Protein AF-A0A9Q0WKC9-F1 (afdb_monomer_lite)

Radius of gyration: 77.19 Å; chains: 1; bounding box: 153×66×203 Å

Foldseek 3Di:
DDDDDDDDDDDDDDDDDDDDDDDDDDDDDDDDDDDDDDDDDDDDDDDDDPCVVVVVCCPPPRDDPVVVVVVVVVVVVVVVVVVVVVVVVVVVVVVVVVVVVVVVVVVVVVVVDCPPPVVVVPVVDCDPPPDVVVVVVVVVVVVVVVVVVVVVVVVVVVVVVVVVVVVVVVVVVVVVVVVVVVVVVVQVPDPPDPDPCVVVVVVVVVVVVVVVVVVVVVVVVVVVVVVVVVVVVVVVVVVVVVVVVVVVVVVVVVVVVVVVVVVVVVVVVVVVVVVVVVVVVVVVVVVVVVVVVVVVVVVVVVVVVVVVVVVVVVVVVVVVVVVVVVVVVVVVVVVVVVVVVVVVVVVVVPDDPPVVVVVVVVVVVVVVVVVVVVVVVVVVVVVVVVVVVVVVVVVVVVVVVVVVVVVVVVVVPDDDDDDYDDDDDDDDDDD

Secondary structure (DSSP, 8-state):
-------------------------------------------------TTHHHHHHHHTTSS-HHHHHHHHHHHHHHHHHHHHHHHHHHHHHHHHHHHHHHHHHHHHHHHH-TTSSTHHHHTTS------HHHHHHHHHHHHHHHHHHHHHHHHHHHHHHHHHHHHHHHHHHHHHHHHHHHHHHHHTT-TTPPPHHHHHHHHHHHHHHHHHHHHHHHHHHHHHHHHHHHHHHHHHHHHHHHHHHHHHHHHHHHHHHHHHHHHHHHHHHHHHHHHHHHHHHHHHHHHHHHHHHHHHHHHHHHHHHHHHHHHHHHHHHHHHHHHHHHHHHHHHHHHHHHHHHHHHHH-GGG---HHHHHHHHHHHHHHHHHHHHHHHHHHHHHHHHHHHHHHHHHHHHHHHHHHHHHHHHHHSS------------------

Organism: NCBI:txid2511006

InterPro domains:
  IPR009768 Microtubule-associated protein 70 [PF07058] (54-110)
  IPR009768 Microtubule-associated protein 70 [PF07058] (135-365)
  IPR009768 Microtubule-associated protein 70 [PTHR31246] (135-365)

pLDDT: mean 75.93, std 22.31, range [27.23, 98.56]

Sequence (431 aa):
MAEVYGEGTATLEVNGGGSATTSTPLTVSGSFKEGPKSSSRRRTSVRPSFDADNEFMTLLHGSDPVKVELNRLENEVRDKDRELGEAQAEIKALRFSERLREKAVEELVRNADPDSCFSNIIFSIQVPYVPSSWLTDELSKVDEKLKLMESLLESKNLEIKKINDEKKASMAAQFAAEATLRRVHAAQKDDDMPPIEAILAPLEAELKLARQEIAKLQDDNKALDRLTKSKEAALIEAERTVQVALAKASMVDDLQNKNQELMKQIEICQEENKILDKMHRQKVAEVEKLTQTVRELEEAVLAGGAAANAVRDYQRKVQEMNVMLNAILLGLANRVATVVANEWKDANDKVMPVKQWLEERRFLQMLAKKVETLTKAMEVEAKKMRREVAVMEKEVAAMRVEKDHENRAKRFSNSKGPVSAAQMLPGRYLL

Structure (mmCIF, N/CA/C/O backbone):
data_AF-A0A9Q0WKC9-F1
#
_entry.id   AF-A0A9Q0WKC9-F1
#
loop_
_atom_site.group_PDB
_atom_site.id
_atom_site.type_symbol
_atom_site.label_atom_id
_atom_site.label_alt_id
_atom_site.label_comp_id
_atom_site.label_asym_id
_atom_site.label_entity_id
_atom_site.label_seq_id
_atom_site.pdbx_PDB_ins_code
_atom_site.Cartn_x
_atom_site.Cartn_y
_atom_site.Cartn_z
_atom_site.occupancy
_atom_site.B_iso_or_equiv
_atom_site.auth_seq_id
_atom_site.auth_comp_id
_atom_site.auth_asym_id
_atom_site.auth_atom_id
_atom_site.pdbx_PDB_model_num
ATOM 1 N N . MET A 1 1 ? 0.864 -23.585 86.554 1.00 35.59 1 MET A N 1
ATOM 2 C CA . MET A 1 1 ? 1.241 -24.823 87.258 1.00 35.59 1 MET A CA 1
ATOM 3 C C . MET A 1 1 ? 1.505 -25.869 86.187 1.00 35.59 1 MET A C 1
ATOM 5 O O . MET A 1 1 ? 0.598 -26.126 85.414 1.00 35.59 1 MET A O 1
ATOM 9 N N . ALA A 1 2 ? 2.776 -26.270 86.098 1.00 35.47 2 ALA A N 1
ATOM 10 C CA . ALA A 1 2 ? 3.424 -27.395 85.408 1.00 35.47 2 ALA A CA 1
ATOM 11 C C . ALA A 1 2 ? 2.772 -28.093 84.188 1.00 35.47 2 ALA A C 1
ATOM 13 O O . ALA A 1 2 ? 1.692 -28.663 84.279 1.00 35.47 2 ALA A O 1
ATOM 14 N N . GLU A 1 3 ? 3.541 -28.053 83.090 1.00 37.88 3 GLU A N 1
ATOM 15 C CA . GLU A 1 3 ? 3.899 -29.093 82.103 1.00 37.88 3 GLU A CA 1
ATOM 16 C C . GLU A 1 3 ? 3.234 -30.481 82.178 1.00 37.88 3 GLU A C 1
ATOM 18 O O . GLU A 1 3 ? 3.049 -31.035 83.255 1.00 37.88 3 GLU A O 1
ATOM 23 N N . VAL A 1 4 ? 3.026 -31.104 81.008 1.00 33.84 4 VAL A N 1
ATOM 24 C CA . VAL A 1 4 ? 3.795 -32.294 80.572 1.00 33.84 4 VAL A CA 1
ATOM 25 C C . VAL A 1 4 ? 3.429 -32.646 79.119 1.00 33.84 4 VAL A C 1
ATOM 27 O O . VAL A 1 4 ? 2.262 -32.790 78.759 1.00 33.84 4 VAL A O 1
ATOM 30 N N . TYR A 1 5 ? 4.468 -32.753 78.286 1.00 36.12 5 TYR A N 1
ATOM 31 C CA . TYR A 1 5 ? 4.459 -33.298 76.926 1.00 36.12 5 TYR A CA 1
ATOM 32 C C . TYR A 1 5 ? 4.346 -34.830 76.964 1.00 36.12 5 TYR A C 1
ATOM 34 O O . TYR A 1 5 ? 5.007 -35.477 77.772 1.00 36.12 5 TYR A O 1
ATOM 42 N N . GLY A 1 6 ? 3.575 -35.405 76.040 1.00 37.25 6 GLY A N 1
ATOM 43 C CA . GLY A 1 6 ? 3.532 -36.844 75.784 1.00 37.25 6 GLY A CA 1
ATOM 44 C C . GLY A 1 6 ? 3.459 -37.111 74.285 1.00 37.25 6 GLY A C 1
ATOM 45 O O . GLY A 1 6 ? 2.399 -36.978 73.680 1.00 37.25 6 GLY A O 1
ATOM 46 N N . GLU A 1 7 ? 4.605 -37.447 73.698 1.00 30.95 7 GLU A N 1
ATOM 47 C CA . GLU A 1 7 ? 4.751 -37.994 72.348 1.00 30.95 7 GLU A CA 1
ATOM 48 C C . GLU A 1 7 ? 4.467 -39.503 72.391 1.00 30.95 7 GLU A C 1
ATOM 50 O O . GLU A 1 7 ? 4.962 -40.208 73.270 1.00 30.95 7 GLU A O 1
ATOM 55 N N . GLY A 1 8 ? 3.676 -40.003 71.443 1.00 34.97 8 GLY A N 1
ATOM 56 C CA . GLY A 1 8 ? 3.376 -41.424 71.297 1.00 34.97 8 GLY A CA 1
ATOM 57 C C . GLY A 1 8 ? 3.092 -41.753 69.838 1.00 34.97 8 GLY A C 1
ATOM 58 O O . GLY A 1 8 ? 1.990 -41.534 69.345 1.00 34.97 8 GLY A O 1
ATOM 59 N N . THR A 1 9 ? 4.112 -42.249 69.148 1.00 30.19 9 THR A N 1
ATOM 60 C CA . THR A 1 9 ? 4.058 -42.815 67.800 1.00 30.19 9 THR A CA 1
ATOM 61 C C . THR A 1 9 ? 3.733 -44.308 67.869 1.00 30.19 9 THR A C 1
ATOM 63 O O . THR A 1 9 ? 4.440 -45.062 68.532 1.00 30.19 9 THR A O 1
ATOM 66 N N . ALA A 1 10 ? 2.706 -44.757 67.141 1.00 31.34 10 ALA A N 1
ATOM 67 C CA . ALA A 1 10 ? 2.590 -46.137 66.667 1.00 31.34 10 ALA A CA 1
ATOM 68 C C . ALA A 1 10 ? 1.639 -46.229 65.461 1.00 31.34 10 ALA A C 1
ATOM 70 O O . ALA A 1 10 ? 0.652 -45.511 65.350 1.00 31.34 10 ALA A O 1
ATOM 71 N N . THR A 1 11 ? 2.022 -47.108 64.549 1.00 28.11 11 THR A N 1
ATOM 72 C CA . THR A 1 11 ? 1.627 -47.292 63.149 1.00 28.11 11 THR A CA 1
ATOM 73 C C . THR A 1 11 ? 0.541 -48.358 62.927 1.00 28.11 11 THR A C 1
ATOM 75 O O . THR A 1 11 ? 0.509 -49.319 63.689 1.00 28.11 11 THR A O 1
ATOM 78 N N . LEU A 1 12 ? -0.148 -48.258 61.768 1.00 27.66 12 LEU A N 1
ATOM 79 C CA . LEU A 1 12 ? -0.857 -49.314 60.990 1.00 27.66 12 LEU A CA 1
ATOM 80 C C . LEU A 1 12 ? -2.217 -49.786 61.579 1.00 27.66 12 LEU A C 1
ATOM 82 O O . LEU A 1 12 ? -2.365 -49.868 62.785 1.00 27.66 12 LEU A O 1
ATOM 86 N N . GLU A 1 13 ? -3.301 -50.054 60.838 1.00 27.23 13 GLU A N 1
ATOM 87 C CA . GLU A 1 13 ? -3.482 -50.642 59.503 1.00 27.23 13 GLU A CA 1
ATOM 88 C C . GLU A 1 13 ? -4.746 -50.122 58.779 1.00 27.23 13 GLU A C 1
ATOM 90 O O . GLU A 1 13 ? -5.672 -49.564 59.364 1.00 27.23 13 GLU A O 1
ATOM 95 N N . VAL A 1 14 ? -4.752 -50.363 57.468 1.00 31.56 14 VAL A N 1
ATOM 96 C CA . VAL A 1 14 ? -5.772 -50.055 56.459 1.00 31.56 14 VAL A CA 1
ATOM 97 C C . VAL A 1 14 ? -6.794 -51.194 56.332 1.00 31.56 14 VAL A C 1
ATOM 99 O O . VAL A 1 14 ? -6.396 -52.341 56.160 1.00 31.56 14 VAL A O 1
ATOM 102 N N . ASN A 1 15 ? -8.092 -50.864 56.306 1.00 31.23 15 ASN A N 1
ATOM 103 C CA . ASN A 1 15 ? -9.164 -51.481 55.490 1.00 31.23 15 ASN A CA 1
ATOM 104 C C . ASN A 1 15 ? -10.485 -50.766 55.845 1.00 31.23 15 ASN A C 1
ATOM 106 O O . ASN A 1 15 ? -10.730 -50.515 57.015 1.00 31.23 15 ASN A O 1
ATOM 110 N N . GLY A 1 16 ? -11.405 -50.381 54.965 1.00 29.12 16 GLY A N 1
ATOM 111 C CA . GLY A 1 16 ? -11.688 -50.761 53.586 1.00 29.12 16 GLY A CA 1
ATOM 112 C C . GLY A 1 16 ? -13.219 -50.852 53.453 1.00 29.12 16 GLY A C 1
ATOM 113 O O . GLY A 1 16 ? -13.842 -51.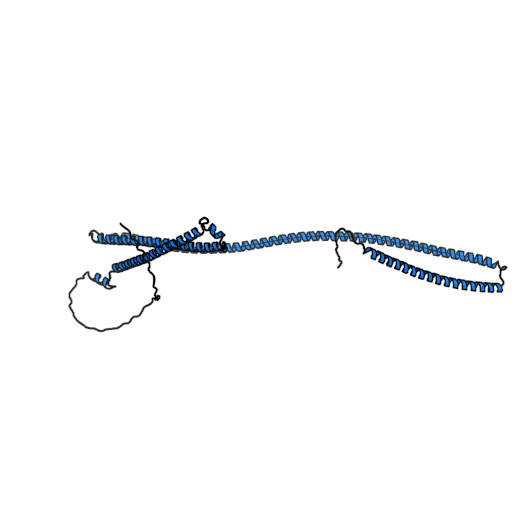646 54.149 1.00 29.12 16 GLY A O 1
ATOM 114 N N . GLY A 1 17 ? -13.821 -50.035 52.583 1.00 27.39 17 GLY A N 1
ATOM 115 C CA . GLY A 1 17 ? -15.260 -50.041 52.261 1.00 27.39 17 GLY A CA 1
ATOM 116 C C . GLY A 1 17 ? -15.844 -48.624 52.306 1.00 27.39 17 GLY A C 1
ATOM 117 O O . GLY A 1 17 ? -15.650 -47.915 53.278 1.00 27.39 17 GLY A O 1
ATOM 118 N N . GLY A 1 18 ? -16.524 -48.084 51.301 1.00 28.89 18 GLY A N 1
ATOM 119 C CA . GLY A 1 18 ? -17.200 -48.689 50.163 1.00 28.89 18 GLY A CA 1
ATOM 120 C C . GLY A 1 18 ? -18.581 -48.037 50.034 1.00 28.89 18 GLY A C 1
ATOM 121 O O . GLY A 1 18 ? -19.382 -48.125 50.953 1.00 28.89 18 GLY A O 1
ATOM 122 N N . SER A 1 19 ? -18.845 -47.448 48.865 1.00 30.94 19 SER A N 1
ATOM 123 C CA . SER A 1 19 ? -20.157 -47.057 48.316 1.00 30.94 19 SER A CA 1
ATOM 124 C C . SER A 1 19 ? -20.737 -45.664 48.618 1.00 30.94 19 SER A C 1
ATOM 126 O O . SER A 1 19 ? -21.441 -45.427 49.593 1.00 30.94 19 SER A O 1
ATOM 128 N N . ALA A 1 20 ? -20.488 -44.769 47.658 1.00 31.86 20 ALA A N 1
ATOM 129 C CA . ALA A 1 20 ? -21.471 -44.098 46.799 1.00 31.86 20 ALA A CA 1
ATOM 130 C C . ALA A 1 20 ? -22.942 -43.969 47.265 1.00 31.86 20 ALA A C 1
ATOM 132 O O . ALA A 1 20 ? -23.669 -44.948 47.416 1.00 31.86 20 ALA A O 1
ATOM 133 N N . THR A 1 21 ? -23.364 -42.701 47.335 1.00 31.50 21 THR A N 1
ATOM 134 C CA . THR A 1 21 ? -24.574 -42.091 46.741 1.00 31.50 21 THR A CA 1
ATOM 135 C C . THR A 1 21 ? -25.623 -43.015 46.104 1.00 31.50 21 THR A C 1
ATOM 137 O O . THR A 1 21 ? -25.313 -43.737 45.161 1.00 31.50 21 THR A O 1
ATOM 140 N N . THR A 1 22 ? -26.902 -42.829 46.449 1.00 30.83 22 THR A N 1
ATOM 141 C CA . THR A 1 22 ? -27.964 -42.438 45.489 1.00 30.83 22 THR A CA 1
ATOM 142 C C . THR A 1 22 ? -29.283 -42.165 46.210 1.00 30.83 22 THR A C 1
ATOM 144 O O . THR A 1 22 ? -29.748 -42.924 47.053 1.00 30.83 22 THR A O 1
ATOM 147 N N . SER A 1 23 ? -29.861 -41.022 45.871 1.00 30.28 23 SER A N 1
ATOM 148 C CA . SER A 1 23 ? -31.189 -40.553 46.230 1.00 30.28 23 SER A CA 1
ATOM 149 C C . SER A 1 23 ? -32.223 -40.992 45.182 1.00 30.28 23 SER A C 1
ATOM 151 O O . SER A 1 23 ? -31.861 -41.348 44.061 1.00 30.28 23 SER A O 1
ATOM 153 N N . THR A 1 24 ? -33.504 -40.811 45.545 1.00 34.62 24 THR A N 1
ATOM 154 C CA . THR A 1 24 ? -34.743 -40.763 44.721 1.00 34.62 24 THR A CA 1
ATOM 155 C C . THR A 1 24 ? -35.579 -42.065 44.603 1.00 34.62 24 THR A C 1
ATOM 157 O O . THR A 1 24 ? -35.051 -43.148 44.824 1.00 34.62 24 THR A O 1
ATOM 160 N N . PRO A 1 25 ? -36.886 -42.001 44.242 1.00 44.56 25 PRO A N 1
ATOM 161 C CA . PRO A 1 25 ? -37.961 -41.300 44.967 1.00 44.56 25 PRO A CA 1
ATOM 162 C C . PRO A 1 25 ? -39.326 -42.065 44.996 1.00 44.56 25 PRO A C 1
ATOM 164 O O . PRO A 1 25 ? -39.567 -42.977 44.221 1.00 44.56 25 PRO A O 1
ATOM 167 N N . LEU A 1 26 ? -40.233 -41.591 45.864 1.00 30.47 26 LEU A N 1
ATOM 168 C CA . LEU A 1 26 ? -41.692 -41.381 45.705 1.00 30.47 26 LEU A CA 1
ATOM 169 C C . LEU A 1 26 ? -42.683 -42.442 45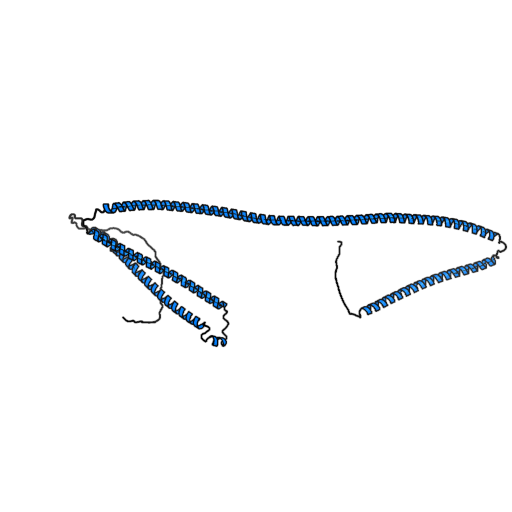.130 1.00 30.47 26 LEU A C 1
ATOM 171 O O . LEU A 1 26 ? -42.494 -43.053 44.088 1.00 30.47 26 LEU A O 1
ATOM 175 N N . THR A 1 27 ? -43.891 -42.358 45.718 1.00 31.28 27 THR A N 1
ATOM 176 C CA . THR A 1 27 ? -45.256 -42.618 45.184 1.00 31.28 27 THR A CA 1
ATOM 177 C C . THR A 1 27 ? -45.833 -44.047 45.236 1.00 31.28 27 THR A C 1
ATOM 179 O O . THR A 1 27 ? -45.300 -44.975 44.651 1.00 31.28 27 THR A O 1
ATOM 182 N N . VAL A 1 28 ? -46.983 -44.235 45.905 1.00 30.41 28 VAL A N 1
ATOM 183 C CA . VAL A 1 28 ? -48.364 -44.210 45.353 1.00 30.41 28 VAL A CA 1
ATOM 184 C C . VAL A 1 28 ? -49.353 -44.817 46.372 1.00 30.41 28 VAL A C 1
ATOM 186 O O . VAL A 1 28 ? -49.077 -45.797 47.054 1.00 30.41 28 VAL A O 1
ATOM 189 N N . SER A 1 29 ? -50.523 -44.182 46.426 1.00 37.62 29 SER A N 1
ATOM 190 C CA . SER A 1 29 ? -51.785 -44.463 47.116 1.00 37.62 29 SER A CA 1
ATOM 191 C C . SER A 1 29 ? -52.391 -45.877 47.012 1.00 37.62 29 SER A C 1
ATOM 193 O O . SER A 1 29 ? -52.251 -46.564 46.007 1.00 37.62 29 SER A O 1
ATOM 195 N N . GLY A 1 30 ? -53.258 -46.201 47.980 1.00 30.66 30 GLY A N 1
ATOM 196 C CA . GLY A 1 30 ? -54.324 -47.217 47.889 1.00 30.66 30 GLY A CA 1
ATOM 197 C C . GLY A 1 30 ? -54.998 -47.399 49.257 1.00 30.66 30 GLY A C 1
ATOM 198 O O . GLY A 1 30 ? -54.401 -47.963 50.159 1.00 30.66 30 GLY A O 1
ATOM 199 N N . SER A 1 31 ? -56.095 -46.698 49.564 1.00 36.28 31 SER A N 1
ATOM 200 C CA . SER A 1 31 ? -57.494 -47.130 49.379 1.00 36.28 31 SER A CA 1
ATOM 201 C C . SER A 1 31 ? -57.821 -48.501 49.989 1.00 36.28 31 SER A C 1
ATOM 203 O O . SER A 1 31 ? -57.485 -49.515 49.389 1.00 36.28 31 SER A O 1
ATOM 205 N N . PHE A 1 32 ? -58.544 -48.534 51.120 1.00 29.69 32 PHE A N 1
ATOM 206 C CA . PHE A 1 32 ? -59.542 -49.577 51.399 1.00 29.69 32 PHE A CA 1
ATOM 207 C C . PHE A 1 32 ? -60.570 -49.155 52.468 1.00 29.69 32 PHE A C 1
ATOM 209 O O . PHE A 1 32 ? -60.324 -48.291 53.307 1.00 29.69 32 PHE A O 1
ATOM 216 N N . LYS A 1 33 ? -61.753 -49.761 52.350 1.00 33.66 33 LYS A N 1
ATOM 217 C CA . LYS A 1 33 ? -63.084 -49.380 52.843 1.00 33.66 33 LYS A CA 1
ATOM 218 C C . LYS A 1 33 ? -63.508 -50.128 54.125 1.00 33.66 33 LYS A C 1
ATOM 220 O O . LYS A 1 33 ? -63.177 -51.294 54.283 1.00 33.66 33 LYS A O 1
ATOM 225 N N . GLU A 1 34 ? -64.365 -49.451 54.901 1.00 29.25 34 GLU A N 1
ATOM 226 C CA . GLU A 1 34 ? -65.567 -49.927 55.634 1.00 29.25 34 GLU A CA 1
ATOM 227 C C . GLU A 1 34 ? -65.500 -51.063 56.687 1.00 29.25 34 GLU A C 1
ATOM 229 O O . GLU A 1 34 ? -65.229 -52.217 56.379 1.00 29.25 34 GLU A O 1
ATOM 234 N N . GLY A 1 35 ? -66.016 -50.771 57.896 1.00 31.55 35 GLY A N 1
ATOM 235 C CA . GLY A 1 35 ? -66.828 -51.730 58.668 1.00 31.55 35 GLY A CA 1
ATOM 236 C C . GLY A 1 35 ? -66.892 -51.490 60.194 1.00 31.55 35 GLY A C 1
ATOM 237 O O . GLY A 1 35 ? -65.865 -51.171 60.777 1.00 31.55 35 GLY A O 1
ATOM 238 N N . PRO A 1 36 ? -68.057 -51.619 60.875 1.00 49.78 36 PRO A N 1
ATOM 239 C CA . PRO A 1 36 ? -68.425 -50.803 62.050 1.00 49.78 36 PRO A CA 1
ATOM 240 C C . PRO A 1 36 ? -68.540 -51.584 63.381 1.00 49.78 36 PRO A C 1
ATOM 242 O O . PRO A 1 36 ? -68.630 -52.810 63.351 1.00 49.78 36 PRO A O 1
ATOM 245 N N . LYS A 1 37 ? -68.654 -50.886 64.536 1.00 33.69 37 LYS A N 1
ATOM 246 C CA . LYS A 1 37 ? -69.436 -51.326 65.729 1.00 33.69 37 LYS A CA 1
ATOM 247 C C . LYS A 1 37 ? -69.591 -50.261 66.848 1.00 33.69 37 LYS A C 1
ATOM 249 O O . LYS A 1 37 ? -68.663 -49.933 67.567 1.00 33.69 37 LYS A O 1
ATOM 254 N N . SER A 1 38 ? -70.832 -49.775 66.925 1.00 30.45 38 SER A N 1
ATOM 255 C CA . SER A 1 38 ? -71.719 -49.307 68.016 1.00 30.45 38 SER A CA 1
ATOM 256 C C . SER A 1 38 ? -71.283 -49.091 69.489 1.00 30.45 38 SER A C 1
ATOM 258 O O . SER A 1 38 ? -70.698 -49.965 70.120 1.00 30.45 38 SER A O 1
ATOM 260 N N . SER A 1 39 ? -71.912 -48.033 70.048 1.00 29.70 39 SER A N 1
ATOM 261 C CA . SER A 1 39 ? -72.391 -47.793 71.434 1.00 29.70 39 SER A CA 1
ATOM 262 C C . SER A 1 39 ? -71.395 -47.131 72.403 1.00 29.70 39 SER A C 1
ATOM 264 O O . SER A 1 39 ? -70.339 -47.672 72.672 1.00 29.70 39 SER A O 1
ATOM 266 N N . SER A 1 40 ? -71.646 -45.952 72.988 1.00 34.16 40 SER A N 1
ATOM 267 C CA . SER A 1 40 ? -72.789 -45.642 73.857 1.00 34.16 40 SER A CA 1
ATOM 268 C C . SER A 1 40 ? -72.954 -44.123 74.074 1.00 34.16 40 SER A C 1
ATOM 270 O O . SER A 1 40 ? -71.982 -43.378 74.180 1.00 34.16 40 SER A O 1
ATOM 272 N N . ARG A 1 41 ? -74.209 -43.664 74.161 1.00 35.75 41 ARG A N 1
ATOM 273 C CA . ARG A 1 41 ? -74.618 -42.277 74.454 1.00 35.75 41 ARG A CA 1
ATOM 274 C C . ARG A 1 41 ? -74.353 -41.900 75.913 1.00 35.75 41 ARG A C 1
ATOM 276 O O . ARG A 1 41 ? -74.948 -42.519 76.789 1.00 35.75 41 ARG A O 1
ATOM 283 N N . ARG A 1 42 ? -73.721 -40.742 76.144 1.00 37.41 42 ARG A N 1
ATOM 284 C CA . ARG A 1 42 ? -74.164 -39.750 77.148 1.00 37.41 42 ARG A CA 1
ATOM 285 C C . ARG A 1 42 ? -73.899 -38.325 76.640 1.00 37.41 42 ARG A C 1
ATOM 287 O O . ARG A 1 42 ? -72.771 -37.970 76.330 1.00 37.41 42 ARG A O 1
ATOM 294 N N . ARG A 1 43 ? -74.969 -37.526 76.531 1.00 36.12 43 ARG A N 1
ATOM 295 C CA . ARG A 1 43 ? -74.936 -36.065 76.328 1.00 36.12 43 ARG A CA 1
ATOM 296 C C . ARG A 1 43 ? -74.755 -35.396 77.690 1.00 36.12 43 ARG A C 1
ATOM 298 O O . ARG A 1 43 ? -75.582 -35.660 78.554 1.00 36.12 43 ARG A O 1
ATOM 305 N N . THR A 1 44 ? -73.814 -34.459 77.811 1.00 33.88 44 THR A N 1
ATOM 306 C CA . THR A 1 44 ? -73.877 -33.340 78.774 1.00 33.88 44 THR A CA 1
ATOM 307 C C . THR A 1 44 ? -73.012 -32.158 78.306 1.00 33.88 44 THR A C 1
ATOM 309 O O . THR A 1 44 ? -71.794 -32.239 78.285 1.00 33.88 44 THR A O 1
ATOM 312 N N . SER A 1 45 ? -73.706 -31.097 77.881 1.00 33.47 45 SER A N 1
ATOM 313 C CA . SER A 1 45 ? -73.464 -29.645 78.011 1.00 33.47 45 SER A CA 1
ATOM 314 C C . SER A 1 45 ? -72.053 -29.051 78.258 1.00 33.47 45 SER A C 1
ATOM 316 O O . SER A 1 45 ? -71.551 -29.087 79.373 1.00 33.47 45 SER A O 1
ATOM 318 N N . VAL A 1 46 ? -71.554 -28.343 77.231 1.00 41.47 46 VAL A N 1
ATOM 319 C CA . VAL A 1 46 ? -70.945 -26.983 77.190 1.00 41.47 46 VAL A CA 1
ATOM 320 C C . VAL A 1 46 ? -69.990 -26.528 78.316 1.00 41.47 46 VAL A C 1
ATOM 322 O O . VAL A 1 46 ? -70.433 -26.084 79.372 1.00 41.47 46 VAL A O 1
ATOM 325 N N . ARG A 1 47 ? -68.693 -26.448 77.970 1.00 39.44 47 ARG A N 1
ATOM 326 C CA . ARG A 1 47 ? -67.731 -25.364 78.292 1.00 39.44 47 ARG A CA 1
ATOM 327 C C . ARG A 1 47 ? -66.557 -25.431 77.286 1.00 39.44 47 ARG A C 1
ATOM 329 O O . ARG A 1 47 ? -65.984 -26.511 77.167 1.00 39.44 47 ARG A O 1
ATOM 336 N N . PRO A 1 48 ? -66.186 -24.354 76.563 1.00 41.03 48 PRO A N 1
ATOM 337 C CA . PRO A 1 48 ? -64.965 -24.344 75.755 1.00 41.03 48 PRO A CA 1
ATOM 338 C C . PRO A 1 48 ? -63.752 -24.295 76.690 1.00 41.03 48 PRO A C 1
ATOM 340 O O . PRO A 1 48 ? -63.516 -23.287 77.353 1.00 41.03 48 PRO A O 1
ATOM 343 N N . SER A 1 49 ? -63.042 -25.415 76.806 1.00 38.53 49 SER A N 1
ATOM 344 C CA . SER A 1 49 ? -61.743 -25.483 77.474 1.00 38.53 49 SER A CA 1
ATOM 345 C C . SER A 1 49 ? -60.669 -25.022 76.491 1.00 38.53 49 SER A C 1
ATOM 347 O O . SER A 1 49 ? -60.623 -25.507 75.364 1.00 38.53 49 SER A O 1
ATOM 349 N N . PHE A 1 50 ? -59.806 -24.113 76.934 1.00 49.38 50 PHE A N 1
ATOM 350 C CA . PHE A 1 50 ? -58.671 -23.527 76.209 1.00 49.38 50 PHE A CA 1
ATOM 351 C C . PHE A 1 50 ? -57.505 -24.526 75.985 1.00 49.38 50 PHE A C 1
ATOM 353 O O . PHE A 1 50 ? -56.395 -24.123 75.665 1.00 49.38 50 PHE A O 1
ATOM 360 N N . ASP A 1 51 ? -57.751 -25.830 76.164 1.00 44.50 51 ASP A N 1
ATOM 361 C CA . ASP A 1 51 ? -56.766 -26.916 76.017 1.00 44.50 51 ASP A CA 1
ATOM 362 C C . ASP A 1 51 ? -56.677 -27.490 74.589 1.00 44.50 51 ASP A C 1
ATOM 364 O O . ASP A 1 51 ? -55.823 -28.330 74.312 1.00 44.50 51 ASP A O 1
ATOM 368 N N . ALA A 1 52 ? -57.531 -27.043 73.661 1.00 45.62 52 ALA A N 1
ATOM 369 C CA . ALA A 1 52 ? -57.537 -27.544 72.282 1.00 45.62 52 ALA A CA 1
ATOM 370 C C . ALA A 1 52 ? -56.324 -27.076 71.449 1.00 45.62 52 ALA A C 1
ATOM 372 O O . ALA A 1 52 ? -55.946 -27.745 70.485 1.00 45.62 52 ALA A O 1
ATOM 373 N N . ASP A 1 53 ? -55.670 -25.979 71.841 1.00 51.03 53 ASP A N 1
ATOM 374 C CA . ASP A 1 53 ? -54.521 -25.441 71.101 1.00 51.03 53 ASP A CA 1
ATOM 375 C C . ASP A 1 53 ? -53.208 -26.178 71.425 1.00 51.03 53 ASP A C 1
ATOM 377 O O . ASP A 1 53 ? -52.285 -26.194 70.608 1.00 51.03 53 ASP A O 1
ATOM 381 N N . ASN A 1 54 ? -53.141 -26.887 72.561 1.00 52.59 54 ASN A N 1
ATOM 382 C CA . ASN A 1 54 ? -52.008 -27.761 72.886 1.00 52.59 54 ASN A CA 1
ATOM 383 C C . ASN A 1 54 ? -52.085 -29.117 72.161 1.00 52.59 54 ASN A C 1
ATOM 385 O O . ASN A 1 54 ? -51.060 -29.755 71.913 1.00 52.59 54 ASN A O 1
ATOM 389 N N . GLU A 1 55 ? -53.282 -29.563 71.773 1.00 53.22 55 GLU A N 1
ATOM 390 C CA . GLU A 1 55 ? -53.463 -30.836 71.067 1.00 53.22 55 GLU A CA 1
ATOM 391 C C . GLU A 1 55 ? -53.112 -30.703 69.573 1.00 53.22 55 GLU A C 1
ATOM 393 O O . GLU A 1 55 ? -52.491 -31.599 68.997 1.00 53.22 55 GLU A O 1
ATOM 398 N N . PHE A 1 56 ? -53.377 -29.539 68.964 1.00 52.84 56 PHE A N 1
ATOM 399 C CA . PHE A 1 56 ? -53.040 -29.269 67.560 1.00 52.84 56 PHE A CA 1
ATOM 400 C C . PHE A 1 56 ? -51.522 -29.238 67.301 1.00 52.84 56 PHE A C 1
ATOM 402 O O . PHE A 1 56 ? -51.052 -29.785 66.303 1.00 52.84 56 PHE A O 1
ATOM 409 N N . MET A 1 57 ? -50.736 -28.690 68.236 1.00 54.88 57 MET A N 1
ATOM 410 C CA . MET A 1 57 ? -49.264 -28.669 68.154 1.00 54.88 57 MET A CA 1
ATOM 411 C C . MET A 1 57 ? -48.621 -30.048 68.368 1.00 54.88 57 MET A C 1
ATOM 413 O O . MET A 1 57 ? -47.483 -30.276 67.964 1.00 54.88 57 MET A O 1
ATOM 417 N N . THR A 1 58 ? -49.353 -31.000 68.951 1.00 55.81 58 THR A N 1
ATOM 418 C CA . THR A 1 58 ? -48.867 -32.371 69.170 1.00 55.81 58 THR A CA 1
ATOM 419 C C . THR A 1 58 ? -49.116 -33.269 67.945 1.00 55.81 58 THR A C 1
ATOM 421 O O . THR A 1 58 ? -48.396 -34.243 67.716 1.00 55.81 58 THR A O 1
ATOM 424 N N . LEU A 1 59 ? -50.103 -32.920 67.110 1.00 53.47 59 LEU A N 1
ATOM 425 C CA . LEU A 1 59 ? -50.604 -33.737 65.997 1.00 53.47 59 LEU A CA 1
ATOM 426 C C . LEU A 1 59 ? -49.818 -33.599 64.681 1.00 53.47 59 LEU A C 1
ATOM 428 O O . LEU A 1 59 ? -49.958 -34.449 63.803 1.00 53.47 59 LEU A O 1
ATOM 432 N N . LEU A 1 60 ? -48.953 -32.592 64.546 1.00 54.22 60 LEU A N 1
ATOM 433 C CA . LEU A 1 60 ? -48.153 -32.345 63.337 1.00 54.22 60 LEU A CA 1
ATOM 434 C C . LEU A 1 60 ? -46.655 -32.612 63.569 1.00 54.22 60 LEU A C 1
ATOM 436 O O . LEU A 1 60 ? -45.828 -31.806 63.182 1.00 54.22 60 LEU A O 1
ATOM 440 N N . HIS A 1 61 ? -46.318 -33.770 64.156 1.00 52.81 61 HIS A N 1
ATOM 441 C CA . HIS A 1 61 ? -44.961 -34.258 64.499 1.00 52.81 61 HIS A CA 1
ATOM 442 C C . HIS A 1 61 ? -44.517 -34.096 65.966 1.00 52.81 61 HIS A C 1
ATOM 444 O O . HIS A 1 61 ? -43.327 -33.975 66.218 1.00 52.81 61 HIS A O 1
ATOM 450 N N . GLY A 1 62 ? -45.417 -34.160 66.955 1.00 53.94 62 GLY A N 1
ATOM 451 C CA . GLY A 1 62 ? -45.088 -34.526 68.349 1.00 53.94 62 GLY A CA 1
ATOM 452 C C . GLY A 1 62 ? -43.992 -33.731 69.087 1.00 53.94 62 GLY A C 1
ATOM 453 O O . GLY A 1 62 ? -43.564 -34.156 70.157 1.00 53.94 62 GLY A O 1
ATOM 454 N N . SER A 1 63 ? -43.499 -32.618 68.543 1.00 62.16 63 SER A N 1
ATOM 455 C CA . SER A 1 63 ? -42.410 -31.806 69.084 1.00 62.16 63 SER A CA 1
ATOM 456 C C . SER A 1 63 ? -42.661 -30.342 68.751 1.00 62.16 63 SER A C 1
ATOM 458 O O . SER A 1 63 ? -42.989 -30.006 67.618 1.00 62.16 63 SER A O 1
ATOM 460 N N . ASP A 1 64 ? -42.477 -29.483 69.750 1.00 78.12 64 ASP A N 1
ATOM 461 C CA . ASP A 1 64 ? -42.520 -28.027 69.626 1.00 78.12 64 ASP A CA 1
ATOM 462 C C . ASP A 1 64 ? -41.633 -27.549 68.448 1.00 78.12 64 ASP A C 1
ATOM 464 O O . ASP A 1 64 ? -40.438 -27.861 68.440 1.00 78.12 64 ASP A O 1
ATOM 468 N N . PRO A 1 65 ? -42.170 -26.811 67.454 1.00 72.88 65 PRO A N 1
ATOM 469 C CA . PRO A 1 65 ? -41.413 -26.361 66.284 1.00 72.88 65 PRO A CA 1
ATOM 470 C C . PRO A 1 65 ? -40.199 -25.499 66.651 1.00 72.88 65 PRO A C 1
ATOM 472 O O . PRO A 1 65 ? -39.186 -25.547 65.955 1.00 72.88 65 PRO A O 1
ATOM 475 N N . VAL A 1 66 ? -40.247 -24.773 67.773 1.00 75.81 66 VAL A N 1
ATOM 476 C CA . VAL A 1 66 ? -39.093 -24.022 68.289 1.00 75.81 66 VAL A CA 1
ATOM 477 C C . VAL A 1 66 ? -38.018 -24.982 68.785 1.00 75.81 66 VAL A C 1
ATOM 479 O O . VAL A 1 66 ? -36.839 -24.809 68.489 1.00 75.81 66 VAL A O 1
ATOM 482 N N . LYS A 1 67 ? -38.417 -26.043 69.487 1.00 77.88 67 LYS A N 1
ATOM 483 C CA . LYS A 1 67 ? -37.515 -27.101 69.952 1.00 77.88 67 LYS A CA 1
ATOM 484 C C . LYS A 1 67 ? -36.911 -27.897 68.793 1.00 77.88 67 LYS A C 1
ATOM 486 O O . LYS A 1 67 ? -35.756 -28.313 68.890 1.00 77.88 67 LYS A O 1
ATOM 491 N N . VAL A 1 68 ? -37.659 -28.115 67.710 1.00 77.94 68 VAL A N 1
ATOM 492 C CA . VAL A 1 68 ? -37.150 -28.759 66.486 1.00 77.94 68 VAL A CA 1
ATOM 493 C C . VAL A 1 68 ? -36.067 -27.894 65.850 1.00 77.94 68 VAL A C 1
ATOM 495 O O . VAL A 1 68 ? -34.988 -28.402 65.548 1.00 77.94 68 VAL A O 1
ATOM 498 N N . GLU A 1 69 ? -36.306 -26.589 65.724 1.00 80.31 69 GLU A N 1
ATOM 499 C CA . GLU A 1 69 ? -35.332 -25.700 65.095 1.00 80.31 69 GLU A CA 1
ATOM 500 C C . GLU A 1 69 ? -34.115 -25.420 65.983 1.00 80.31 69 GLU A C 1
ATOM 502 O O . GLU A 1 69 ? -32.992 -25.330 65.489 1.00 80.31 69 GLU A O 1
ATOM 507 N N . LEU A 1 70 ? -34.294 -25.416 67.305 1.00 78.38 70 LEU A N 1
ATOM 508 C CA . LEU A 1 70 ? -33.186 -25.368 68.256 1.00 78.38 70 LEU A CA 1
ATOM 509 C C . LEU A 1 70 ? -32.302 -26.619 68.152 1.00 78.38 70 LEU A C 1
ATOM 511 O O . LEU A 1 70 ? -31.082 -26.499 68.115 1.00 78.38 70 LEU A O 1
ATOM 515 N N . ASN A 1 71 ? -32.903 -27.808 68.021 1.00 81.94 71 ASN A N 1
ATOM 516 C CA . ASN A 1 71 ? -32.156 -29.044 67.771 1.00 81.94 71 ASN A CA 1
ATOM 517 C C . ASN A 1 71 ? -31.444 -29.024 66.411 1.00 81.94 71 ASN A C 1
ATOM 519 O O . ASN A 1 71 ? -30.331 -29.536 66.302 1.00 81.94 71 ASN A O 1
ATOM 523 N N . ARG A 1 72 ? -32.056 -28.440 65.371 1.00 92.50 72 ARG A N 1
ATOM 524 C CA . ARG A 1 72 ? -31.416 -28.292 64.056 1.00 92.50 72 ARG A CA 1
ATOM 525 C C . ARG A 1 72 ? -30.174 -27.407 64.148 1.00 92.50 72 ARG A C 1
ATOM 527 O O . ARG A 1 72 ? -29.112 -27.826 63.700 1.00 92.50 72 ARG A O 1
ATOM 534 N N . LEU A 1 73 ? -30.296 -26.236 64.772 1.00 87.06 73 LEU A N 1
ATOM 535 C CA . LEU A 1 73 ? -29.183 -25.304 64.960 1.00 87.06 73 LEU A CA 1
ATOM 536 C C . LEU A 1 73 ? -28.101 -25.874 65.887 1.00 87.06 73 LEU A C 1
ATOM 538 O O . LEU A 1 73 ? -26.919 -25.689 65.625 1.00 87.06 73 LEU A O 1
ATOM 542 N N . GLU A 1 74 ? -28.473 -26.612 66.935 1.00 86.56 74 GLU A N 1
ATOM 543 C CA . GLU A 1 74 ? -27.512 -27.297 67.808 1.00 86.56 74 GLU A CA 1
ATOM 544 C C . GLU A 1 74 ? -26.718 -28.371 67.047 1.00 86.56 74 GLU A C 1
ATOM 546 O O . GLU A 1 74 ? -25.501 -28.471 67.205 1.00 86.56 74 GLU A O 1
ATOM 551 N N . ASN A 1 75 ? -27.382 -29.149 66.183 1.00 89.38 75 ASN A N 1
ATOM 552 C CA . ASN A 1 75 ? -26.707 -30.089 65.286 1.00 89.38 75 ASN A CA 1
ATOM 553 C C . ASN A 1 75 ? -25.759 -29.368 64.324 1.00 89.38 75 ASN A C 1
ATOM 555 O O . ASN A 1 75 ? -24.614 -29.781 64.178 1.00 89.38 75 ASN A O 1
ATOM 559 N N . GLU A 1 76 ? -26.206 -28.263 63.733 1.00 91.56 76 GLU A N 1
ATOM 560 C CA . GLU A 1 76 ? -25.408 -27.475 62.794 1.00 91.56 76 GLU A CA 1
ATOM 561 C C . GLU A 1 76 ? -24.155 -26.883 63.465 1.00 91.56 76 GLU A C 1
ATOM 563 O O . GLU A 1 76 ? -23.066 -26.926 62.895 1.00 91.56 76 GLU A O 1
ATOM 568 N N . VAL A 1 77 ? -24.261 -26.424 64.718 1.00 89.00 77 VAL A N 1
ATOM 569 C CA . VAL A 1 77 ? -23.105 -25.987 65.521 1.00 89.00 77 VAL A CA 1
ATOM 570 C C . VAL A 1 77 ? -22.149 -27.147 65.802 1.00 89.00 77 VAL A C 1
ATOM 572 O O . VAL A 1 77 ? -20.943 -26.990 65.620 1.00 89.00 77 VAL A O 1
ATOM 575 N N . ARG A 1 78 ? -22.662 -28.324 66.190 1.00 90.38 78 ARG A N 1
ATOM 576 C CA . ARG A 1 78 ? -21.827 -29.518 66.418 1.00 90.38 78 ARG A CA 1
ATOM 577 C C . ARG A 1 78 ? -21.078 -29.955 65.162 1.00 90.38 78 ARG A C 1
ATOM 579 O O . ARG A 1 78 ? -19.911 -30.338 65.244 1.00 90.38 78 ARG A O 1
ATOM 586 N N . ASP A 1 79 ? -21.735 -29.901 64.010 1.00 87.00 79 ASP A N 1
ATOM 587 C CA . ASP A 1 79 ? -21.132 -30.246 62.725 1.00 87.00 79 ASP A CA 1
ATOM 588 C C . ASP A 1 79 ? -20.043 -29.240 62.347 1.00 87.00 79 ASP A C 1
ATOM 590 O O . ASP A 1 79 ? -18.933 -29.637 61.995 1.00 87.00 79 ASP A O 1
ATOM 594 N N . LYS A 1 80 ? -20.297 -27.943 62.545 1.00 89.88 80 LYS A N 1
ATOM 595 C CA . LYS A 1 80 ? -19.297 -26.892 62.321 1.00 89.88 80 LYS A CA 1
ATOM 596 C C . LYS A 1 80 ? -18.109 -26.970 63.278 1.00 89.88 80 LYS A C 1
ATOM 598 O O . LYS A 1 80 ? -16.984 -26.712 62.858 1.00 89.88 80 LYS A O 1
ATOM 603 N N . ASP A 1 81 ? -18.316 -27.352 64.537 1.00 88.75 81 ASP A N 1
ATOM 604 C CA . ASP A 1 81 ? -17.222 -27.561 65.493 1.00 88.75 81 ASP A CA 1
ATOM 605 C C . ASP A 1 81 ? -16.354 -28.775 65.117 1.00 88.75 81 ASP A C 1
ATOM 607 O O . ASP A 1 81 ? -15.135 -28.752 65.312 1.00 88.75 81 ASP A O 1
ATOM 611 N N . ARG A 1 82 ? -16.953 -29.808 64.514 1.00 93.25 82 ARG A N 1
ATOM 612 C CA . ARG A 1 82 ? -16.231 -30.963 63.965 1.00 93.25 82 ARG A CA 1
ATOM 613 C C . ARG A 1 82 ? -15.384 -30.577 62.752 1.00 93.25 82 ARG A C 1
ATOM 615 O O . ARG A 1 82 ? -14.187 -30.850 62.752 1.00 93.25 82 ARG A O 1
ATOM 622 N N . GLU A 1 83 ? -15.975 -29.878 61.782 1.00 89.69 83 GLU A N 1
ATOM 623 C CA . GLU A 1 83 ? -15.268 -29.346 60.604 1.00 89.69 83 GLU A CA 1
ATOM 624 C C . GLU A 1 83 ? -14.108 -28.423 61.018 1.00 89.69 83 GLU A C 1
ATOM 626 O O . GLU A 1 83 ? -13.003 -28.505 60.479 1.00 89.69 83 GLU A O 1
ATOM 631 N N . LEU A 1 84 ? -14.323 -27.570 62.028 1.00 84.44 84 LEU A N 1
ATOM 632 C CA . LEU A 1 84 ? -13.281 -26.708 62.584 1.00 84.44 84 LEU A CA 1
ATOM 633 C C . LEU A 1 84 ? -12.147 -27.523 63.223 1.00 84.44 84 LEU A C 1
ATOM 635 O O . LEU A 1 84 ? -10.976 -27.171 63.066 1.00 84.44 84 LEU A O 1
ATOM 639 N N . GLY A 1 85 ? -12.477 -28.598 63.941 1.00 88.81 85 GLY A N 1
ATOM 640 C CA . GLY A 1 85 ? -11.498 -29.515 64.522 1.00 88.81 85 GLY A CA 1
ATOM 641 C C . GLY A 1 85 ? -10.635 -30.204 63.462 1.00 88.81 85 GLY A C 1
ATOM 642 O O . GLY A 1 85 ? -9.411 -30.251 63.605 1.00 88.81 85 GLY A O 1
ATOM 643 N N . GLU A 1 86 ? -11.251 -30.672 62.377 1.00 88.94 86 GLU A N 1
ATOM 644 C CA . GLU A 1 86 ? -10.563 -31.290 61.237 1.00 88.94 86 GLU A CA 1
ATOM 645 C C . GLU A 1 86 ? -9.631 -30.292 60.533 1.00 88.94 86 GLU A C 1
ATOM 647 O O . GLU A 1 86 ? -8.442 -30.573 60.363 1.00 88.94 86 GLU A O 1
ATOM 652 N N . ALA A 1 87 ? -10.110 -29.078 60.244 1.00 87.31 87 ALA A N 1
ATOM 653 C CA . ALA A 1 87 ? -9.292 -28.022 59.647 1.00 87.31 87 ALA A CA 1
ATOM 654 C C . ALA A 1 87 ? -8.105 -27.619 60.545 1.00 87.31 87 ALA A C 1
ATOM 656 O O . ALA A 1 87 ? -6.990 -27.393 60.070 1.00 87.31 87 ALA A O 1
ATOM 657 N N . GLN A 1 88 ? -8.300 -27.559 61.866 1.00 86.31 88 GLN A N 1
ATOM 658 C CA . GLN A 1 88 ? -7.210 -27.287 62.809 1.00 86.31 88 GLN A CA 1
ATOM 659 C C . GLN A 1 88 ? -6.178 -28.420 62.863 1.00 86.31 88 GLN A C 1
ATOM 661 O O . GLN A 1 88 ? -4.985 -28.147 63.037 1.00 86.31 88 GLN A O 1
ATOM 666 N N . ALA A 1 89 ? -6.608 -29.676 62.733 1.00 89.88 89 ALA A N 1
ATOM 667 C CA . ALA A 1 89 ? -5.706 -30.821 62.651 1.00 89.88 89 ALA A CA 1
ATOM 668 C C . ALA A 1 89 ? -4.879 -30.783 61.356 1.00 89.88 89 ALA A C 1
ATOM 670 O O . ALA A 1 89 ? -3.660 -30.959 61.406 1.00 89.88 89 ALA A O 1
ATOM 671 N N . GLU A 1 90 ? -5.507 -30.453 60.226 1.00 90.38 90 GLU A N 1
ATOM 672 C CA . GLU A 1 90 ? -4.835 -30.295 58.935 1.00 90.38 90 GLU A CA 1
ATOM 673 C C . GLU A 1 90 ? -3.807 -29.154 58.962 1.00 90.38 90 GLU A C 1
ATOM 675 O O . GLU A 1 90 ? -2.657 -29.353 58.578 1.00 90.38 90 GLU A O 1
ATOM 680 N N . ILE A 1 91 ? -4.147 -27.991 59.533 1.00 88.19 91 ILE A N 1
ATOM 681 C CA . ILE A 1 91 ? -3.199 -26.875 59.709 1.00 88.19 91 ILE A CA 1
ATOM 682 C C . ILE A 1 91 ? -1.998 -27.295 60.561 1.00 88.19 91 ILE A C 1
ATOM 684 O O . ILE A 1 91 ? -0.858 -26.940 60.254 1.00 88.19 91 ILE A O 1
ATOM 688 N N . LYS A 1 92 ? -2.220 -28.046 61.644 1.00 89.56 92 LYS A N 1
ATOM 689 C CA . LYS A 1 92 ? -1.119 -28.550 62.479 1.00 89.56 92 LYS A CA 1
ATOM 690 C C . LYS A 1 92 ? -0.222 -29.512 61.699 1.00 89.56 92 LYS A C 1
ATOM 692 O O . LYS A 1 92 ? 0.999 -29.404 61.816 1.00 89.56 92 LYS A O 1
ATOM 697 N N . ALA A 1 93 ? -0.804 -30.398 60.891 1.00 89.06 93 ALA A N 1
ATOM 698 C CA . ALA A 1 93 ? -0.061 -31.317 60.032 1.00 89.06 93 ALA A CA 1
ATOM 699 C C . ALA A 1 93 ? 0.747 -30.570 58.957 1.00 89.06 93 ALA A C 1
ATOM 701 O O . ALA A 1 93 ? 1.940 -30.830 58.793 1.00 89.06 93 ALA A O 1
ATOM 702 N N . LEU A 1 94 ? 0.139 -29.583 58.291 1.00 83.56 94 LEU A N 1
ATOM 703 C CA . LEU A 1 94 ? 0.800 -28.744 57.289 1.00 83.56 94 LEU A CA 1
ATOM 704 C C . LEU A 1 94 ? 1.951 -27.936 57.894 1.00 83.56 94 LEU A C 1
ATOM 706 O O . LEU A 1 94 ? 3.042 -27.942 57.334 1.00 83.56 94 LEU A O 1
ATOM 710 N N . ARG A 1 95 ? 1.769 -27.337 59.078 1.00 86.06 95 ARG A N 1
ATOM 711 C CA . ARG A 1 95 ? 2.844 -26.626 59.799 1.00 86.06 95 ARG A CA 1
ATOM 712 C C . ARG A 1 95 ? 3.987 -27.541 60.233 1.00 86.06 95 ARG A C 1
ATOM 714 O O . ARG A 1 95 ? 5.131 -27.103 60.318 1.00 86.06 95 ARG A O 1
ATOM 721 N N . PHE A 1 96 ? 3.697 -28.798 60.569 1.00 84.75 96 PHE A N 1
ATOM 722 C CA . PHE A 1 96 ? 4.743 -29.777 60.871 1.00 84.75 96 PHE A CA 1
ATOM 723 C C . PHE A 1 96 ? 5.504 -30.181 59.600 1.00 84.75 96 PHE A C 1
ATOM 725 O O . PHE A 1 96 ? 6.732 -30.216 59.609 1.00 84.75 96 PHE A O 1
ATOM 732 N N . SER A 1 97 ? 4.790 -30.406 58.491 1.00 83.00 97 SER A N 1
ATOM 733 C CA . SER A 1 97 ? 5.376 -30.669 57.168 1.00 83.00 97 SER A CA 1
ATOM 734 C C . SER A 1 97 ? 6.232 -29.502 56.662 1.00 83.00 97 SER A C 1
ATOM 736 O O . SER A 1 97 ? 7.312 -29.721 56.119 1.00 83.00 97 SER A O 1
ATOM 738 N N . GLU A 1 98 ? 5.780 -28.267 56.872 1.00 82.69 98 GLU A N 1
ATOM 739 C CA . GLU A 1 98 ? 6.508 -27.045 56.533 1.00 82.69 98 GLU A CA 1
ATOM 740 C C . GLU A 1 98 ? 7.810 -26.931 57.321 1.00 82.69 98 GLU A C 1
ATOM 742 O O . GLU A 1 98 ? 8.861 -26.811 56.706 1.00 82.69 98 GLU A O 1
ATOM 747 N N . ARG A 1 99 ? 7.780 -27.135 58.644 1.00 81.19 99 ARG A N 1
ATOM 748 C CA . ARG A 1 99 ? 9.001 -27.169 59.468 1.00 81.19 99 ARG A CA 1
ATOM 749 C C . ARG A 1 99 ? 9.983 -28.269 59.065 1.00 81.19 99 ARG A C 1
ATOM 751 O O . ARG A 1 99 ? 11.191 -28.088 59.187 1.00 81.19 99 ARG A O 1
ATOM 758 N N . LEU A 1 100 ? 9.497 -29.426 58.614 1.00 79.38 100 LEU A N 1
ATOM 759 C CA . LEU A 1 100 ? 10.367 -30.479 58.076 1.00 79.38 100 LEU A CA 1
ATOM 760 C C . LEU A 1 100 ? 11.002 -30.064 56.742 1.00 79.38 100 LEU A C 1
ATOM 762 O O . LEU A 1 100 ? 12.186 -30.322 56.534 1.00 79.38 100 LEU A O 1
ATOM 766 N N . ARG A 1 101 ? 10.244 -29.395 55.864 1.00 78.94 101 ARG A N 1
ATOM 767 C CA . ARG A 1 101 ? 10.769 -28.823 54.615 1.00 78.94 101 ARG A CA 1
ATOM 768 C C . ARG A 1 101 ? 11.774 -27.704 54.875 1.00 78.94 101 ARG A C 1
ATOM 770 O O . ARG A 1 101 ? 12.826 -27.722 54.254 1.00 78.94 101 ARG A O 1
ATOM 777 N N . GLU A 1 102 ? 11.506 -26.793 55.807 1.00 78.00 102 GLU A N 1
ATOM 778 C CA . GLU A 1 102 ? 12.449 -25.744 56.219 1.00 78.00 102 GLU A CA 1
ATOM 779 C C . GLU A 1 102 ? 13.755 -26.346 56.736 1.00 78.00 102 GLU A C 1
ATOM 781 O O . GLU A 1 102 ? 14.819 -25.956 56.273 1.00 78.00 102 GLU A O 1
ATOM 786 N N . LYS A 1 103 ? 13.695 -27.372 57.597 1.00 80.94 103 LYS A N 1
ATOM 787 C CA . LYS A 1 103 ? 14.900 -28.088 58.050 1.00 80.94 103 LYS A CA 1
ATOM 788 C C . LYS A 1 103 ? 15.679 -28.729 56.901 1.00 80.94 103 LYS A C 1
ATOM 790 O O . LYS A 1 103 ? 16.905 -28.668 56.903 1.00 80.94 103 LYS A O 1
ATOM 795 N N . ALA A 1 104 ? 14.990 -29.331 55.930 1.00 75.62 104 ALA A N 1
ATOM 796 C CA . ALA A 1 104 ? 15.633 -29.902 54.747 1.00 75.62 104 ALA A CA 1
ATOM 797 C C . ALA A 1 104 ? 16.282 -28.815 53.870 1.00 75.62 104 ALA A C 1
ATOM 799 O O . ALA A 1 104 ? 17.379 -29.011 53.356 1.00 75.62 104 ALA A O 1
ATOM 800 N N . VAL A 1 105 ? 15.642 -27.650 53.736 1.00 72.88 105 VAL A N 1
ATOM 801 C CA . VAL A 1 105 ? 16.203 -26.492 53.026 1.00 72.88 105 VAL A CA 1
ATOM 802 C C . VAL A 1 105 ? 17.403 -25.918 53.781 1.00 72.88 105 VAL A C 1
ATOM 804 O O . VAL A 1 105 ? 18.430 -25.685 53.161 1.00 72.88 105 VAL A O 1
ATOM 807 N N . GLU A 1 106 ? 17.342 -25.760 55.104 1.00 75.12 106 GLU A N 1
ATOM 808 C CA . GLU A 1 106 ? 18.480 -25.331 55.933 1.00 75.12 106 GLU A CA 1
ATOM 809 C C . GLU A 1 106 ? 19.661 -26.311 55.865 1.00 75.12 106 GLU A C 1
ATOM 811 O O . GLU A 1 106 ? 20.820 -25.904 55.937 1.00 75.12 106 GLU A O 1
ATOM 816 N N . GLU A 1 107 ? 19.400 -27.614 55.745 1.00 75.56 107 GLU A N 1
ATOM 817 C CA . GLU A 1 107 ? 20.434 -28.629 55.527 1.00 75.56 107 GLU A CA 1
ATOM 818 C C . GLU A 1 107 ? 21.049 -28.513 54.127 1.00 75.56 107 GLU A C 1
ATOM 820 O O . GLU A 1 107 ? 22.270 -28.501 54.002 1.00 75.56 107 GLU A O 1
ATOM 825 N N . LEU A 1 108 ? 20.237 -28.330 53.080 1.00 70.62 108 LEU A N 1
ATOM 826 C CA . LEU A 1 108 ? 20.726 -28.069 51.722 1.00 70.62 108 LEU A CA 1
ATOM 827 C C . LEU A 1 108 ? 21.524 -26.763 51.628 1.00 70.62 108 LEU A C 1
ATOM 829 O O . LEU A 1 108 ? 22.563 -26.741 50.976 1.00 70.62 108 LEU A O 1
ATOM 833 N N . VAL A 1 109 ? 21.081 -25.699 52.302 1.00 67.31 109 VAL A N 1
ATOM 834 C CA . VAL A 1 109 ? 21.783 -24.409 52.365 1.00 67.31 109 VAL A CA 1
ATOM 835 C C . VAL A 1 109 ? 23.104 -24.555 53.117 1.00 67.31 109 VAL A C 1
ATOM 837 O O . VAL A 1 109 ? 24.127 -24.110 52.610 1.00 67.31 109 VAL A O 1
ATOM 840 N N . ARG A 1 110 ? 23.136 -25.266 54.254 1.00 66.19 110 ARG A N 1
ATOM 841 C CA . ARG A 1 110 ? 24.398 -25.594 54.948 1.00 66.19 110 ARG A CA 1
ATOM 842 C C . ARG A 1 110 ? 25.343 -26.449 54.104 1.00 66.19 110 ARG A C 1
ATOM 844 O O . ARG A 1 110 ? 26.553 -26.281 54.205 1.00 66.19 110 ARG A O 1
ATOM 851 N N . ASN A 1 111 ? 24.807 -27.345 53.277 1.00 61.47 111 ASN A N 1
ATOM 852 C CA . ASN A 1 111 ? 25.592 -28.150 52.339 1.00 61.47 111 ASN A CA 1
ATOM 853 C C . ASN A 1 111 ? 26.060 -27.345 51.108 1.00 61.47 111 ASN A C 1
ATOM 855 O O . ASN A 1 111 ? 26.980 -27.780 50.417 1.00 61.47 111 ASN A O 1
ATOM 859 N N . ALA A 1 112 ? 25.439 -26.194 50.830 1.00 56.62 112 ALA A N 1
ATOM 860 C CA . ALA A 1 112 ? 25.773 -25.284 49.734 1.00 56.62 112 ALA A CA 1
ATOM 861 C C . ALA A 1 112 ? 26.619 -24.070 50.174 1.00 56.62 112 ALA A C 1
ATOM 863 O O . ALA A 1 112 ? 27.075 -23.313 49.316 1.00 56.62 112 ALA A O 1
ATOM 864 N N . ASP A 1 113 ? 26.844 -23.886 51.479 1.00 54.62 113 ASP A N 1
ATOM 865 C CA . ASP A 1 113 ? 27.649 -22.798 52.039 1.00 54.62 113 ASP A CA 1
ATOM 866 C C . ASP A 1 113 ? 29.147 -23.008 51.708 1.00 54.62 113 ASP A C 1
ATOM 868 O O . ASP A 1 113 ? 29.737 -24.015 52.119 1.00 54.62 113 ASP A O 1
ATOM 872 N N . PRO A 1 114 ? 29.808 -22.084 50.981 1.00 55.53 114 PRO A N 1
ATOM 873 C CA . PRO A 1 114 ? 31.180 -22.270 50.494 1.00 55.53 114 PRO A CA 1
ATOM 874 C C . PRO A 1 114 ? 32.267 -22.257 51.588 1.00 55.53 114 PRO A C 1
ATOM 876 O O . PRO A 1 114 ? 33.410 -22.626 51.298 1.00 55.53 114 PRO A O 1
ATOM 879 N N . ASP A 1 115 ? 31.917 -21.913 52.833 1.00 57.94 115 ASP A N 1
ATOM 880 C CA . ASP A 1 115 ? 32.849 -21.747 53.962 1.00 57.94 115 ASP A CA 1
ATOM 881 C C . ASP A 1 115 ? 32.846 -22.914 54.980 1.00 57.94 115 ASP A C 1
ATOM 883 O O . ASP A 1 115 ? 33.658 -22.937 55.907 1.00 57.94 115 ASP A O 1
ATOM 887 N N . SER A 1 116 ? 31.998 -23.936 54.805 1.00 55.19 116 SER A N 1
ATOM 888 C CA . SER A 1 116 ? 31.925 -25.111 55.695 1.00 55.19 116 SER A CA 1
ATOM 889 C C . SER A 1 116 ? 32.626 -26.326 55.081 1.00 55.19 116 SER A C 1
ATOM 891 O O . SER A 1 116 ? 31.964 -27.175 54.504 1.00 55.19 116 SER A O 1
ATOM 893 N N . CYS A 1 117 ? 33.962 -26.411 55.179 1.00 53.94 117 CYS A N 1
ATOM 894 C CA . CYS A 1 117 ? 34.844 -27.579 54.919 1.00 53.94 117 CYS A CA 1
ATOM 895 C C . CYS A 1 117 ? 34.694 -28.404 53.604 1.00 53.94 117 CYS A C 1
ATOM 897 O O . CYS A 1 117 ? 35.604 -29.168 53.275 1.00 53.94 117 CYS A O 1
ATOM 899 N N . PHE A 1 118 ? 33.629 -28.256 52.817 1.00 49.28 118 PHE A N 1
ATOM 900 C CA . PHE A 1 118 ? 33.332 -28.992 51.589 1.00 49.28 118 PHE A CA 1
ATOM 901 C C . PHE A 1 118 ? 34.134 -28.469 50.402 1.00 49.28 118 PHE A C 1
ATOM 903 O O . PHE A 1 118 ? 34.479 -29.239 49.507 1.00 49.28 118 PHE A O 1
ATOM 910 N N . SER A 1 119 ? 34.539 -27.201 50.436 1.00 50.25 119 SER A N 1
ATOM 911 C CA . SER A 1 119 ? 35.432 -26.596 49.447 1.00 50.25 119 SER A CA 1
ATOM 912 C C . SER A 1 119 ? 36.804 -27.294 49.389 1.00 50.25 119 SER A C 1
ATOM 914 O O . SER A 1 119 ? 37.412 -27.335 48.322 1.00 50.25 119 SER A O 1
ATOM 916 N N . ASN A 1 120 ? 37.245 -27.964 50.467 1.00 50.09 120 ASN A N 1
ATOM 917 C CA . ASN A 1 120 ? 38.487 -28.752 50.466 1.00 50.09 120 ASN A CA 1
ATOM 918 C C . ASN A 1 120 ? 38.323 -30.218 50.018 1.00 50.09 120 ASN A C 1
ATOM 920 O O . ASN A 1 120 ? 39.306 -30.829 49.602 1.00 50.09 120 ASN A O 1
ATOM 924 N N . ILE A 1 121 ? 37.115 -30.794 50.051 1.00 50.12 121 ILE A N 1
ATOM 925 C CA . ILE A 1 121 ? 36.874 -32.176 49.583 1.00 50.12 121 ILE A CA 1
ATOM 926 C C . ILE A 1 121 ? 36.416 -32.197 48.116 1.00 50.12 121 ILE A C 1
ATOM 928 O O . ILE A 1 121 ? 36.801 -33.094 47.365 1.00 50.12 121 ILE A O 1
ATOM 932 N N . ILE A 1 122 ? 35.674 -31.183 47.661 1.00 50.50 122 ILE A N 1
ATOM 933 C CA . ILE A 1 122 ? 35.149 -31.111 46.287 1.00 50.50 122 ILE A CA 1
ATOM 934 C C . ILE A 1 122 ? 36.256 -30.907 45.238 1.00 50.50 122 ILE A C 1
ATOM 936 O O . ILE A 1 122 ? 36.088 -31.319 44.096 1.00 50.50 122 ILE A O 1
ATOM 940 N N . PHE A 1 123 ? 37.431 -30.381 45.606 1.00 49.25 123 PHE A N 1
ATOM 941 C CA . PHE A 1 123 ? 38.571 -30.339 44.676 1.00 49.25 123 PHE A CA 1
ATOM 942 C C . PHE A 1 123 ? 39.220 -31.721 44.445 1.00 49.25 123 PHE A C 1
ATOM 944 O O . PHE A 1 123 ? 39.968 -31.896 43.488 1.00 49.25 123 PHE A O 1
ATOM 951 N N . SER A 1 124 ? 38.930 -32.717 45.296 1.00 49.78 124 SER A N 1
ATOM 952 C CA . SER A 1 124 ? 39.507 -34.072 45.205 1.00 49.78 124 SER A CA 1
ATOM 953 C C . SER A 1 124 ? 38.522 -35.153 44.755 1.00 49.78 124 SER A C 1
ATOM 955 O O . SER A 1 124 ? 38.936 -36.282 44.498 1.00 49.78 124 SER A O 1
ATOM 957 N N . ILE A 1 125 ? 37.231 -34.841 44.628 1.00 51.44 125 ILE A N 1
ATOM 958 C CA . ILE A 1 125 ? 36.234 -35.778 44.108 1.00 51.44 125 ILE A CA 1
ATOM 959 C C . ILE A 1 125 ? 35.689 -35.187 42.816 1.00 51.44 125 ILE A C 1
ATOM 961 O O . ILE A 1 125 ? 35.092 -34.117 42.821 1.00 51.44 125 ILE A O 1
ATOM 965 N N . GLN A 1 126 ? 35.905 -35.899 41.711 1.00 49.09 126 GLN A N 1
ATOM 966 C CA . GLN A 1 126 ? 35.337 -35.623 40.394 1.00 49.09 126 GLN A CA 1
ATOM 967 C C . GLN A 1 126 ? 33.799 -35.664 40.479 1.00 49.09 126 GLN A C 1
ATOM 969 O O . GLN A 1 126 ? 33.177 -36.676 40.158 1.00 49.09 126 GLN A O 1
ATOM 974 N N . VAL A 1 127 ? 33.173 -34.586 40.954 1.00 52.84 127 VAL A N 1
ATOM 975 C CA . VAL A 1 127 ? 31.719 -34.436 40.912 1.00 52.84 127 VAL A CA 1
ATOM 976 C C . VAL A 1 127 ? 31.348 -34.208 39.447 1.00 52.84 127 VAL A C 1
ATOM 978 O O . VAL A 1 127 ? 31.890 -33.289 38.824 1.00 52.84 127 VAL A O 1
ATOM 981 N N . PRO A 1 128 ? 30.480 -35.045 38.850 1.00 55.03 128 PRO A N 1
ATOM 982 C CA . PRO A 1 128 ? 30.004 -34.812 37.498 1.00 55.03 128 PRO A CA 1
ATOM 983 C C . PRO A 1 128 ? 29.368 -33.427 37.455 1.00 55.03 128 PRO A C 1
ATOM 985 O O . PRO A 1 128 ? 28.505 -33.107 38.268 1.00 55.03 128 PRO A O 1
ATOM 988 N N . TYR A 1 129 ? 29.852 -32.600 36.533 1.00 58.00 129 TYR A N 1
ATOM 989 C CA . TYR A 1 129 ? 29.386 -31.241 36.308 1.00 58.00 129 TYR A CA 1
ATOM 990 C C . TYR A 1 129 ? 27.871 -31.262 36.070 1.00 58.00 129 TYR A C 1
ATOM 992 O O . TYR A 1 129 ? 27.414 -31.587 34.975 1.00 58.00 129 TYR A O 1
ATOM 1000 N N . VAL A 1 130 ? 27.087 -30.978 37.114 1.00 60.88 130 VAL A N 1
ATOM 1001 C CA . VAL A 1 130 ? 25.646 -30.764 36.991 1.00 60.88 130 VAL A CA 1
ATOM 1002 C C . VAL A 1 130 ? 25.494 -29.430 36.265 1.00 60.88 130 VAL A C 1
ATOM 1004 O O . VAL A 1 130 ? 25.964 -28.415 36.786 1.00 60.88 130 VAL A O 1
ATOM 1007 N N . PRO A 1 131 ? 24.906 -29.400 35.056 1.00 67.25 131 PRO A N 1
ATOM 1008 C CA . PRO A 1 131 ? 24.777 -28.163 34.306 1.00 67.25 131 PRO A CA 1
ATOM 1009 C C . PRO A 1 131 ? 24.009 -27.144 35.141 1.00 67.25 131 PRO A C 1
ATOM 1011 O O . PRO A 1 131 ? 22.937 -27.456 35.661 1.00 67.25 131 PRO A O 1
ATOM 1014 N N . SER A 1 132 ? 24.526 -25.920 35.250 1.00 68.19 132 SER A N 1
ATOM 1015 C CA . SER A 1 132 ? 23.846 -24.843 35.979 1.00 68.19 132 SER A CA 1
ATOM 1016 C C . SER A 1 132 ? 22.408 -24.629 35.488 1.00 68.19 132 SER A C 1
ATOM 1018 O O . SER A 1 132 ? 21.556 -24.263 36.285 1.00 68.19 132 SER A O 1
ATOM 1020 N N . SER A 1 133 ? 22.120 -24.950 34.220 1.00 70.31 133 SER A N 1
ATOM 1021 C CA . SER A 1 133 ? 20.772 -24.930 33.638 1.00 70.31 133 SER A CA 1
ATOM 1022 C C . SER A 1 133 ? 19.796 -25.943 34.257 1.00 70.31 133 SER A C 1
ATOM 1024 O O . SER A 1 133 ? 18.611 -25.656 34.372 1.00 70.31 133 SER A O 1
ATOM 1026 N N . TRP A 1 134 ? 20.261 -27.121 34.687 1.00 78.75 134 TRP A N 1
ATOM 1027 C CA . TRP A 1 134 ? 19.406 -28.122 35.339 1.00 78.75 134 TRP A CA 1
ATOM 1028 C C . TRP A 1 134 ? 19.050 -27.704 36.769 1.00 78.75 134 TRP A C 1
ATOM 1030 O O . TRP A 1 134 ? 17.904 -27.832 37.190 1.00 78.75 134 TRP A O 1
ATOM 1040 N N . LEU A 1 135 ? 20.022 -27.140 37.493 1.00 74.50 135 LEU A N 1
ATOM 1041 C CA . LEU A 1 135 ? 19.809 -26.559 38.820 1.00 74.50 135 LEU A CA 1
ATOM 1042 C C . LEU A 1 135 ? 18.824 -25.388 38.764 1.00 74.50 135 LEU A C 1
ATOM 1044 O O . LEU A 1 135 ? 17.956 -25.298 39.625 1.00 74.50 135 LEU A O 1
ATOM 1048 N N . THR A 1 136 ? 18.913 -24.523 37.748 1.00 71.88 136 THR A N 1
ATOM 1049 C CA . THR A 1 136 ? 17.953 -23.422 37.575 1.00 71.88 136 THR A CA 1
ATOM 1050 C C . THR A 1 136 ? 16.555 -23.914 37.215 1.00 71.88 136 THR A C 1
ATOM 1052 O O . THR A 1 136 ? 15.589 -23.379 37.749 1.00 71.88 136 THR A O 1
ATOM 1055 N N . ASP A 1 137 ? 16.427 -24.945 36.374 1.00 79.19 137 ASP A N 1
ATOM 1056 C CA . ASP A 1 137 ? 15.124 -25.526 36.023 1.00 79.19 137 ASP A CA 1
ATOM 1057 C C . ASP A 1 137 ? 14.458 -26.196 37.231 1.00 79.19 137 ASP A C 1
ATOM 1059 O O . ASP A 1 137 ? 13.258 -26.034 37.459 1.00 79.19 137 ASP A O 1
ATOM 1063 N N . GLU A 1 138 ? 15.221 -26.938 38.035 1.00 84.56 138 GLU A N 1
ATOM 1064 C CA . GLU A 1 138 ? 14.684 -27.603 39.222 1.00 84.56 138 GLU A CA 1
ATOM 1065 C C . GLU A 1 138 ? 14.364 -26.596 40.338 1.00 84.56 138 GLU A C 1
ATOM 1067 O O . GLU A 1 138 ? 13.337 -26.726 41.008 1.00 84.56 138 GLU A O 1
ATOM 1072 N N . LEU A 1 139 ? 15.166 -25.531 40.469 1.00 79.62 139 LEU A N 1
ATOM 1073 C CA . LEU A 1 139 ? 14.871 -24.400 41.351 1.00 79.62 139 LEU A CA 1
ATOM 1074 C C . LEU A 1 139 ? 13.598 -23.662 40.905 1.00 79.62 139 LEU A C 1
ATOM 1076 O O . LEU A 1 139 ? 12.760 -23.355 41.747 1.00 79.62 139 LEU A O 1
ATOM 1080 N N . SER A 1 140 ? 13.404 -23.460 39.595 1.00 83.12 140 SER A N 1
ATOM 1081 C CA . SER A 1 140 ? 12.185 -22.861 39.031 1.00 83.12 140 SER A CA 1
ATOM 1082 C C . SER A 1 140 ? 10.946 -23.709 39.324 1.00 83.12 140 SER A C 1
ATOM 1084 O O . SER A 1 140 ? 9.916 -23.179 39.729 1.00 83.12 140 SER A O 1
ATOM 1086 N N . LYS A 1 141 ? 11.033 -25.040 39.198 1.00 87.56 141 LYS A N 1
ATOM 1087 C CA . LYS A 1 141 ? 9.910 -25.937 39.531 1.00 87.56 141 LYS A CA 1
ATOM 1088 C C . LYS A 1 141 ? 9.559 -25.920 41.017 1.00 87.56 141 LYS A C 1
ATOM 1090 O O . LYS A 1 141 ? 8.386 -26.046 41.368 1.00 87.56 141 LYS A O 1
ATOM 1095 N N . VAL A 1 142 ? 10.555 -25.843 41.900 1.00 84.12 142 VAL A N 1
ATOM 1096 C CA . VAL A 1 142 ? 10.315 -25.754 43.349 1.00 84.12 142 VAL A CA 1
ATOM 1097 C C . VAL A 1 142 ? 9.721 -24.393 43.709 1.00 84.12 142 VAL A C 1
ATOM 1099 O O . VAL A 1 142 ? 8.777 -24.353 44.492 1.00 84.12 142 VAL A O 1
ATOM 1102 N N . ASP A 1 143 ? 10.194 -23.313 43.087 1.00 82.81 143 ASP A N 1
ATOM 1103 C CA . ASP A 1 143 ? 9.652 -21.958 43.239 1.00 82.81 143 ASP A CA 1
ATOM 1104 C C . ASP A 1 143 ? 8.191 -21.859 42.760 1.00 82.81 143 ASP A C 1
ATOM 1106 O O . ASP A 1 143 ? 7.333 -21.322 43.458 1.00 82.81 143 ASP A O 1
ATOM 1110 N N . GLU A 1 144 ? 7.852 -22.466 41.621 1.00 91.12 144 GLU A N 1
ATOM 1111 C CA . GLU A 1 144 ? 6.465 -22.558 41.145 1.00 91.12 144 GLU A CA 1
ATOM 1112 C C . GLU A 1 144 ? 5.570 -23.350 42.110 1.00 91.12 144 GLU A C 1
ATOM 1114 O O . GLU A 1 144 ? 4.452 -22.928 42.417 1.00 91.12 144 GLU A O 1
ATOM 1119 N N . LYS A 1 145 ? 6.055 -24.481 42.640 1.00 89.25 145 LYS A N 1
ATOM 1120 C CA . LYS A 1 145 ? 5.322 -25.267 43.648 1.00 89.25 145 LYS A CA 1
ATOM 1121 C C . LYS A 1 145 ? 5.138 -24.499 44.957 1.00 89.25 145 LYS A C 1
ATOM 1123 O O . LYS A 1 145 ? 4.075 -24.613 45.568 1.00 89.25 145 LYS A O 1
ATOM 1128 N N . LEU A 1 146 ? 6.143 -23.727 45.374 1.00 89.88 146 LEU A N 1
ATOM 1129 C CA . LEU A 1 146 ? 6.072 -22.850 46.540 1.00 89.88 146 LEU A CA 1
ATOM 1130 C C . LEU A 1 146 ? 4.975 -21.798 46.338 1.00 89.88 146 LEU A C 1
ATOM 1132 O O . LEU A 1 146 ? 4.055 -21.730 47.146 1.00 89.88 146 LEU A O 1
ATOM 1136 N N . LYS A 1 147 ? 4.994 -21.084 45.205 1.00 92.31 147 LYS A N 1
ATOM 1137 C CA . LYS A 1 147 ? 3.986 -20.071 44.846 1.00 92.31 147 LYS A CA 1
ATOM 1138 C C . LYS A 1 147 ? 2.565 -20.630 44.819 1.00 92.31 147 LYS A C 1
ATOM 1140 O O . LYS A 1 147 ? 1.634 -19.995 45.312 1.00 92.31 147 LYS A O 1
ATOM 1145 N N . LEU A 1 148 ? 2.379 -21.833 44.269 1.00 91.25 148 LEU A N 1
ATOM 1146 C CA . LEU A 1 148 ? 1.074 -22.499 44.274 1.00 91.25 148 LEU A CA 1
ATOM 1147 C C . LEU A 1 148 ? 0.608 -22.808 45.703 1.00 91.25 148 LEU A C 1
ATOM 1149 O O . LEU A 1 148 ? -0.544 -22.534 46.041 1.00 91.25 148 LEU A O 1
ATOM 1153 N N . MET A 1 149 ? 1.492 -23.329 46.555 1.00 85.88 149 MET A N 1
ATOM 1154 C CA . MET A 1 149 ? 1.155 -23.659 47.940 1.00 85.88 149 MET A CA 1
ATOM 1155 C C . MET A 1 149 ? 0.890 -22.411 48.795 1.00 85.88 149 MET A C 1
ATOM 1157 O O . MET A 1 149 ? -0.046 -22.415 49.592 1.00 85.88 149 MET A O 1
ATOM 1161 N N . GLU A 1 150 ? 1.634 -21.326 48.578 1.00 88.88 150 GLU A N 1
ATOM 1162 C CA . GLU A 1 150 ? 1.388 -20.017 49.196 1.00 88.88 150 GLU A CA 1
ATOM 1163 C C . GLU A 1 150 ? 0.019 -19.453 48.795 1.00 88.88 150 GLU A C 1
ATOM 1165 O O . GLU A 1 150 ? -0.752 -19.031 49.657 1.00 88.88 150 GLU A O 1
ATOM 1170 N N . SER A 1 151 ? -0.342 -19.521 47.508 1.00 90.94 151 SER A N 1
ATOM 1171 C CA . SER A 1 151 ? -1.657 -19.064 47.035 1.00 90.94 151 SER A CA 1
ATOM 1172 C C . SER A 1 151 ? -2.817 -19.865 47.643 1.00 90.94 151 SER A C 1
ATOM 1174 O O . SER A 1 151 ? -3.865 -19.306 47.978 1.00 90.94 151 SER A O 1
ATOM 1176 N N . LEU A 1 152 ? -2.618 -21.172 47.845 1.00 92.62 152 LEU A N 1
ATOM 1177 C CA . LEU A 1 152 ? -3.601 -22.049 48.473 1.00 92.62 152 LEU A CA 1
ATOM 1178 C C . LEU A 1 152 ? -3.756 -21.736 49.968 1.00 92.62 152 LEU A C 1
ATOM 1180 O O . LEU A 1 152 ? -4.881 -21.680 50.468 1.00 92.62 152 LEU A O 1
ATOM 1184 N N . LEU A 1 153 ? -2.643 -21.497 50.671 1.00 91.88 153 LEU A N 1
ATOM 1185 C CA . LEU A 1 153 ? -2.642 -21.086 52.075 1.00 91.88 153 LEU A CA 1
ATOM 1186 C C . LEU A 1 153 ? -3.378 -19.749 52.256 1.00 91.88 153 LEU A C 1
ATOM 1188 O O . LEU A 1 153 ? -4.226 -19.628 53.140 1.00 91.88 153 LEU A O 1
ATOM 1192 N N . GLU A 1 154 ? -3.103 -18.772 51.391 1.00 91.69 154 GLU A N 1
ATOM 1193 C CA . GLU A 1 154 ? -3.757 -17.460 51.414 1.00 91.69 154 GLU A CA 1
ATOM 1194 C C . GLU A 1 154 ? -5.270 -17.585 51.177 1.00 91.69 154 GLU A C 1
ATOM 1196 O O . GLU A 1 154 ? -6.076 -17.043 51.937 1.00 91.69 154 GLU A O 1
ATOM 1201 N N . SER A 1 155 ? -5.678 -18.395 50.193 1.00 93.19 155 SER A N 1
ATOM 1202 C CA . SER A 1 155 ? -7.092 -18.694 49.942 1.00 93.19 155 SER A CA 1
ATOM 1203 C C . SER A 1 155 ? -7.777 -19.314 51.165 1.00 93.19 155 SER A C 1
ATOM 1205 O O . SER A 1 155 ? -8.904 -18.937 51.496 1.00 93.19 155 SER A O 1
ATOM 1207 N N . LYS A 1 156 ? -7.119 -20.255 51.853 1.00 92.56 156 LYS A N 1
ATOM 1208 C CA . LYS A 1 156 ? -7.669 -20.896 53.056 1.00 92.56 156 LYS A CA 1
ATOM 1209 C C . LYS A 1 156 ? -7.734 -19.948 54.252 1.00 92.56 156 LYS A C 1
ATOM 1211 O O . LYS A 1 156 ? -8.712 -19.982 54.996 1.00 92.56 156 LYS A O 1
ATOM 1216 N N . ASN A 1 157 ? -6.767 -19.046 54.409 1.00 92.88 157 ASN A N 1
ATOM 1217 C CA . ASN A 1 157 ? -6.810 -18.006 55.441 1.00 92.88 157 ASN A CA 1
ATOM 1218 C C . ASN A 1 157 ? -7.995 -17.047 55.243 1.00 92.88 157 ASN A C 1
ATOM 1220 O O . ASN A 1 157 ? -8.675 -16.693 56.212 1.00 92.88 157 ASN A O 1
ATOM 1224 N N . LEU A 1 158 ? -8.282 -16.661 53.995 1.00 91.81 158 LEU A N 1
ATOM 1225 C CA . LEU A 1 158 ? -9.452 -15.843 53.663 1.00 91.81 158 LEU A CA 1
ATOM 1226 C C . LEU A 1 158 ? -10.769 -16.579 53.951 1.00 91.81 158 LEU A C 1
ATOM 1228 O O . LEU A 1 158 ? -11.693 -15.983 54.506 1.00 91.81 158 LEU A O 1
ATOM 1232 N N . GLU A 1 159 ? -10.843 -17.875 53.639 1.00 91.94 159 GLU A N 1
ATOM 1233 C CA . GLU A 1 159 ? -12.001 -18.725 53.942 1.00 91.94 159 GLU A CA 1
ATOM 1234 C C . GLU A 1 159 ? -12.249 -18.834 55.459 1.00 91.94 159 GLU A C 1
ATOM 1236 O O . GLU A 1 159 ? -13.372 -18.624 55.918 1.00 91.94 159 GLU A O 1
ATOM 1241 N N . ILE A 1 160 ? -11.200 -19.040 56.263 1.00 92.19 160 ILE A N 1
ATOM 1242 C CA . ILE A 1 160 ? -11.292 -19.065 57.735 1.00 92.19 160 ILE A CA 1
ATOM 1243 C C . ILE A 1 160 ? -11.788 -17.727 58.281 1.00 92.19 160 ILE A C 1
ATOM 1245 O O . ILE A 1 160 ? -12.640 -17.694 59.172 1.00 92.19 160 ILE A O 1
ATOM 1249 N N . LYS A 1 161 ? -11.261 -16.611 57.763 1.00 94.62 161 LYS A N 1
ATOM 1250 C CA . LYS A 1 161 ? -11.687 -15.276 58.190 1.00 94.62 161 LYS A CA 1
ATOM 1251 C C . LYS A 1 161 ? -13.177 -15.074 57.923 1.00 94.62 161 LYS A C 1
ATOM 1253 O O . LYS A 1 161 ? -13.896 -14.645 58.822 1.00 94.62 161 LYS A O 1
ATOM 1258 N N . LYS A 1 162 ? -13.637 -15.462 56.732 1.00 95.56 162 LYS A N 1
ATOM 1259 C CA . LYS A 1 162 ? -15.049 -15.404 56.349 1.00 95.56 162 LYS A CA 1
ATOM 1260 C C . LYS A 1 162 ? -15.926 -16.237 57.290 1.00 95.56 162 LYS A C 1
ATOM 1262 O O . LYS A 1 162 ? -16.868 -15.696 57.858 1.00 95.56 162 LYS A O 1
ATOM 1267 N N . ILE A 1 163 ? -15.571 -17.500 57.535 1.00 92.00 163 ILE A N 1
ATOM 1268 C CA . ILE A 1 163 ? -16.315 -18.389 58.447 1.00 92.00 163 ILE A CA 1
ATOM 1269 C C . ILE A 1 163 ? -16.344 -17.824 59.878 1.00 92.00 163 ILE A C 1
ATOM 1271 O O . ILE A 1 163 ? -17.363 -17.894 60.563 1.00 92.00 163 ILE A O 1
ATOM 1275 N N . ASN A 1 164 ? -15.244 -17.236 60.352 1.00 93.62 164 ASN A N 1
ATOM 1276 C CA . ASN A 1 164 ? -15.181 -16.637 61.685 1.00 93.62 164 ASN A CA 1
ATOM 1277 C C . ASN A 1 164 ? -16.089 -15.405 61.811 1.00 93.62 164 ASN A C 1
ATOM 1279 O O . ASN A 1 164 ? -16.754 -15.221 62.831 1.00 93.62 164 ASN A O 1
ATOM 1283 N N . ASP A 1 165 ? -16.128 -14.565 60.781 1.00 91.69 165 ASP A N 1
ATOM 1284 C CA . ASP A 1 165 ? -16.996 -13.391 60.759 1.00 91.69 165 ASP A CA 1
ATOM 1285 C C . ASP A 1 165 ? -18.479 -13.802 60.654 1.00 91.69 165 ASP A C 1
ATOM 1287 O O . ASP A 1 165 ? -19.315 -13.265 61.383 1.00 91.69 165 ASP A O 1
ATOM 1291 N N . GLU A 1 166 ? -18.798 -14.838 59.872 1.00 90.81 166 GLU A N 1
ATOM 1292 C CA . GLU A 1 166 ? -20.132 -15.457 59.816 1.00 90.81 166 GLU A CA 1
ATOM 1293 C C . GLU A 1 166 ? -20.550 -16.076 61.164 1.00 90.81 166 GLU A C 1
ATOM 1295 O O . GLU A 1 166 ? -21.686 -15.887 61.612 1.00 90.81 166 GLU A O 1
ATOM 1300 N N . LYS A 1 167 ? -19.632 -16.750 61.871 1.00 93.31 167 LYS A N 1
ATOM 1301 C CA . LYS A 1 167 ? -19.872 -17.293 63.221 1.00 93.31 167 LYS A CA 1
ATOM 1302 C C . LYS A 1 167 ? -20.185 -16.186 64.225 1.00 93.31 167 LYS A C 1
ATOM 1304 O O . LYS A 1 167 ? -21.132 -16.311 65.002 1.00 93.31 167 LYS A O 1
ATOM 1309 N N . LYS A 1 168 ? -19.418 -15.091 64.212 1.00 94.06 168 LYS A N 1
ATOM 1310 C CA . LYS A 1 168 ? -19.672 -13.927 65.079 1.00 94.06 168 LYS A CA 1
ATOM 1311 C C . LYS A 1 168 ? -21.025 -13.290 64.778 1.00 94.06 168 LYS A C 1
ATOM 1313 O O . LYS A 1 168 ? -21.757 -12.976 65.713 1.00 94.06 168 LYS A O 1
ATOM 1318 N N . ALA A 1 169 ? -21.368 -13.129 63.500 1.00 90.31 169 ALA A N 1
ATOM 1319 C CA . ALA A 1 169 ? -22.661 -12.592 63.087 1.00 90.31 169 ALA A CA 1
ATOM 1320 C C . ALA A 1 169 ? -23.821 -13.490 63.548 1.00 90.31 169 ALA A C 1
ATOM 1322 O O . ALA A 1 169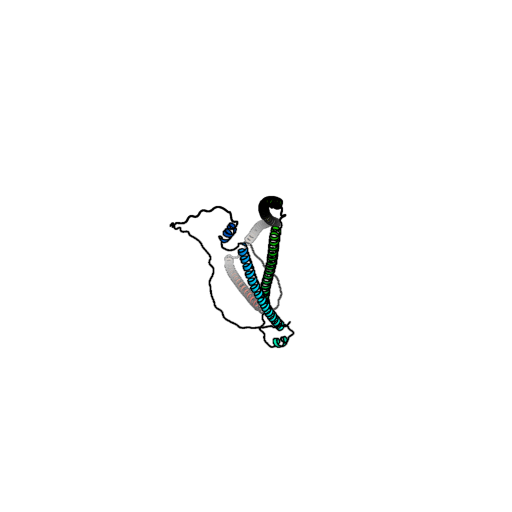 ? -24.793 -12.994 64.117 1.00 90.31 169 ALA A O 1
ATOM 1323 N N . SER A 1 170 ? -23.684 -14.808 63.389 1.00 88.81 170 SER A N 1
ATOM 1324 C CA . SER A 1 170 ? -24.684 -15.792 63.827 1.00 88.81 170 SER A CA 1
ATOM 1325 C C . SER A 1 170 ? -24.879 -15.769 65.345 1.00 88.81 170 SER A C 1
ATOM 1327 O O . SER A 1 170 ? -26.005 -15.747 65.836 1.00 88.81 170 SER A O 1
ATOM 1329 N N . MET A 1 171 ? -23.784 -15.685 66.101 1.00 89.62 171 MET A N 1
ATOM 1330 C CA . MET A 1 171 ? -23.821 -15.580 67.559 1.00 89.62 171 MET A CA 1
ATOM 1331 C C . MET A 1 171 ? -24.469 -14.268 68.024 1.00 89.62 171 MET A C 1
ATOM 1333 O O . MET A 1 171 ? -25.295 -14.270 68.935 1.00 89.62 171 MET A O 1
ATOM 1337 N N . ALA A 1 172 ? -24.151 -13.143 67.379 1.00 88.62 172 ALA A N 1
ATOM 1338 C CA . ALA A 1 172 ? -24.791 -11.861 67.666 1.00 88.62 172 ALA A CA 1
ATOM 1339 C C . ALA A 1 172 ? -26.302 -11.894 67.373 1.00 88.62 172 ALA A C 1
ATOM 1341 O O . ALA A 1 172 ? -27.095 -11.403 68.179 1.00 88.62 172 ALA A O 1
ATOM 1342 N N . ALA A 1 173 ? -26.709 -12.518 66.263 1.00 89.31 173 ALA A N 1
ATOM 1343 C CA . ALA A 1 173 ? -28.115 -12.715 65.921 1.00 89.31 173 ALA A CA 1
ATOM 1344 C C . ALA A 1 173 ? -28.841 -13.581 66.965 1.00 89.31 173 ALA A C 1
ATOM 1346 O O . ALA A 1 173 ? -29.946 -13.233 67.384 1.00 89.31 173 ALA A O 1
ATOM 1347 N N . GLN A 1 174 ? -28.200 -14.651 67.447 1.00 89.12 174 GLN A N 1
ATOM 1348 C CA . GLN A 1 174 ? -28.730 -15.496 68.518 1.00 89.12 174 GLN A CA 1
ATOM 1349 C C . GLN A 1 174 ? -28.969 -14.695 69.806 1.00 89.12 174 GLN A C 1
ATOM 1351 O O . GLN A 1 174 ? -30.069 -14.737 70.359 1.00 89.12 174 GLN A O 1
ATOM 1356 N N . PHE A 1 175 ? -27.984 -13.913 70.259 1.00 87.12 175 PHE A N 1
ATOM 1357 C CA . PHE A 1 175 ? -28.141 -13.065 71.445 1.00 87.12 175 PHE A CA 1
ATOM 1358 C C . PHE A 1 175 ? -29.235 -12.001 71.267 1.00 87.12 175 PHE A C 1
ATOM 1360 O O . PHE A 1 175 ? -30.004 -11.745 72.196 1.00 87.12 175 PHE A O 1
ATOM 1367 N N . ALA A 1 176 ? -29.353 -11.400 70.079 1.00 89.06 176 ALA A N 1
ATOM 1368 C CA . ALA A 1 176 ? -30.398 -10.422 69.782 1.00 89.06 176 ALA A CA 1
ATOM 1369 C C . ALA A 1 176 ? -31.807 -11.046 69.803 1.00 89.06 176 ALA A C 1
ATOM 1371 O O . ALA A 1 176 ? -32.739 -10.456 70.363 1.00 89.06 176 ALA A O 1
ATOM 1372 N N . ALA A 1 177 ? -31.966 -12.248 69.243 1.00 84.69 177 ALA A N 1
ATOM 1373 C CA . ALA A 1 177 ? -33.218 -13.000 69.282 1.00 84.69 177 ALA A CA 1
ATOM 1374 C C . ALA A 1 177 ? -33.608 -13.360 70.725 1.00 84.69 177 ALA A C 1
ATOM 1376 O O . ALA A 1 177 ? -34.733 -13.099 71.153 1.00 84.69 177 ALA A O 1
ATOM 1377 N N . GLU A 1 178 ? -32.658 -13.857 71.518 1.00 78.88 178 GLU A N 1
ATOM 1378 C CA . GLU A 1 178 ? -32.884 -14.222 72.917 1.00 78.88 178 GLU A CA 1
ATOM 1379 C C . GLU A 1 178 ? -33.244 -12.999 73.785 1.00 78.88 178 GLU A C 1
ATOM 1381 O O . GLU A 1 178 ? -34.155 -13.050 74.614 1.00 78.88 178 GLU A O 1
ATOM 1386 N N . ALA A 1 179 ? -32.591 -11.854 73.563 1.00 83.81 179 ALA A N 1
ATOM 1387 C CA . ALA A 1 179 ? -32.936 -10.591 74.218 1.00 83.81 179 ALA A CA 1
ATOM 1388 C C . ALA A 1 179 ? -34.332 -10.075 73.823 1.00 83.81 179 ALA A C 1
ATOM 1390 O O . ALA A 1 179 ? -34.996 -9.407 74.618 1.00 83.81 179 ALA A O 1
ATOM 1391 N N . THR A 1 180 ? -34.784 -10.358 72.602 1.00 82.69 180 THR A N 1
ATOM 1392 C CA . THR A 1 180 ? -36.126 -9.989 72.129 1.00 82.69 180 THR A CA 1
ATOM 1393 C C . THR A 1 180 ? -37.188 -10.877 72.772 1.00 82.69 180 THR A C 1
ATOM 1395 O O . THR A 1 180 ? -38.172 -10.355 73.288 1.00 82.69 180 THR A O 1
ATOM 1398 N N . LEU A 1 181 ? -36.946 -12.188 72.865 1.00 80.00 181 LEU A N 1
ATOM 1399 C CA . LEU A 1 181 ? -37.816 -13.120 73.589 1.00 80.00 181 LEU A CA 1
ATOM 1400 C C . LEU A 1 181 ? -37.949 -12.745 75.067 1.00 80.00 181 LEU A C 1
ATOM 1402 O O . LEU A 1 181 ? -39.061 -12.702 75.588 1.00 80.00 181 LEU A O 1
ATOM 1406 N N . ARG A 1 182 ? -36.840 -12.389 75.732 1.00 82.81 182 ARG A N 1
ATOM 1407 C CA . ARG A 1 182 ? -36.880 -11.891 77.118 1.00 82.81 182 ARG A CA 1
ATOM 1408 C C . ARG A 1 182 ? -37.727 -10.621 77.254 1.00 82.81 182 ARG A C 1
ATOM 1410 O O . ARG A 1 182 ? -38.500 -10.525 78.201 1.00 82.81 182 ARG A O 1
ATOM 1417 N N . ARG A 1 183 ? -37.618 -9.672 76.313 1.00 79.38 183 ARG A N 1
ATOM 1418 C CA . ARG A 1 183 ? -38.430 -8.439 76.302 1.00 79.38 183 ARG A CA 1
ATOM 1419 C C . ARG A 1 183 ? -39.917 -8.717 76.081 1.00 79.38 183 ARG A C 1
ATOM 1421 O O . ARG A 1 183 ? -40.728 -8.159 76.807 1.00 79.38 183 ARG A O 1
ATOM 1428 N N . VAL A 1 184 ? -40.275 -9.599 75.146 1.00 77.31 184 VAL A N 1
ATOM 1429 C CA . VAL A 1 184 ? -41.674 -9.995 74.898 1.00 77.31 184 VAL A CA 1
ATOM 1430 C C . VAL A 1 184 ? -42.267 -10.710 76.115 1.00 77.31 184 VAL A C 1
ATOM 1432 O O . VAL A 1 184 ? -43.360 -10.362 76.550 1.00 77.31 184 VAL A O 1
ATOM 1435 N N . HIS A 1 185 ? -41.532 -11.649 76.718 1.00 76.75 185 HIS A N 1
ATOM 1436 C CA . HIS A 1 185 ? -41.977 -12.340 77.930 1.00 76.75 185 HIS A CA 1
ATOM 1437 C C . HIS A 1 185 ? -42.119 -11.414 79.147 1.00 76.75 185 HIS A C 1
ATOM 1439 O O . HIS A 1 185 ? -42.980 -11.657 79.989 1.00 76.75 185 HIS A O 1
ATOM 1445 N N . ALA A 1 186 ? -41.286 -10.374 79.264 1.00 72.19 186 ALA A N 1
ATOM 1446 C CA . ALA A 1 186 ? -41.415 -9.364 80.314 1.00 72.19 186 ALA A CA 1
ATOM 1447 C C . ALA A 1 186 ? -42.611 -8.430 80.063 1.00 72.19 186 ALA A C 1
ATOM 1449 O O . ALA A 1 186 ? -43.398 -8.205 80.973 1.00 72.19 186 ALA A O 1
ATOM 1450 N N . ALA A 1 187 ? -42.796 -7.962 78.824 1.00 64.75 187 ALA A N 1
ATOM 1451 C CA . ALA A 1 187 ? -43.906 -7.087 78.439 1.00 64.75 187 ALA A CA 1
ATOM 1452 C C . ALA A 1 187 ? -45.283 -7.773 78.525 1.00 64.75 187 ALA A C 1
ATOM 1454 O O . ALA A 1 187 ? -46.279 -7.111 78.781 1.00 64.75 187 ALA A O 1
ATOM 1455 N N . GLN A 1 188 ? -45.357 -9.101 78.370 1.00 59.34 188 GLN A N 1
ATOM 1456 C CA . GLN A 1 188 ? -46.583 -9.881 78.605 1.00 59.34 188 GLN A CA 1
ATOM 1457 C C . GLN A 1 188 ? -47.046 -9.905 80.076 1.00 59.34 188 GLN A C 1
ATOM 1459 O O . GLN A 1 188 ? -48.137 -10.403 80.341 1.00 59.34 188 GLN A O 1
ATOM 1464 N N . LYS A 1 189 ? -46.233 -9.428 81.033 1.00 59.19 189 LYS A N 1
ATOM 1465 C CA . LYS A 1 189 ? -46.572 -9.408 82.467 1.00 59.19 189 LYS A CA 1
ATOM 1466 C C . LYS A 1 189 ? -47.066 -8.054 82.990 1.00 59.19 189 LYS A C 1
ATOM 1468 O O . LYS A 1 189 ? -47.488 -8.015 84.142 1.00 59.19 189 LYS A O 1
ATOM 1473 N N . ASP A 1 190 ? -47.019 -6.990 82.190 1.00 57.22 190 ASP A N 1
ATOM 1474 C CA . ASP A 1 190 ? -47.460 -5.654 82.606 1.00 57.22 190 ASP A CA 1
ATOM 1475 C C . ASP A 1 190 ? -48.893 -5.376 82.113 1.00 57.22 190 ASP A C 1
ATOM 1477 O O . ASP A 1 190 ? -49.166 -5.386 80.912 1.00 57.22 190 ASP A O 1
ATOM 1481 N N . ASP A 1 191 ? -49.806 -5.103 83.052 1.00 56.41 191 ASP A N 1
ATOM 1482 C CA . ASP A 1 191 ? -51.248 -4.881 82.819 1.00 56.41 191 ASP A CA 1
ATOM 1483 C C . ASP A 1 191 ? -51.584 -3.531 82.129 1.00 56.41 191 ASP A C 1
ATOM 1485 O O . ASP A 1 191 ? -52.748 -3.266 81.833 1.00 56.41 191 ASP A O 1
ATOM 1489 N N . ASP A 1 192 ? -50.582 -2.697 81.817 1.00 64.75 192 ASP A N 1
ATOM 1490 C CA . ASP A 1 192 ? -50.729 -1.376 81.172 1.00 64.75 192 ASP A CA 1
ATOM 1491 C C . ASP A 1 192 ? -50.310 -1.365 79.680 1.00 64.75 192 ASP A C 1
ATOM 1493 O O . ASP A 1 192 ? -50.036 -0.308 79.101 1.00 64.75 192 ASP A O 1
ATOM 1497 N N . MET A 1 193 ? -50.229 -2.530 79.023 1.00 66.31 193 MET A N 1
ATOM 1498 C CA . MET A 1 193 ? -49.862 -2.604 77.603 1.00 66.31 193 MET A CA 1
ATOM 1499 C C . MET A 1 193 ? -50.952 -1.949 76.725 1.00 66.31 193 MET A C 1
ATOM 1501 O O . MET A 1 193 ? -52.105 -2.392 76.750 1.00 66.31 193 MET A O 1
ATOM 1505 N N . PRO A 1 194 ? -50.626 -0.911 75.923 1.00 65.88 194 PRO A N 1
ATOM 1506 C CA . PRO A 1 194 ? -51.595 -0.296 75.025 1.00 65.88 194 PRO A CA 1
ATOM 1507 C C . PRO A 1 194 ? -52.120 -1.322 74.009 1.00 65.88 194 PRO A C 1
ATOM 1509 O O . PRO A 1 194 ? -51.400 -2.263 73.660 1.00 65.88 194 PRO A O 1
ATOM 1512 N N . PRO A 1 195 ? -53.363 -1.151 73.518 1.00 72.88 195 PRO A N 1
ATOM 1513 C CA . PRO A 1 195 ? -53.958 -2.072 72.561 1.00 72.88 195 PRO A CA 1
ATOM 1514 C C . PRO A 1 195 ? -53.029 -2.256 71.361 1.00 72.88 195 PRO A C 1
ATOM 1516 O O . PRO A 1 195 ? -52.465 -1.292 70.837 1.00 72.88 195 PRO A O 1
ATOM 1519 N N . ILE A 1 196 ? -52.854 -3.512 70.959 1.00 71.81 196 ILE A N 1
ATOM 1520 C CA . ILE A 1 196 ? -51.856 -3.951 69.979 1.00 71.81 196 ILE A CA 1
ATOM 1521 C C . ILE A 1 196 ? -51.988 -3.168 68.660 1.00 71.81 196 ILE A C 1
ATOM 1523 O O . ILE A 1 196 ? -50.975 -2.854 68.033 1.00 71.81 196 ILE A O 1
ATOM 1527 N N . GLU A 1 197 ? -53.201 -2.749 68.282 1.00 79.69 197 GLU A N 1
ATOM 1528 C CA . GLU A 1 197 ? -53.432 -1.919 67.095 1.00 79.69 197 GLU A CA 1
ATOM 1529 C C . GLU A 1 197 ? -52.715 -0.558 67.140 1.00 79.69 197 GLU A C 1
ATOM 1531 O O . GLU A 1 197 ? -52.247 -0.081 66.107 1.00 79.69 197 GLU A O 1
ATOM 1536 N N . ALA A 1 198 ? -52.580 0.069 68.315 1.00 79.25 198 ALA A N 1
ATOM 1537 C CA . ALA A 1 198 ? -51.923 1.372 68.452 1.00 79.25 198 ALA A CA 1
ATOM 1538 C C . ALA A 1 198 ? -50.401 1.289 68.237 1.00 79.25 198 ALA A C 1
ATOM 1540 O O . ALA A 1 198 ? -49.788 2.255 67.784 1.00 79.25 198 ALA A O 1
ATOM 1541 N N . ILE A 1 199 ? -49.800 0.132 68.530 1.00 79.81 199 ILE A N 1
ATOM 1542 C CA . ILE A 1 199 ? -48.375 -0.138 68.300 1.00 79.81 199 ILE A CA 1
ATOM 1543 C C . ILE A 1 199 ? -48.140 -0.618 66.859 1.00 79.81 199 ILE A C 1
ATOM 1545 O O . ILE A 1 199 ? -47.126 -0.277 66.251 1.00 79.81 199 ILE A O 1
ATOM 1549 N N . LEU A 1 200 ? -49.078 -1.384 66.291 1.00 81.75 200 LEU A N 1
ATOM 1550 C CA . LEU A 1 200 ? -48.979 -1.901 64.925 1.00 81.75 200 LEU A CA 1
ATOM 1551 C C . LEU A 1 200 ? -49.192 -0.823 63.855 1.00 81.75 200 LEU A C 1
ATOM 1553 O O . LEU A 1 200 ? -48.489 -0.844 62.848 1.00 81.75 200 LEU A O 1
ATOM 1557 N N . ALA A 1 201 ? -50.100 0.137 64.054 1.00 86.75 201 ALA A N 1
ATOM 1558 C CA . ALA A 1 201 ? -50.475 1.094 63.007 1.00 86.75 201 ALA A CA 1
ATOM 1559 C C . ALA A 1 201 ? -49.299 1.919 62.418 1.00 86.75 201 ALA A C 1
ATOM 1561 O O . ALA A 1 201 ? -49.230 2.051 61.191 1.00 86.75 201 ALA A O 1
ATOM 1562 N N . PRO A 1 202 ? -48.338 2.445 63.209 1.00 91.81 202 PRO A N 1
ATOM 1563 C CA . PRO A 1 202 ? -47.146 3.101 62.661 1.00 91.81 202 PRO A CA 1
ATOM 1564 C C . PRO A 1 202 ? -46.255 2.149 61.850 1.00 91.81 202 PRO A C 1
ATOM 1566 O O . PRO A 1 202 ? -45.810 2.506 60.761 1.00 91.81 202 PRO A O 1
ATOM 1569 N N . LEU A 1 203 ? -46.053 0.917 62.331 1.00 89.12 203 LEU A N 1
ATOM 1570 C CA . LEU A 1 203 ? -45.252 -0.102 61.641 1.00 89.12 203 LEU A CA 1
ATOM 1571 C C . LEU A 1 203 ? -45.913 -0.553 60.334 1.00 89.12 203 LEU A C 1
ATOM 1573 O O . LEU A 1 203 ? -45.233 -0.766 59.333 1.00 89.12 203 LEU A O 1
ATOM 1577 N N . GLU A 1 204 ? -47.242 -0.655 60.306 1.00 89.25 204 GLU A N 1
ATOM 1578 C CA . GLU A 1 204 ? -48.007 -0.935 59.089 1.00 89.25 204 GLU A CA 1
ATOM 1579 C C . GLU A 1 204 ? -47.882 0.200 58.061 1.00 89.25 204 GLU A C 1
ATOM 1581 O O . GLU A 1 204 ? -47.761 -0.062 56.859 1.00 89.25 204 GLU A O 1
ATOM 1586 N N . ALA A 1 205 ? -47.864 1.460 58.513 1.00 92.38 205 ALA A N 1
ATOM 1587 C CA . ALA A 1 205 ? -47.648 2.620 57.651 1.00 92.38 205 ALA A CA 1
ATOM 1588 C C . ALA A 1 205 ? -46.217 2.663 57.083 1.00 92.38 205 ALA A C 1
ATOM 1590 O O . ALA A 1 205 ? -46.047 2.857 55.877 1.00 92.38 205 ALA A O 1
ATOM 1591 N N . GLU A 1 206 ? -45.200 2.415 57.912 1.00 93.62 206 GLU A N 1
ATOM 1592 C CA . GLU A 1 206 ? -43.799 2.310 57.482 1.00 93.62 206 GLU A CA 1
ATOM 1593 C C . GLU A 1 206 ? -43.594 1.151 56.502 1.00 93.62 206 GLU A C 1
ATOM 1595 O O . GLU A 1 206 ? -42.974 1.320 55.452 1.00 93.62 206 GLU A O 1
ATOM 1600 N N . LEU A 1 207 ? -44.197 -0.009 56.769 1.00 93.69 207 LEU A N 1
ATOM 1601 C CA . LEU A 1 207 ? -44.150 -1.170 55.883 1.00 93.69 207 LEU A CA 1
ATOM 1602 C C . LEU A 1 207 ? -44.832 -0.882 54.538 1.00 93.69 207 LEU A C 1
ATOM 1604 O O . LEU A 1 207 ? -44.368 -1.338 53.489 1.00 93.69 207 LEU A O 1
ATOM 1608 N N . LYS A 1 208 ? -45.910 -0.089 54.532 1.00 95.81 208 LYS A N 1
ATOM 1609 C CA . LYS A 1 208 ? -46.560 0.374 53.300 1.00 95.81 208 LYS A CA 1
ATOM 1610 C C . LYS A 1 208 ? -45.667 1.329 52.502 1.00 95.81 208 LYS A C 1
ATOM 1612 O O . LYS A 1 208 ? -45.597 1.178 51.282 1.00 95.81 208 LYS A O 1
ATOM 1617 N N . LEU A 1 209 ? -44.978 2.264 53.158 1.00 95.62 209 LEU A N 1
ATOM 1618 C CA . LEU A 1 209 ? -44.017 3.163 52.506 1.00 95.62 209 LEU A CA 1
ATOM 1619 C C . LEU A 1 209 ? -42.815 2.392 51.947 1.00 95.62 209 LEU A C 1
ATOM 1621 O O . LEU A 1 209 ? -42.480 2.566 50.779 1.00 95.62 209 LEU A O 1
ATOM 1625 N N . ALA A 1 210 ? -42.247 1.460 52.715 1.00 94.62 210 ALA A N 1
ATOM 1626 C CA . ALA A 1 210 ? -41.157 0.599 52.261 1.00 94.62 210 ALA A CA 1
ATOM 1627 C C . ALA A 1 210 ? -41.564 -0.241 51.037 1.00 94.62 210 ALA A C 1
ATOM 1629 O O . ALA A 1 210 ? -40.805 -0.369 50.079 1.00 94.62 210 ALA A O 1
ATOM 1630 N N . ARG A 1 211 ? -42.797 -0.768 51.007 1.00 96.12 211 ARG A N 1
ATOM 1631 C CA . ARG A 1 211 ? -43.333 -1.466 49.823 1.00 96.12 211 ARG A CA 1
ATOM 1632 C C . ARG A 1 211 ? -43.444 -0.553 48.599 1.00 96.12 211 ARG A C 1
ATOM 1634 O O . ARG A 1 211 ? -43.160 -1.003 47.490 1.00 96.12 211 ARG A O 1
ATOM 1641 N N . GLN A 1 212 ? -43.855 0.703 48.779 1.00 96.81 212 GLN A N 1
ATOM 1642 C CA . GLN A 1 212 ? -43.911 1.684 47.688 1.00 96.81 212 GLN A CA 1
ATOM 1643 C C . GLN A 1 212 ? -42.511 2.046 47.179 1.00 96.81 212 GLN A C 1
ATOM 1645 O O . GLN A 1 212 ? -42.308 2.136 45.970 1.00 96.81 212 GLN A O 1
ATOM 1650 N N . GLU A 1 213 ? -41.541 2.201 48.078 1.00 97.56 213 GLU A N 1
ATOM 1651 C CA . GLU A 1 213 ? -40.146 2.452 47.720 1.00 97.56 213 GLU A CA 1
ATOM 1652 C C . GLU A 1 213 ? -39.537 1.273 46.951 1.00 97.56 213 GLU A C 1
ATOM 1654 O O . GLU A 1 213 ? -38.943 1.481 45.896 1.00 97.56 213 GLU A O 1
ATOM 1659 N N . ILE A 1 214 ? -39.775 0.031 47.391 1.00 96.19 214 ILE A N 1
ATOM 1660 C CA . ILE A 1 214 ? -39.359 -1.177 46.662 1.00 96.19 214 ILE A CA 1
ATOM 1661 C C . ILE A 1 214 ? -39.959 -1.199 45.252 1.00 96.19 214 ILE A C 1
ATOM 1663 O O . ILE A 1 214 ? -39.248 -1.499 44.295 1.00 96.19 214 ILE A O 1
ATOM 1667 N N . ALA A 1 215 ? -41.244 -0.866 45.098 1.00 97.12 215 ALA A N 1
ATOM 1668 C CA . ALA A 1 215 ? -41.884 -0.816 43.784 1.00 97.12 215 ALA A CA 1
ATOM 1669 C C . ALA A 1 215 ? -41.234 0.238 42.869 1.00 97.12 215 ALA A C 1
ATOM 1671 O O . ALA A 1 215 ? -40.959 -0.044 41.703 1.00 97.12 215 ALA A O 1
ATOM 1672 N N . LYS A 1 216 ? -40.914 1.421 43.408 1.00 97.25 216 LYS A N 1
ATOM 1673 C CA . LYS A 1 216 ? -40.209 2.472 42.663 1.00 97.25 216 LYS A CA 1
ATOM 1674 C C . LYS A 1 216 ? -38.803 2.027 42.249 1.00 97.25 216 LYS A C 1
ATOM 1676 O O . LYS A 1 216 ? -38.451 2.142 41.080 1.00 97.25 216 LYS A O 1
ATOM 1681 N N . LEU A 1 217 ? -38.036 1.443 43.172 1.00 96.75 217 LEU A N 1
ATOM 1682 C CA . LEU A 1 217 ? -36.701 0.906 42.891 1.00 96.75 217 LEU A CA 1
ATOM 1683 C C . LEU A 1 217 ? -36.734 -0.227 41.855 1.00 96.75 217 LEU A C 1
ATOM 1685 O O . LEU A 1 217 ? -35.823 -0.348 41.038 1.00 96.75 217 LEU A O 1
ATOM 1689 N N . GLN A 1 218 ? -37.782 -1.054 41.845 1.00 97.19 218 GLN A N 1
ATOM 1690 C CA . GLN A 1 218 ? -37.970 -2.075 40.812 1.00 97.19 218 GLN A CA 1
ATOM 1691 C C . GLN A 1 218 ? -38.187 -1.466 39.425 1.00 97.19 218 GLN A C 1
ATOM 1693 O O . GLN A 1 218 ? -37.670 -1.998 38.441 1.00 97.19 218 GLN A O 1
ATOM 1698 N N . ASP A 1 219 ? -38.943 -0.376 39.322 1.00 97.12 219 ASP A N 1
ATOM 1699 C CA . ASP A 1 219 ? -39.153 0.306 38.047 1.00 97.12 219 ASP A CA 1
ATOM 1700 C C . ASP A 1 219 ? -37.899 1.059 37.582 1.00 97.12 219 ASP A C 1
ATOM 1702 O O . ASP A 1 219 ? -37.565 0.990 36.394 1.00 97.12 219 ASP A O 1
ATOM 1706 N N . ASP A 1 220 ? -37.148 1.662 38.508 1.00 97.00 220 ASP A N 1
ATOM 1707 C CA . ASP A 1 220 ? -35.841 2.268 38.232 1.00 97.00 220 ASP A CA 1
ATOM 1708 C C . ASP A 1 220 ? -34.830 1.216 37.737 1.00 97.00 220 ASP A C 1
ATOM 1710 O O . ASP A 1 220 ? -34.164 1.433 36.724 1.00 97.00 220 ASP A O 1
ATOM 1714 N N . ASN A 1 221 ? -34.772 0.030 38.357 1.00 97.31 221 ASN A N 1
ATOM 1715 C CA . ASN A 1 221 ? -33.931 -1.079 37.885 1.00 97.31 221 ASN A CA 1
ATOM 1716 C C . ASN A 1 221 ? -34.305 -1.528 36.464 1.00 97.31 221 ASN A C 1
ATOM 1718 O O . ASN A 1 221 ? -33.430 -1.679 35.613 1.00 97.31 221 ASN A O 1
ATOM 1722 N N . LYS A 1 222 ? -35.601 -1.660 36.149 1.00 98.19 222 LYS A N 1
ATOM 1723 C CA . LYS A 1 222 ? -36.038 -1.971 34.773 1.00 98.19 222 LYS A CA 1
ATOM 1724 C C . LYS A 1 222 ? -35.649 -0.867 33.786 1.00 98.19 222 LYS A C 1
ATOM 1726 O O . LYS A 1 222 ? -35.366 -1.158 32.622 1.00 98.19 222 LYS A O 1
ATOM 1731 N N . ALA A 1 223 ? -35.687 0.400 34.201 1.00 97.94 223 ALA A N 1
ATOM 1732 C CA . ALA A 1 223 ? -35.255 1.520 33.369 1.00 97.94 223 ALA A CA 1
ATOM 1733 C C . ALA A 1 223 ? -33.740 1.481 33.120 1.00 97.94 223 ALA A C 1
ATOM 1735 O O . ALA A 1 223 ? -33.313 1.670 31.978 1.00 97.94 223 ALA A O 1
ATOM 1736 N N . LEU A 1 224 ? -32.948 1.158 34.146 1.00 96.62 224 LEU A N 1
ATOM 1737 C CA . LEU A 1 224 ? -31.509 0.932 34.023 1.00 96.62 224 LEU A CA 1
ATOM 1738 C C . LEU A 1 224 ? -31.200 -0.226 33.070 1.00 96.62 224 LEU A C 1
ATOM 1740 O O . LEU A 1 224 ? -30.388 -0.043 32.171 1.00 96.62 224 LEU A O 1
ATOM 1744 N N . ASP A 1 225 ? -31.900 -1.357 33.161 1.00 97.94 225 ASP A N 1
ATOM 1745 C CA . ASP A 1 225 ? -31.703 -2.489 32.242 1.00 97.94 225 ASP A CA 1
ATOM 1746 C C . ASP A 1 225 ? -31.974 -2.114 30.779 1.00 97.94 225 ASP A C 1
ATOM 1748 O O . ASP A 1 225 ? -31.240 -2.509 29.869 1.00 97.94 225 ASP A O 1
ATOM 1752 N N . ARG A 1 226 ? -33.029 -1.328 30.525 1.00 97.88 226 ARG A N 1
ATOM 1753 C CA . ARG A 1 226 ? -33.328 -0.815 29.177 1.00 97.88 226 ARG A CA 1
ATOM 1754 C C . ARG A 1 226 ? -32.236 0.131 28.691 1.00 97.88 226 ARG A C 1
ATOM 1756 O O . ARG A 1 226 ? -31.834 0.043 27.533 1.00 97.88 226 ARG A O 1
ATOM 1763 N N . LEU A 1 227 ? -31.755 1.016 29.563 1.00 97.88 227 LEU A N 1
ATOM 1764 C CA . LEU A 1 227 ? -30.678 1.943 29.235 1.00 97.88 227 LEU A CA 1
ATOM 1765 C C . LEU A 1 227 ? -29.376 1.194 28.932 1.00 97.88 227 LEU A C 1
ATOM 1767 O O . LEU A 1 227 ? -28.712 1.523 27.953 1.00 97.88 227 LEU A O 1
ATOM 1771 N N . THR A 1 228 ? -29.034 0.177 29.720 1.00 98.00 228 THR A N 1
ATOM 1772 C CA . THR A 1 228 ? -27.859 -0.676 29.505 1.00 98.00 228 THR A CA 1
ATOM 1773 C C . THR A 1 228 ? -27.935 -1.364 28.147 1.00 98.00 228 THR A C 1
ATOM 1775 O O . THR A 1 228 ? -27.035 -1.180 27.333 1.00 98.00 228 THR A O 1
ATOM 1778 N N . LYS A 1 229 ? -29.059 -2.018 27.824 1.00 98.38 229 LYS A N 1
ATOM 1779 C CA . LYS A 1 229 ? -29.271 -2.639 26.502 1.00 98.38 229 LYS A CA 1
ATOM 1780 C C . LYS A 1 229 ? -29.179 -1.631 25.357 1.00 98.38 229 LYS A C 1
ATOM 1782 O O . LYS A 1 229 ? -28.601 -1.921 24.313 1.00 98.38 229 LYS A O 1
ATOM 1787 N N . SER A 1 230 ? -29.729 -0.431 25.544 1.00 97.94 230 SER A N 1
ATOM 1788 C CA . SER A 1 230 ? -29.628 0.641 24.551 1.00 97.94 230 SER A CA 1
ATOM 1789 C C . SER A 1 230 ? -28.184 1.113 24.355 1.00 97.94 230 SER A C 1
ATOM 1791 O O . SER A 1 230 ? -27.795 1.395 23.223 1.00 97.94 230 SER A O 1
ATOM 1793 N N . LYS A 1 231 ? -27.393 1.217 25.430 1.00 98.31 231 LYS A N 1
ATOM 1794 C CA . LYS A 1 231 ? -25.975 1.600 25.366 1.00 98.31 231 LYS A CA 1
ATOM 1795 C C . LYS A 1 231 ? -25.129 0.515 24.710 1.00 98.31 231 LYS A C 1
ATOM 1797 O O . LYS A 1 231 ? -24.301 0.846 23.872 1.00 98.31 231 LYS A O 1
ATOM 1802 N N . GLU A 1 232 ? -25.366 -0.752 25.037 1.00 98.00 232 GLU A N 1
ATOM 1803 C CA . GLU A 1 232 ? -24.710 -1.895 24.390 1.00 98.00 232 GLU A CA 1
ATOM 1804 C C . GLU A 1 232 ? -24.997 -1.916 22.885 1.00 98.00 232 GLU A C 1
ATOM 1806 O O . GLU A 1 232 ? -24.072 -2.016 22.084 1.00 98.00 232 GLU A O 1
ATOM 1811 N N . ALA A 1 233 ? -26.256 -1.720 22.477 1.00 97.56 233 ALA A N 1
ATOM 1812 C CA . ALA A 1 233 ? -26.619 -1.636 21.064 1.00 97.56 233 ALA A CA 1
ATOM 1813 C C . ALA A 1 233 ? -25.922 -0.465 20.344 1.00 97.56 233 ALA A C 1
ATOM 1815 O O . ALA A 1 233 ? -25.409 -0.641 19.238 1.00 97.56 233 ALA A O 1
ATOM 1816 N N . ALA A 1 234 ? -25.865 0.713 20.975 1.00 97.88 234 ALA A N 1
ATOM 1817 C CA . ALA A 1 234 ? -25.163 1.873 20.427 1.00 97.88 234 ALA A CA 1
ATOM 1818 C C . ALA A 1 234 ? -23.644 1.646 20.329 1.00 97.88 234 ALA A C 1
ATOM 1820 O O . ALA A 1 234 ? -23.022 2.083 19.363 1.00 97.88 234 ALA A O 1
ATOM 1821 N N . LEU A 1 235 ? -23.051 0.944 21.300 1.00 98.06 235 LEU A N 1
ATOM 1822 C CA . LEU A 1 235 ? -21.626 0.620 21.312 1.00 98.06 235 LEU A CA 1
ATOM 1823 C C . LEU A 1 235 ? -21.271 -0.358 20.188 1.00 98.06 235 LEU A C 1
ATOM 1825 O O . LEU A 1 235 ? -20.309 -0.116 19.465 1.00 98.06 235 LEU A O 1
ATOM 1829 N N . ILE A 1 236 ? -22.091 -1.390 19.975 1.00 98.00 236 ILE A N 1
ATOM 1830 C CA . ILE A 1 236 ? -21.924 -2.328 18.857 1.00 98.00 236 ILE A CA 1
ATOM 1831 C C . ILE A 1 236 ? -22.017 -1.590 17.510 1.00 98.00 236 ILE A C 1
ATOM 1833 O O . ILE A 1 236 ? -21.246 -1.864 16.592 1.00 98.00 236 ILE A O 1
ATOM 1837 N N . GLU A 1 237 ? -22.940 -0.638 17.365 1.00 97.88 237 GLU A N 1
ATOM 1838 C CA . GLU A 1 237 ? -23.073 0.129 16.120 1.00 97.88 237 GLU A CA 1
ATOM 1839 C C . GLU A 1 237 ? -21.896 1.089 15.882 1.00 97.88 237 GLU A C 1
ATOM 1841 O O . GLU A 1 237 ? -21.394 1.215 14.759 1.00 97.88 237 GLU A O 1
ATOM 1846 N N . ALA A 1 238 ? -21.395 1.722 16.946 1.00 97.88 238 ALA A N 1
ATOM 1847 C CA . ALA A 1 238 ? -20.175 2.518 16.886 1.00 97.88 238 ALA A CA 1
ATOM 1848 C C . ALA A 1 238 ? -18.966 1.654 16.492 1.00 97.88 238 ALA A C 1
ATOM 1850 O O . ALA A 1 238 ? -18.179 2.056 15.635 1.00 97.88 238 ALA A O 1
ATOM 1851 N N . GLU A 1 239 ? -18.848 0.445 17.045 1.00 98.00 239 GLU A N 1
ATOM 1852 C CA . GLU A 1 239 ? -17.786 -0.502 16.704 1.00 98.00 239 GLU A CA 1
ATOM 1853 C C . GLU A 1 239 ? -17.839 -0.912 15.224 1.00 98.00 239 GLU A C 1
ATOM 1855 O O . GLU A 1 239 ? -16.818 -0.850 14.536 1.00 98.00 239 GLU A O 1
ATOM 1860 N N . ARG A 1 240 ? -19.026 -1.229 14.687 1.00 98.38 240 ARG A N 1
ATOM 1861 C CA . ARG A 1 240 ? -19.203 -1.491 13.244 1.00 98.38 240 ARG A CA 1
ATOM 1862 C C . ARG A 1 240 ? -18.767 -0.305 12.392 1.00 98.38 240 ARG A C 1
ATOM 1864 O O . ARG A 1 240 ? -18.085 -0.482 11.384 1.00 98.38 240 ARG A O 1
ATOM 1871 N N . THR A 1 241 ? -19.132 0.908 12.803 1.00 98.06 241 THR A N 1
ATOM 1872 C CA . THR A 1 241 ? -18.750 2.135 12.094 1.00 98.06 241 THR A CA 1
ATOM 1873 C C . THR A 1 241 ? -17.231 2.308 12.069 1.00 98.06 241 THR A C 1
ATOM 1875 O O . THR A 1 241 ? -16.661 2.603 11.016 1.00 98.06 241 THR A O 1
ATOM 1878 N N . VAL A 1 242 ? -16.561 2.069 13.200 1.00 98.31 242 VAL A N 1
ATOM 1879 C CA . VAL A 1 242 ? -15.096 2.115 13.304 1.00 98.31 242 VAL A CA 1
ATOM 1880 C C . VAL A 1 242 ? -14.448 1.041 12.431 1.00 98.31 242 VAL A C 1
ATOM 1882 O O . VAL A 1 242 ? -13.523 1.355 11.688 1.00 98.31 242 VAL A O 1
ATOM 1885 N N . GLN A 1 243 ? -14.950 -0.196 12.435 1.00 98.25 243 GLN A N 1
ATOM 1886 C CA . GLN A 1 243 ? -14.428 -1.270 11.580 1.00 98.25 243 GLN A CA 1
ATOM 1887 C C . GLN A 1 243 ? -14.537 -0.924 10.088 1.00 98.25 243 GLN A C 1
ATOM 1889 O O . GLN A 1 243 ? -13.574 -1.092 9.338 1.00 98.25 243 GLN A O 1
ATOM 1894 N N . VAL A 1 244 ? -15.675 -0.374 9.651 1.00 98.12 244 VAL A N 1
ATOM 1895 C CA . VAL A 1 244 ? -15.851 0.096 8.266 1.00 98.12 244 VAL A CA 1
ATOM 1896 C C . VAL A 1 244 ? -14.888 1.240 7.941 1.00 98.12 244 VAL A C 1
ATOM 1898 O O . VAL A 1 244 ? -14.322 1.273 6.847 1.00 98.12 244 VAL A O 1
ATOM 1901 N N . ALA A 1 245 ? -14.684 2.181 8.866 1.00 97.75 245 ALA A N 1
ATOM 1902 C CA . ALA A 1 245 ? -13.732 3.273 8.682 1.00 97.75 245 ALA A CA 1
ATOM 1903 C C . ALA A 1 245 ? -12.283 2.764 8.579 1.00 97.75 245 ALA A C 1
ATOM 1905 O O . ALA A 1 245 ? -11.552 3.215 7.700 1.00 97.75 245 ALA A O 1
ATOM 1906 N N . LEU A 1 246 ? -11.893 1.785 9.401 1.00 98.12 246 LEU A N 1
ATOM 1907 C CA . LEU A 1 246 ? -10.576 1.144 9.349 1.00 98.12 246 LEU A CA 1
ATOM 1908 C C . LEU A 1 246 ? -10.348 0.406 8.024 1.00 98.12 246 LEU A C 1
ATOM 1910 O O . LEU A 1 246 ? -9.294 0.565 7.413 1.00 98.12 246 LEU A O 1
ATOM 1914 N N . ALA A 1 247 ? -11.345 -0.334 7.529 1.00 97.88 247 ALA A N 1
ATOM 1915 C CA . ALA A 1 247 ? -11.255 -0.996 6.226 1.00 97.88 247 ALA A CA 1
ATOM 1916 C C . ALA A 1 247 ? -11.072 0.018 5.081 1.00 97.88 247 ALA A C 1
ATOM 1918 O O . ALA A 1 247 ? -10.256 -0.187 4.183 1.00 97.88 247 ALA A O 1
ATOM 1919 N N . LYS A 1 248 ? -11.790 1.149 5.132 1.00 98.06 248 LYS A N 1
ATOM 1920 C CA . LYS A 1 248 ? -11.612 2.247 4.170 1.00 98.06 248 LYS A CA 1
ATOM 1921 C C . LYS A 1 248 ? -10.228 2.888 4.277 1.00 98.06 248 LYS A C 1
ATOM 1923 O O . LYS A 1 248 ? -9.640 3.174 3.241 1.00 98.06 248 LYS A O 1
ATOM 1928 N N . ALA A 1 249 ? -9.717 3.102 5.490 1.00 97.56 249 ALA A N 1
ATOM 1929 C CA . ALA A 1 249 ? -8.382 3.657 5.710 1.00 97.56 249 ALA A CA 1
ATOM 1930 C C . ALA A 1 249 ? -7.294 2.749 5.114 1.00 97.56 249 ALA A C 1
ATOM 1932 O O . ALA A 1 249 ? -6.489 3.221 4.320 1.00 97.56 249 ALA A O 1
ATOM 1933 N N . SER A 1 250 ? -7.360 1.438 5.370 1.00 97.62 250 SER A N 1
ATOM 1934 C CA . SER A 1 250 ? -6.438 0.460 4.773 1.00 97.62 250 SER A CA 1
ATOM 1935 C C . SER A 1 250 ? -6.460 0.494 3.242 1.00 97.62 250 SER A C 1
ATOM 1937 O O . SER A 1 250 ? -5.413 0.451 2.605 1.00 97.62 250 SER A O 1
ATOM 1939 N N . MET A 1 251 ? -7.643 0.610 2.631 1.00 98.19 251 MET A N 1
ATOM 1940 C CA . MET A 1 251 ? -7.756 0.707 1.173 1.00 98.19 251 MET A CA 1
ATOM 1941 C C . MET A 1 251 ? -7.134 2.002 0.628 1.00 98.19 251 MET A C 1
ATOM 1943 O O . MET A 1 251 ? -6.561 2.004 -0.461 1.00 98.19 251 MET A O 1
ATOM 1947 N N . VAL A 1 252 ? -7.248 3.114 1.361 1.00 98.44 252 VAL A N 1
ATOM 1948 C CA . VAL A 1 252 ? -6.594 4.377 0.990 1.00 98.44 252 VAL A CA 1
ATOM 1949 C C . VAL A 1 252 ? -5.075 4.228 1.038 1.00 98.44 252 VAL A C 1
ATOM 1951 O O . VAL A 1 252 ? -4.417 4.674 0.100 1.00 98.44 252 VAL A O 1
ATOM 1954 N N . ASP A 1 253 ? -4.529 3.563 2.055 1.00 97.75 253 ASP A N 1
ATOM 1955 C CA . ASP A 1 253 ? -3.088 3.312 2.167 1.00 97.75 253 ASP A CA 1
ATOM 1956 C C . ASP A 1 253 ? -2.574 2.449 0.998 1.00 97.75 253 ASP A C 1
ATOM 1958 O O . ASP A 1 253 ? -1.568 2.785 0.366 1.00 97.75 253 ASP A O 1
ATOM 1962 N N . ASP A 1 254 ? -3.306 1.396 0.618 1.00 97.94 254 ASP A N 1
ATOM 1963 C CA . ASP A 1 254 ? -2.981 0.565 -0.552 1.00 97.94 254 ASP A CA 1
ATOM 1964 C C . ASP A 1 254 ? -2.985 1.375 -1.857 1.00 97.94 254 ASP A C 1
ATOM 1966 O O . ASP A 1 254 ? -2.083 1.248 -2.695 1.00 97.94 254 ASP A O 1
ATOM 1970 N N . LEU A 1 255 ? -3.985 2.245 -2.034 1.00 98.38 255 LEU A N 1
ATOM 1971 C CA . LEU A 1 255 ? -4.068 3.133 -3.191 1.00 98.38 255 LEU A CA 1
ATOM 1972 C C . LEU A 1 255 ? -2.933 4.160 -3.203 1.00 98.38 255 LEU A C 1
ATOM 1974 O O . LEU A 1 255 ? -2.390 4.441 -4.271 1.00 98.38 255 LEU A O 1
ATOM 1978 N N . GLN A 1 256 ? -2.541 4.699 -2.048 1.00 98.25 256 GLN A N 1
ATOM 1979 C CA . GLN A 1 256 ? -1.395 5.601 -1.940 1.00 98.25 256 GLN A CA 1
ATOM 1980 C C . GLN A 1 256 ? -0.092 4.893 -2.315 1.00 98.25 256 GLN A C 1
ATOM 1982 O O . GLN A 1 256 ? 0.673 5.430 -3.117 1.00 98.25 256 GLN A O 1
ATOM 1987 N N . ASN A 1 257 ? 0.126 3.671 -1.827 1.00 98.25 257 ASN A N 1
ATOM 1988 C CA . ASN A 1 257 ? 1.284 2.853 -2.192 1.00 98.25 257 ASN A CA 1
ATOM 1989 C C . ASN A 1 257 ? 1.321 2.575 -3.701 1.00 98.25 257 ASN A C 1
ATOM 1991 O O . ASN A 1 257 ? 2.355 2.748 -4.350 1.00 98.25 257 ASN A O 1
ATOM 1995 N N . LYS A 1 258 ? 0.175 2.214 -4.295 1.00 98.38 258 LYS A N 1
ATOM 1996 C CA . LYS A 1 258 ? 0.054 2.010 -5.745 1.00 98.38 258 LYS A CA 1
ATOM 1997 C C . LYS A 1 258 ? 0.354 3.289 -6.529 1.00 98.38 258 LYS A C 1
ATOM 1999 O O . LYS A 1 258 ? 1.018 3.231 -7.560 1.00 98.38 258 LYS A O 1
ATOM 2004 N N . ASN A 1 259 ? -0.120 4.435 -6.048 1.00 98.31 259 ASN A N 1
ATOM 2005 C CA . ASN A 1 259 ? 0.101 5.729 -6.686 1.00 98.31 259 ASN A CA 1
ATOM 2006 C C . ASN A 1 259 ? 1.586 6.135 -6.632 1.00 98.31 259 ASN A C 1
ATOM 2008 O O . ASN A 1 259 ? 2.147 6.550 -7.642 1.00 98.31 259 ASN A O 1
ATOM 2012 N N . GLN A 1 260 ? 2.262 5.915 -5.498 1.00 98.44 260 GLN A N 1
ATOM 2013 C CA . GLN A 1 260 ? 3.710 6.123 -5.381 1.00 98.44 260 GLN A CA 1
ATOM 2014 C C . GLN A 1 260 ? 4.506 5.243 -6.355 1.00 98.44 260 GLN A C 1
ATOM 2016 O O . GLN A 1 260 ? 5.465 5.713 -6.962 1.00 98.44 260 GLN A O 1
ATOM 2021 N N . GLU A 1 261 ? 4.107 3.983 -6.533 1.00 98.38 261 GLU A N 1
ATOM 2022 C CA . GLU A 1 261 ? 4.738 3.080 -7.500 1.00 98.38 261 GLU A CA 1
ATOM 2023 C C . GLU A 1 261 ? 4.526 3.547 -8.948 1.00 98.38 261 GLU A C 1
ATOM 2025 O O . GLU A 1 261 ? 5.474 3.606 -9.728 1.00 98.38 261 GLU A O 1
ATOM 2030 N N . LEU A 1 262 ? 3.306 3.962 -9.302 1.00 98.50 262 LEU A N 1
ATOM 2031 C CA . LEU A 1 262 ? 3.018 4.517 -10.628 1.00 98.50 262 LEU A CA 1
ATOM 2032 C C . LEU A 1 262 ? 3.818 5.797 -10.905 1.00 98.50 262 LEU A C 1
ATOM 2034 O O . LEU A 1 262 ? 4.321 5.970 -12.011 1.00 98.50 262 LEU A O 1
ATOM 2038 N N . MET A 1 263 ? 3.990 6.667 -9.908 1.00 98.25 263 MET A N 1
ATOM 2039 C CA . MET A 1 263 ? 4.833 7.860 -10.031 1.00 98.25 263 MET A CA 1
ATOM 2040 C C . MET A 1 263 ? 6.288 7.505 -10.351 1.00 98.25 263 MET A C 1
ATOM 2042 O O . MET A 1 263 ? 6.875 8.104 -11.251 1.00 98.25 263 MET A O 1
ATOM 2046 N N . LYS A 1 264 ? 6.851 6.492 -9.679 1.00 98.50 264 LYS A N 1
ATOM 2047 C CA . LYS A 1 264 ? 8.204 5.996 -9.982 1.00 98.50 264 LYS A CA 1
ATOM 2048 C C . LYS A 1 264 ? 8.293 5.421 -11.394 1.00 98.50 264 LYS A C 1
ATOM 2050 O O . LYS A 1 264 ? 9.260 5.686 -12.098 1.00 98.50 264 LYS A O 1
ATOM 2055 N N . GLN A 1 265 ? 7.283 4.671 -11.835 1.00 98.38 265 GLN A N 1
ATOM 2056 C CA . GLN A 1 265 ? 7.240 4.138 -13.202 1.00 98.38 265 GLN A CA 1
ATOM 2057 C C . GLN A 1 265 ? 7.191 5.253 -14.249 1.00 98.38 265 GLN A C 1
ATOM 2059 O O . GLN A 1 265 ? 7.904 5.183 -15.246 1.00 98.38 265 GLN A O 1
ATOM 2064 N N . ILE A 1 266 ? 6.410 6.309 -14.008 1.00 98.31 266 ILE A N 1
ATOM 2065 C CA . ILE A 1 266 ? 6.373 7.486 -14.884 1.00 98.31 266 ILE A CA 1
ATOM 2066 C C . ILE A 1 266 ? 7.756 8.143 -14.961 1.00 98.31 266 ILE A C 1
ATOM 2068 O O . ILE A 1 266 ? 8.201 8.474 -16.057 1.00 98.31 266 ILE A O 1
ATOM 2072 N N . GLU A 1 267 ? 8.446 8.306 -13.831 1.00 98.38 267 GLU A N 1
ATOM 2073 C CA . GLU A 1 267 ? 9.793 8.887 -13.788 1.00 98.38 267 GLU A CA 1
ATOM 2074 C C . GLU A 1 267 ? 10.812 8.041 -14.568 1.00 98.38 267 GLU A C 1
ATOM 2076 O O . GLU A 1 267 ? 11.576 8.576 -15.375 1.00 98.38 267 GLU A O 1
ATOM 2081 N N . ILE A 1 268 ? 10.770 6.713 -14.407 1.00 98.44 268 ILE A N 1
ATOM 2082 C CA . ILE A 1 268 ? 11.609 5.783 -15.175 1.00 98.44 268 ILE A CA 1
ATOM 2083 C C . ILE A 1 268 ? 11.326 5.928 -16.672 1.00 98.44 268 ILE A C 1
ATOM 2085 O O . ILE A 1 268 ? 12.254 6.160 -17.444 1.00 98.44 268 ILE A O 1
ATOM 2089 N N . CYS A 1 269 ? 10.057 5.879 -17.089 1.00 98.31 269 CYS A N 1
ATOM 2090 C CA . CYS A 1 269 ? 9.688 6.031 -18.497 1.00 98.31 269 CYS A CA 1
ATOM 2091 C C . CYS A 1 269 ? 10.108 7.394 -19.074 1.00 98.31 269 CYS A C 1
ATOM 2093 O O . CYS A 1 269 ? 10.470 7.496 -20.247 1.00 98.31 269 CYS A O 1
ATOM 2095 N N . GLN A 1 270 ? 10.072 8.464 -18.276 1.00 98.44 270 GLN A N 1
ATOM 2096 C CA . GLN A 1 270 ? 10.552 9.780 -18.700 1.00 98.44 270 GLN A CA 1
ATOM 2097 C C . GLN A 1 270 ? 12.068 9.788 -18.938 1.00 98.44 270 GLN A C 1
ATOM 2099 O O . GLN A 1 270 ? 12.520 10.323 -19.955 1.00 98.44 270 GLN A O 1
ATOM 2104 N N . GLU A 1 271 ? 12.860 9.184 -18.049 1.00 98.44 271 GLU A N 1
ATOM 2105 C CA . GLU A 1 271 ? 14.314 9.110 -18.234 1.00 98.44 271 GLU A CA 1
ATOM 2106 C C . GLU A 1 271 ? 14.693 8.144 -19.371 1.00 98.44 271 GLU A C 1
ATOM 2108 O O . GLU A 1 271 ? 15.584 8.459 -20.161 1.00 98.44 271 GLU A O 1
ATOM 2113 N N . GLU A 1 272 ? 13.968 7.036 -19.552 1.00 97.94 272 GLU A N 1
ATOM 2114 C CA . GLU A 1 272 ? 14.114 6.146 -20.713 1.00 97.94 272 GLU A CA 1
ATOM 2115 C C . GLU A 1 272 ? 13.896 6.898 -22.030 1.00 97.94 272 GLU A C 1
ATOM 2117 O O . GLU A 1 272 ? 14.740 6.831 -22.926 1.00 97.94 272 GLU A O 1
ATOM 2122 N N . ASN A 1 273 ? 12.821 7.685 -22.137 1.00 98.00 273 ASN A N 1
ATOM 2123 C CA . ASN A 1 273 ? 12.557 8.508 -23.321 1.00 98.00 273 ASN A CA 1
ATOM 2124 C C . ASN A 1 273 ? 13.680 9.516 -23.581 1.00 98.00 273 ASN A C 1
ATOM 2126 O O . ASN A 1 273 ? 14.122 9.693 -24.714 1.00 98.00 273 ASN A O 1
ATOM 2130 N N . LYS A 1 274 ? 14.213 10.136 -22.529 1.00 98.56 274 LYS A N 1
ATOM 2131 C CA . LYS A 1 274 ? 15.328 11.081 -22.644 1.00 98.56 274 LYS A CA 1
ATOM 2132 C C . LYS A 1 274 ? 16.622 10.407 -23.105 1.00 98.56 274 LYS A C 1
ATOM 2134 O O . LYS A 1 274 ? 17.394 11.009 -23.857 1.00 98.56 274 LYS A O 1
ATOM 2139 N N . ILE A 1 275 ? 16.884 9.174 -22.669 1.00 98.19 275 ILE A N 1
ATOM 2140 C CA . ILE A 1 275 ? 18.009 8.362 -23.153 1.00 98.19 275 ILE A CA 1
ATOM 2141 C C . ILE A 1 275 ? 17.794 7.996 -24.624 1.00 98.19 275 ILE A C 1
ATOM 2143 O O . ILE A 1 275 ? 18.707 8.172 -25.436 1.00 98.19 275 ILE A O 1
ATOM 2147 N N . LEU A 1 276 ? 16.587 7.551 -24.984 1.00 98.31 276 LEU A N 1
ATOM 2148 C CA . LEU A 1 276 ? 16.223 7.231 -26.362 1.00 98.31 276 LEU A CA 1
ATOM 2149 C C . LEU A 1 276 ? 16.390 8.442 -27.285 1.00 98.31 276 LEU A C 1
ATOM 2151 O O . LEU A 1 276 ? 16.973 8.293 -28.358 1.00 98.31 276 LEU A O 1
ATOM 2155 N N . ASP A 1 277 ? 15.969 9.634 -26.867 1.00 98.38 277 ASP A N 1
ATOM 2156 C CA . ASP A 1 277 ? 16.138 10.873 -27.630 1.00 98.38 277 ASP A CA 1
ATOM 2157 C C . ASP A 1 277 ? 17.613 11.219 -27.850 1.00 98.38 277 ASP A C 1
ATOM 2159 O O . ASP A 1 277 ? 18.017 11.576 -28.960 1.00 98.38 277 ASP A O 1
ATOM 2163 N N . LYS A 1 278 ? 18.449 11.094 -26.810 1.00 98.50 278 LYS A N 1
ATOM 2164 C CA . LYS A 1 278 ? 19.901 11.309 -26.932 1.00 98.50 278 LYS A CA 1
ATOM 2165 C C . LYS A 1 278 ? 20.523 10.326 -27.922 1.00 98.50 278 LYS A C 1
ATOM 2167 O O . LYS A 1 278 ? 21.301 10.745 -28.777 1.00 98.50 278 LYS A O 1
ATOM 2172 N N . MET A 1 279 ? 20.154 9.049 -27.840 1.00 98.31 279 MET A N 1
ATOM 2173 C CA . MET A 1 279 ? 20.629 8.014 -28.759 1.00 98.31 279 MET A CA 1
ATOM 2174 C C . MET A 1 279 ? 20.178 8.291 -30.201 1.00 98.31 279 MET A C 1
ATOM 2176 O O . MET A 1 279 ? 20.989 8.197 -31.119 1.00 98.31 279 MET A O 1
ATOM 2180 N N . HIS A 1 280 ? 18.910 8.649 -30.423 1.00 98.31 280 HIS A N 1
ATOM 2181 C CA . HIS A 1 280 ? 18.416 8.981 -31.762 1.00 98.31 280 HIS A CA 1
ATOM 2182 C C . HIS A 1 280 ? 19.152 10.189 -32.340 1.00 98.31 280 HIS A C 1
ATOM 2184 O O . HIS A 1 280 ? 19.606 10.121 -33.478 1.00 98.31 280 HIS A O 1
ATOM 2190 N N . ARG A 1 281 ? 19.365 11.255 -31.554 1.00 98.31 281 ARG A N 1
ATOM 2191 C CA . ARG A 1 281 ? 20.164 12.413 -31.994 1.00 98.31 281 ARG A CA 1
ATOM 2192 C C . ARG A 1 281 ? 21.591 12.024 -32.376 1.00 98.31 281 ARG A C 1
ATOM 2194 O O . ARG A 1 281 ? 22.088 12.499 -33.389 1.00 98.31 281 ARG A O 1
ATOM 2201 N N . GLN A 1 282 ? 22.238 11.152 -31.601 1.00 98.00 282 GLN A N 1
ATOM 2202 C CA . GLN A 1 282 ? 23.578 10.650 -31.927 1.00 98.00 282 GLN A CA 1
ATOM 2203 C C . GLN A 1 282 ? 23.591 9.866 -33.241 1.00 98.00 282 GLN A C 1
ATOM 2205 O O . GLN A 1 282 ? 24.430 10.134 -34.096 1.00 98.00 282 GLN A O 1
ATOM 2210 N N . LYS A 1 283 ? 22.640 8.943 -33.431 1.00 98.25 283 LYS A N 1
ATOM 2211 C CA . LYS A 1 283 ? 22.519 8.174 -34.678 1.00 98.25 283 LYS A CA 1
ATOM 2212 C C . LYS A 1 283 ? 22.254 9.075 -35.882 1.00 98.25 283 LYS A C 1
ATOM 2214 O O . LYS A 1 283 ? 22.852 8.867 -36.929 1.00 98.25 283 LYS A O 1
ATOM 2219 N N . VAL A 1 284 ? 21.399 10.089 -35.738 1.00 98.56 284 VAL A N 1
ATOM 2220 C CA . VAL A 1 284 ? 21.150 11.076 -36.800 1.00 98.56 284 VAL A CA 1
ATOM 2221 C C . VAL A 1 284 ? 22.435 11.829 -37.145 1.00 98.56 284 VAL A C 1
ATOM 2223 O O . VAL A 1 284 ? 22.785 11.897 -38.318 1.00 98.56 284 VAL A O 1
ATOM 2226 N N . ALA A 1 285 ? 23.193 12.296 -36.148 1.00 98.06 285 ALA A N 1
ATOM 2227 C CA . ALA A 1 285 ? 24.471 12.971 -36.382 1.00 98.06 285 ALA A CA 1
ATOM 2228 C C . ALA A 1 285 ? 25.511 12.063 -37.074 1.00 98.06 285 ALA A C 1
ATOM 2230 O O . ALA A 1 285 ? 26.281 12.515 -37.922 1.00 98.06 285 ALA A O 1
ATOM 2231 N N . GLU A 1 286 ? 25.539 10.769 -36.747 1.00 98.19 286 GLU A N 1
ATOM 2232 C CA . GLU A 1 286 ? 26.398 9.793 -37.427 1.00 98.19 286 GLU A CA 1
ATOM 2233 C C . GLU A 1 286 ? 25.974 9.576 -38.885 1.00 98.19 286 GLU A C 1
ATOM 2235 O O . GLU A 1 286 ? 26.818 9.592 -39.783 1.00 98.19 286 GLU A O 1
ATOM 2240 N N . VAL A 1 287 ? 24.670 9.447 -39.140 1.00 98.50 287 VAL A N 1
ATOM 2241 C CA . VAL A 1 287 ? 24.118 9.345 -40.498 1.00 98.50 287 VAL A CA 1
ATOM 2242 C C . VAL A 1 287 ? 24.432 10.599 -41.316 1.00 98.50 287 VAL A C 1
ATOM 2244 O O . VAL A 1 287 ? 24.835 10.480 -42.472 1.00 98.50 287 VAL A O 1
ATOM 2247 N N . GLU A 1 288 ? 24.317 11.795 -40.738 1.00 98.25 288 GLU A N 1
ATOM 2248 C CA . GLU A 1 288 ? 24.694 13.054 -41.392 1.00 98.25 288 GLU A CA 1
ATOM 2249 C C . GLU A 1 288 ? 26.183 13.077 -41.760 1.00 98.25 288 GLU A C 1
ATOM 2251 O O . GLU A 1 288 ? 26.538 13.436 -42.886 1.00 98.25 288 GLU A O 1
ATOM 2256 N N . LYS A 1 289 ? 27.060 12.620 -40.857 1.00 98.56 289 LYS A N 1
ATOM 2257 C CA . LYS A 1 289 ? 28.500 12.510 -41.125 1.00 98.56 289 LYS A CA 1
ATOM 2258 C C . LYS A 1 289 ? 28.792 11.530 -42.261 1.00 98.56 289 LYS A C 1
ATOM 2260 O O . LYS A 1 289 ? 29.556 11.861 -43.163 1.00 98.56 289 LYS A O 1
ATOM 2265 N N . LEU A 1 290 ? 28.179 10.346 -42.244 1.00 98.25 290 LEU A N 1
ATOM 2266 C CA . LEU A 1 290 ? 28.333 9.367 -43.322 1.00 98.25 290 LEU A CA 1
ATOM 2267 C C . LEU A 1 290 ? 27.812 9.923 -44.651 1.00 98.25 290 LEU A C 1
ATOM 2269 O O . LEU A 1 290 ? 28.478 9.796 -45.675 1.00 98.25 290 LEU A O 1
ATOM 2273 N N . THR A 1 291 ? 26.678 10.621 -44.630 1.00 98.12 291 THR A N 1
ATOM 2274 C CA . THR A 1 291 ? 26.113 11.288 -45.811 1.00 98.12 291 THR A CA 1
ATOM 2275 C C . THR A 1 291 ? 27.085 12.319 -46.385 1.00 98.12 291 THR A C 1
ATOM 2277 O O . THR A 1 291 ? 27.266 12.388 -47.600 1.00 98.12 291 THR A O 1
ATOM 2280 N N . GLN A 1 292 ? 27.766 13.085 -45.529 1.00 98.06 292 GLN A N 1
ATOM 2281 C CA . GLN A 1 292 ? 28.803 14.020 -45.960 1.00 98.06 292 GLN A CA 1
ATOM 2282 C C . GLN A 1 292 ? 30.003 13.293 -46.585 1.00 98.06 292 GLN A C 1
ATOM 2284 O O . GLN A 1 292 ? 30.442 13.681 -47.665 1.00 98.06 292 GLN A O 1
ATOM 2289 N N . THR A 1 293 ? 30.481 12.199 -45.980 1.00 98.00 293 THR A N 1
ATOM 2290 C CA . THR A 1 293 ? 31.579 11.410 -46.573 1.00 98.00 293 THR A CA 1
ATOM 2291 C C . THR A 1 293 ? 31.205 10.781 -47.914 1.00 98.00 293 THR A C 1
ATOM 2293 O O . THR A 1 293 ? 32.045 10.695 -48.804 1.00 98.00 293 THR A O 1
ATOM 2296 N N . VAL A 1 294 ? 29.944 10.373 -48.095 1.00 98.44 294 VAL A N 1
ATOM 2297 C CA . VAL A 1 294 ? 29.453 9.860 -49.380 1.00 98.44 294 VAL A CA 1
ATOM 2298 C C . VAL A 1 294 ? 29.504 10.963 -50.432 1.00 98.44 294 VAL A C 1
ATOM 2300 O O . VAL A 1 294 ? 30.051 10.730 -51.505 1.00 98.44 294 VAL A O 1
ATOM 2303 N N . ARG A 1 295 ? 29.035 12.174 -50.108 1.00 98.12 295 ARG A N 1
ATOM 2304 C CA . ARG A 1 295 ? 29.097 13.330 -51.016 1.00 98.12 295 ARG A CA 1
ATOM 2305 C C . ARG A 1 295 ? 30.535 13.665 -51.432 1.00 98.12 295 ARG A C 1
ATOM 2307 O O . ARG A 1 295 ? 30.798 13.873 -52.610 1.00 98.12 295 ARG A O 1
ATOM 2314 N N . GLU A 1 296 ? 31.478 13.661 -50.490 1.00 97.75 296 GLU A N 1
ATOM 2315 C CA . GLU A 1 296 ? 32.905 13.894 -50.777 1.00 97.75 296 GLU A CA 1
ATOM 2316 C C . GLU A 1 296 ? 33.495 12.822 -51.708 1.00 97.75 296 GLU A C 1
ATOM 2318 O O . GLU A 1 296 ? 34.258 13.131 -52.626 1.00 97.75 296 GLU A O 1
ATOM 2323 N N . LEU A 1 297 ? 33.121 11.554 -51.511 1.00 98.00 297 LEU A N 1
ATOM 2324 C CA . LEU A 1 297 ? 33.526 10.465 -52.398 1.00 98.00 297 LEU A CA 1
ATOM 2325 C C . LEU A 1 297 ? 32.892 10.592 -53.789 1.00 98.00 297 LEU A C 1
ATOM 2327 O O . LEU A 1 297 ? 33.576 10.350 -54.782 1.00 98.00 297 LEU A O 1
ATOM 2331 N N . GLU A 1 298 ? 31.622 10.990 -53.887 1.00 97.88 298 GLU A N 1
ATOM 2332 C CA . GLU A 1 298 ? 30.951 11.261 -55.165 1.00 97.88 298 GLU A CA 1
ATOM 2333 C C . GLU A 1 298 ? 31.663 12.375 -55.945 1.00 97.88 298 GLU A C 1
ATOM 2335 O O . GLU A 1 298 ? 31.953 12.208 -57.132 1.00 97.88 298 GLU A O 1
ATOM 2340 N N . GLU A 1 299 ? 32.029 13.475 -55.280 1.00 97.44 299 GLU A N 1
ATOM 2341 C CA . GLU A 1 299 ? 32.819 14.560 -55.874 1.00 97.44 299 GLU A CA 1
ATOM 2342 C C . GLU A 1 299 ? 34.199 14.073 -56.345 1.00 97.44 299 GLU A C 1
ATOM 2344 O O . GLU A 1 299 ? 34.620 14.380 -57.465 1.00 97.44 299 GLU A O 1
ATOM 2349 N N . ALA A 1 300 ? 34.887 13.257 -55.540 1.00 96.94 300 ALA A N 1
ATOM 2350 C CA . ALA A 1 300 ? 36.173 12.671 -55.910 1.00 96.94 300 ALA A CA 1
ATOM 2351 C C . ALA A 1 300 ? 36.061 11.717 -57.112 1.00 96.94 300 ALA A C 1
ATOM 2353 O O . ALA A 1 300 ? 36.931 11.716 -57.986 1.00 96.94 300 ALA A O 1
ATOM 2354 N N . VAL A 1 301 ? 34.984 10.929 -57.199 1.00 97.56 301 VAL A N 1
ATOM 2355 C CA . VAL A 1 301 ? 34.704 10.050 -58.345 1.00 97.56 301 VAL A CA 1
ATOM 2356 C C . VAL A 1 301 ? 34.421 10.871 -59.601 1.00 97.56 301 VAL A C 1
ATOM 2358 O O . VAL A 1 301 ? 34.973 10.560 -60.658 1.00 97.56 301 VAL A O 1
ATOM 2361 N N . LEU A 1 302 ? 33.621 11.937 -59.504 1.00 96.94 302 LEU A N 1
ATOM 2362 C CA . LEU A 1 302 ? 33.369 12.850 -60.624 1.00 96.94 302 LEU A CA 1
ATOM 2363 C C . LEU A 1 302 ? 34.669 13.504 -61.113 1.00 96.94 302 LEU A C 1
ATOM 2365 O O . LEU A 1 302 ? 34.941 13.515 -62.318 1.00 96.94 302 LEU A O 1
ATOM 2369 N N . ALA A 1 303 ? 35.513 13.974 -60.191 1.00 96.56 303 ALA A N 1
ATOM 2370 C CA . ALA A 1 303 ? 36.830 14.520 -60.508 1.00 96.56 303 ALA A CA 1
ATOM 2371 C C . ALA A 1 303 ? 37.754 13.467 -61.152 1.00 96.56 303 ALA A C 1
ATOM 2373 O O . ALA A 1 303 ? 38.412 13.747 -62.157 1.00 96.56 303 ALA A O 1
ATOM 2374 N N . GLY A 1 304 ? 37.760 12.235 -60.634 1.00 96.19 304 GLY A N 1
ATOM 2375 C CA . GLY A 1 304 ? 38.497 11.108 -61.207 1.00 96.19 304 GLY A CA 1
ATOM 2376 C C . GLY A 1 304 ? 38.025 10.750 -62.619 1.00 96.19 304 GLY A C 1
ATOM 2377 O O . GLY A 1 304 ? 38.846 10.505 -63.503 1.00 96.19 304 GLY A O 1
ATOM 2378 N N . GLY A 1 305 ? 36.714 10.797 -62.869 1.00 95.75 305 GLY A N 1
ATOM 2379 C CA . GLY A 1 305 ? 36.123 10.635 -64.196 1.00 95.75 305 GLY A CA 1
ATOM 2380 C C . GLY A 1 305 ? 36.574 11.7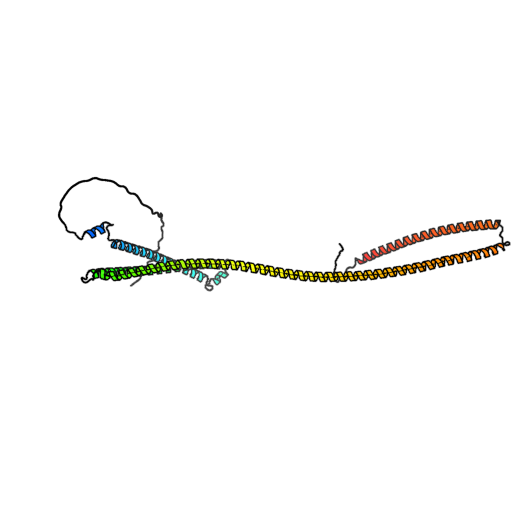22 -65.176 1.00 95.75 305 GLY A C 1
ATOM 2381 O O . GLY A 1 305 ? 36.973 11.410 -66.300 1.00 95.75 305 GLY A O 1
ATOM 2382 N N . ALA A 1 306 ? 36.595 12.988 -64.748 1.00 95.50 306 ALA A N 1
ATOM 2383 C CA . ALA A 1 306 ? 37.118 14.095 -65.551 1.00 95.50 306 ALA A CA 1
ATOM 2384 C C . ALA A 1 306 ? 38.615 13.919 -65.875 1.00 95.50 306 ALA A C 1
ATOM 2386 O O . ALA A 1 306 ? 39.021 14.086 -67.028 1.00 95.50 306 ALA A O 1
ATOM 2387 N N . ALA A 1 307 ? 39.425 13.504 -64.896 1.00 95.00 307 ALA A N 1
ATOM 2388 C CA . ALA A 1 307 ? 40.840 13.201 -65.105 1.00 95.00 307 ALA A CA 1
ATOM 2389 C C . ALA A 1 307 ? 41.039 12.032 -66.088 1.00 95.00 307 ALA A C 1
ATOM 2391 O O . ALA A 1 307 ? 41.852 12.126 -67.008 1.00 95.00 307 ALA A O 1
ATOM 2392 N N . ALA A 1 308 ? 40.256 10.956 -65.961 1.00 95.38 308 ALA A N 1
ATOM 2393 C CA . ALA A 1 308 ? 40.290 9.825 -66.886 1.00 95.38 308 ALA A CA 1
ATOM 2394 C C . ALA A 1 308 ? 39.887 10.224 -68.317 1.00 95.38 308 ALA A C 1
ATOM 2396 O O . ALA A 1 308 ? 40.459 9.716 -69.284 1.00 95.38 308 ALA A O 1
ATOM 2397 N N . ASN A 1 309 ? 38.934 11.148 -68.479 1.00 95.69 309 ASN A N 1
ATOM 2398 C CA . ASN A 1 309 ? 38.572 11.704 -69.786 1.00 95.69 309 ASN A CA 1
ATOM 2399 C C . ASN A 1 309 ? 39.741 12.480 -70.400 1.00 95.69 309 ASN A C 1
ATOM 2401 O O . ASN A 1 309 ? 40.108 12.207 -71.541 1.00 95.69 309 ASN A O 1
ATOM 2405 N N . ALA A 1 310 ? 40.382 13.358 -69.623 1.00 95.56 310 ALA A N 1
ATOM 2406 C CA . ALA A 1 310 ? 41.554 14.102 -70.075 1.00 95.56 310 ALA A CA 1
ATOM 2407 C C . ALA A 1 310 ? 42.696 13.164 -70.508 1.00 95.56 310 ALA A C 1
ATOM 2409 O O . ALA A 1 310 ? 43.299 13.370 -71.560 1.00 95.56 310 ALA A O 1
ATOM 2410 N N . VAL A 1 311 ? 42.956 12.091 -69.748 1.00 95.81 311 VAL A N 1
ATOM 2411 C CA . VAL A 1 311 ? 43.945 11.061 -70.119 1.00 95.81 311 VAL A CA 1
ATOM 2412 C C . VAL A 1 311 ? 43.587 10.405 -71.454 1.00 95.81 311 VAL A C 1
ATOM 2414 O O . VAL A 1 311 ? 44.453 10.283 -72.321 1.00 95.81 311 VAL A O 1
ATOM 2417 N N . ARG A 1 312 ? 42.320 10.019 -71.656 1.00 96.44 312 ARG A N 1
ATOM 2418 C CA . ARG A 1 312 ? 41.860 9.431 -72.925 1.00 96.44 312 ARG A CA 1
ATOM 2419 C C . ARG A 1 312 ? 42.003 10.395 -74.105 1.00 96.44 312 ARG A C 1
ATOM 2421 O O . ARG A 1 312 ? 42.376 9.956 -75.192 1.00 96.44 312 ARG A O 1
ATOM 2428 N N . ASP A 1 313 ? 41.754 11.686 -73.908 1.00 95.62 313 ASP A N 1
ATOM 2429 C CA . ASP A 1 313 ? 41.911 12.699 -74.957 1.00 95.62 313 ASP A CA 1
ATOM 2430 C C . ASP A 1 313 ? 43.384 12.931 -75.318 1.00 95.62 313 ASP A C 1
ATOM 2432 O O . ASP A 1 313 ? 43.733 12.943 -76.503 1.00 95.62 313 ASP A O 1
ATOM 2436 N N . TYR A 1 314 ? 44.279 13.020 -74.325 1.00 94.00 314 TYR A N 1
ATOM 2437 C CA . TYR A 1 314 ? 45.723 13.057 -74.581 1.00 94.00 314 TYR A CA 1
ATOM 2438 C C . TYR A 1 314 ? 46.202 11.793 -75.305 1.00 94.00 314 TYR A C 1
ATOM 2440 O O . TYR A 1 314 ? 46.967 11.889 -76.265 1.00 94.00 314 TYR A O 1
ATOM 2448 N N . GLN A 1 315 ? 45.717 10.614 -74.905 1.00 95.50 315 GLN A N 1
ATOM 2449 C CA . GLN A 1 315 ? 46.047 9.348 -75.560 1.00 95.50 315 GLN A CA 1
ATOM 2450 C C . GLN A 1 315 ? 45.593 9.323 -77.026 1.00 95.50 315 GLN A C 1
ATOM 2452 O O . GLN A 1 315 ? 46.372 8.917 -77.890 1.00 95.50 315 GLN A O 1
ATOM 2457 N N . ARG A 1 316 ? 44.376 9.797 -77.329 1.00 96.19 316 ARG A N 1
ATOM 2458 C CA . ARG A 1 316 ? 43.882 9.930 -78.710 1.00 96.19 316 ARG A CA 1
ATOM 2459 C C . ARG A 1 316 ? 44.782 10.851 -79.529 1.00 96.19 316 ARG A C 1
ATOM 2461 O O . ARG A 1 316 ? 45.202 10.479 -80.618 1.00 96.19 316 ARG A O 1
ATOM 2468 N N . LYS A 1 317 ? 45.152 12.008 -78.976 1.00 95.56 317 LYS A N 1
ATOM 2469 C CA . LYS A 1 317 ? 46.024 12.979 -79.652 1.00 95.56 317 LYS A CA 1
ATOM 2470 C C . LYS A 1 317 ? 47.409 12.399 -79.958 1.00 95.56 317 LYS A C 1
ATOM 2472 O O . LYS A 1 317 ? 47.954 12.623 -81.034 1.00 95.56 317 LYS A O 1
ATOM 2477 N N . VAL A 1 318 ? 47.965 11.599 -79.045 1.00 94.50 318 VAL A N 1
ATOM 2478 C CA . VAL A 1 318 ? 49.210 10.848 -79.281 1.00 94.50 318 VAL A CA 1
ATOM 2479 C C . VAL A 1 318 ? 49.035 9.803 -80.384 1.00 94.50 318 VAL A C 1
ATOM 2481 O O . VAL A 1 318 ? 49.905 9.680 -81.242 1.00 94.50 318 VAL A O 1
ATOM 2484 N N . GLN A 1 319 ? 47.919 9.069 -80.404 1.00 94.25 319 GLN A N 1
ATOM 2485 C CA . GLN A 1 319 ? 47.627 8.108 -81.474 1.00 94.25 319 GLN A CA 1
ATOM 2486 C C . GLN A 1 319 ? 47.500 8.793 -82.841 1.00 94.25 319 GLN A C 1
ATOM 2488 O O . GLN A 1 319 ? 48.098 8.318 -83.803 1.00 94.25 319 GLN A O 1
ATOM 2493 N N . GLU A 1 320 ? 46.802 9.925 -82.929 1.00 94.62 320 GLU A N 1
ATOM 2494 C CA . GLU A 1 320 ? 46.696 10.735 -84.151 1.00 94.62 320 GLU A CA 1
ATOM 2495 C C . GLU A 1 320 ? 48.072 11.211 -84.634 1.00 94.62 320 GLU A C 1
ATOM 2497 O O . GLU A 1 320 ? 48.411 11.041 -85.806 1.00 94.62 320 GLU A O 1
ATOM 2502 N N . MET A 1 321 ? 48.908 11.737 -83.729 1.00 92.81 321 MET A N 1
ATOM 2503 C CA . MET A 1 321 ? 50.289 12.108 -84.053 1.00 92.81 321 MET A CA 1
ATOM 2504 C C . MET A 1 321 ? 51.114 10.910 -84.522 1.00 92.81 321 MET A C 1
ATOM 2506 O O . MET A 1 321 ? 51.865 11.047 -85.481 1.00 92.81 321 MET A O 1
ATOM 2510 N N . ASN A 1 322 ? 50.960 9.734 -83.909 1.00 92.94 322 ASN A N 1
ATOM 2511 C CA . ASN A 1 322 ? 51.647 8.516 -84.341 1.00 92.94 322 ASN A CA 1
ATOM 2512 C C . ASN A 1 322 ? 51.198 8.067 -85.737 1.00 92.94 322 ASN A C 1
ATOM 2514 O O . ASN A 1 322 ? 52.033 7.659 -86.541 1.00 92.94 322 ASN A O 1
ATOM 2518 N N . VAL A 1 323 ? 49.903 8.164 -86.058 1.00 94.25 323 VAL A N 1
ATOM 2519 C CA . VAL A 1 323 ? 49.390 7.877 -87.409 1.00 94.25 323 VAL A CA 1
ATOM 2520 C C . VAL A 1 323 ? 49.975 8.862 -88.422 1.00 94.25 323 VAL A C 1
ATOM 2522 O O . VAL A 1 323 ? 50.478 8.431 -89.460 1.00 94.25 323 VAL A O 1
ATOM 2525 N N . MET A 1 324 ? 49.982 10.164 -88.114 1.00 91.94 324 MET A N 1
ATOM 2526 C CA . MET A 1 324 ? 50.599 11.181 -88.973 1.00 91.94 324 MET A CA 1
ATOM 2527 C C . MET A 1 324 ? 52.103 10.949 -89.147 1.00 91.94 324 MET A C 1
ATOM 2529 O O . MET A 1 324 ? 52.603 10.985 -90.270 1.00 91.94 324 MET A O 1
ATOM 2533 N N . LEU A 1 325 ? 52.819 10.665 -88.058 1.00 93.12 325 LEU A N 1
ATOM 2534 C CA . LEU A 1 325 ? 54.248 10.365 -88.074 1.00 93.12 325 LEU A CA 1
ATOM 2535 C C . LEU A 1 325 ? 54.536 9.145 -88.950 1.00 93.12 325 LEU A C 1
ATOM 2537 O O . LEU A 1 325 ? 55.417 9.212 -89.800 1.00 93.12 325 LEU A O 1
ATOM 2541 N N . ASN A 1 326 ? 53.763 8.067 -88.805 1.00 92.75 326 ASN A N 1
ATOM 2542 C CA . ASN A 1 326 ? 53.898 6.868 -89.630 1.00 92.75 326 ASN A CA 1
ATOM 2543 C C . ASN A 1 326 ? 53.595 7.145 -91.108 1.00 92.75 326 ASN A C 1
ATOM 2545 O O . ASN A 1 326 ? 54.304 6.638 -91.973 1.00 92.75 326 ASN A O 1
ATOM 2549 N N . ALA A 1 327 ? 52.591 7.970 -91.421 1.00 91.12 327 ALA A N 1
ATOM 2550 C CA . ALA A 1 327 ? 52.292 8.368 -92.796 1.00 91.12 327 ALA A CA 1
ATOM 2551 C C . ALA A 1 327 ? 53.434 9.195 -93.417 1.00 91.12 327 ALA A C 1
ATOM 2553 O O . ALA A 1 327 ? 53.838 8.941 -94.554 1.00 91.12 327 ALA A O 1
ATOM 2554 N N . ILE A 1 328 ? 54.002 10.144 -92.661 1.00 92.06 328 ILE A N 1
ATOM 2555 C CA . ILE A 1 328 ? 55.172 10.930 -93.081 1.00 92.06 328 ILE A CA 1
ATOM 2556 C C . ILE A 1 328 ? 56.384 10.017 -93.277 1.00 92.06 328 ILE A C 1
ATOM 2558 O O . ILE A 1 328 ? 57.063 10.116 -94.301 1.00 92.06 328 ILE A O 1
ATOM 2562 N N . LEU A 1 329 ? 56.639 9.119 -92.323 1.00 88.75 329 LEU A N 1
ATOM 2563 C CA . LEU A 1 329 ? 57.734 8.154 -92.370 1.00 88.75 329 LEU A CA 1
ATOM 2564 C C . LEU A 1 329 ? 57.606 7.248 -93.599 1.00 88.75 329 LEU A C 1
ATOM 2566 O O . LEU A 1 329 ? 58.577 7.091 -94.330 1.00 88.75 329 LEU A O 1
ATOM 2570 N N . LEU A 1 330 ? 56.411 6.718 -93.877 1.00 90.12 330 LEU A N 1
ATOM 2571 C CA . LEU A 1 330 ? 56.140 5.904 -95.063 1.00 90.12 330 LEU A CA 1
ATOM 2572 C C . LEU A 1 330 ? 56.338 6.707 -96.356 1.00 90.12 330 LEU A C 1
ATOM 2574 O O . LEU A 1 330 ? 56.952 6.217 -97.300 1.00 90.12 330 LEU A O 1
ATOM 2578 N N . GLY A 1 331 ? 55.876 7.959 -96.402 1.00 89.19 331 GLY A N 1
ATOM 2579 C CA . GLY A 1 331 ? 56.093 8.845 -97.547 1.00 89.19 331 GLY A CA 1
ATOM 2580 C C . GLY A 1 331 ? 57.573 9.169 -97.782 1.00 89.19 331 GLY A C 1
ATOM 2581 O O . GLY A 1 331 ? 58.032 9.207 -98.923 1.00 89.19 331 GLY A O 1
ATOM 2582 N N . LEU A 1 332 ? 58.350 9.388 -96.718 1.00 87.88 332 LEU A N 1
ATOM 2583 C CA . LEU A 1 332 ? 59.808 9.524 -96.800 1.00 87.88 332 LEU A CA 1
ATOM 2584 C C . LEU A 1 332 ? 60.467 8.223 -97.261 1.00 87.88 332 LEU A C 1
ATOM 2586 O O . LEU A 1 332 ? 61.275 8.270 -98.182 1.00 87.88 332 LEU A O 1
ATOM 2590 N N . ALA A 1 333 ? 60.087 7.080 -96.691 1.00 85.44 333 ALA A N 1
ATOM 2591 C CA . ALA A 1 333 ? 60.605 5.773 -97.075 1.00 85.44 333 ALA A CA 1
ATOM 2592 C C . ALA A 1 333 ? 60.349 5.476 -98.559 1.00 85.44 333 ALA A C 1
ATOM 2594 O O . ALA A 1 333 ? 61.270 5.074 -99.262 1.00 85.44 333 ALA A O 1
ATOM 2595 N N . ASN A 1 334 ? 59.145 5.763 -99.065 1.00 88.62 334 ASN A N 1
ATOM 2596 C CA . ASN A 1 334 ? 58.818 5.623 -100.485 1.00 88.62 334 ASN A CA 1
ATOM 2597 C C . ASN A 1 334 ? 59.684 6.534 -101.367 1.00 88.62 334 ASN A C 1
ATOM 2599 O O . ASN A 1 334 ? 60.188 6.087 -102.393 1.00 88.62 334 ASN A O 1
ATOM 2603 N N . ARG A 1 335 ? 59.913 7.792 -100.959 1.00 89.00 335 ARG A N 1
ATOM 2604 C CA . ARG A 1 335 ? 60.811 8.712 -101.682 1.00 89.00 335 ARG A CA 1
ATOM 2605 C C . ARG A 1 335 ? 62.252 8.205 -101.702 1.00 89.00 335 ARG A C 1
ATOM 2607 O O . ARG A 1 335 ? 62.861 8.158 -102.767 1.00 89.00 335 ARG A O 1
ATOM 2614 N N . VAL A 1 336 ? 62.781 7.772 -100.560 1.00 86.50 336 VAL A N 1
ATOM 2615 C CA . VAL A 1 336 ? 64.120 7.169 -100.474 1.00 86.50 336 VAL A CA 1
ATOM 2616 C C . VAL A 1 336 ? 64.200 5.924 -101.355 1.00 86.50 336 VAL A C 1
ATOM 2618 O O . VAL A 1 336 ? 65.137 5.805 -102.134 1.00 86.50 336 VAL A O 1
ATOM 2621 N N . ALA A 1 337 ? 63.196 5.046 -101.319 1.00 79.81 337 ALA A N 1
ATOM 2622 C CA . ALA A 1 337 ? 63.143 3.865 -102.174 1.00 79.81 337 ALA A CA 1
ATOM 2623 C C . ALA A 1 337 ? 63.155 4.228 -103.667 1.00 79.81 337 ALA A C 1
ATOM 2625 O O . ALA A 1 337 ? 63.869 3.585 -104.428 1.00 79.81 337 ALA A O 1
ATOM 2626 N N . THR A 1 338 ? 62.434 5.274 -104.096 1.00 79.31 338 THR A N 1
ATOM 2627 C CA . THR A 1 338 ? 62.505 5.745 -105.491 1.00 79.31 338 THR A CA 1
ATOM 2628 C C . THR A 1 338 ? 63.879 6.300 -105.860 1.00 79.31 338 THR A C 1
ATOM 2630 O O . THR A 1 338 ? 64.364 6.009 -106.948 1.00 79.31 338 THR A O 1
ATOM 2633 N N . VAL A 1 339 ? 64.535 7.048 -104.966 1.00 82.38 339 VAL A N 1
ATOM 2634 C CA . VAL A 1 339 ? 65.898 7.559 -105.197 1.00 82.38 339 VAL A CA 1
ATOM 2635 C C . VAL A 1 339 ? 66.890 6.401 -105.308 1.00 82.38 339 VAL A C 1
ATOM 2637 O O . VAL A 1 339 ? 67.605 6.317 -106.299 1.00 82.38 339 VAL A O 1
ATOM 2640 N N . VAL A 1 340 ? 66.860 5.454 -104.366 1.00 77.25 340 VAL A N 1
ATOM 2641 C CA . VAL A 1 340 ? 67.720 4.259 -104.371 1.00 77.25 340 VAL A CA 1
ATOM 2642 C C . VAL A 1 340 ? 67.460 3.381 -105.599 1.00 77.25 340 VAL A C 1
ATOM 2644 O O . VAL A 1 340 ? 68.399 2.869 -106.201 1.00 77.25 340 VAL A O 1
ATOM 2647 N N . ALA A 1 341 ? 66.199 3.210 -106.009 1.00 69.94 341 ALA A N 1
ATOM 2648 C CA . ALA A 1 341 ? 65.857 2.469 -107.222 1.00 69.94 341 ALA A CA 1
ATOM 2649 C C . ALA A 1 341 ? 66.387 3.159 -108.490 1.00 69.94 341 ALA A C 1
ATOM 2651 O O . ALA A 1 341 ? 66.843 2.474 -109.403 1.00 69.94 341 ALA A O 1
ATOM 2652 N N . ASN A 1 342 ? 66.362 4.494 -108.542 1.00 67.56 342 ASN A N 1
ATOM 2653 C CA . ASN A 1 342 ? 66.951 5.257 -109.643 1.00 67.56 342 ASN A CA 1
ATOM 2654 C C . ASN A 1 342 ? 68.485 5.131 -109.657 1.00 67.56 342 ASN A C 1
ATOM 2656 O O . ASN A 1 342 ? 69.048 4.833 -110.703 1.00 67.56 342 ASN A O 1
ATOM 2660 N N . GLU A 1 343 ? 69.151 5.232 -108.503 1.00 70.00 343 GLU A N 1
ATOM 2661 C CA . GLU A 1 343 ? 70.598 4.980 -108.381 1.00 70.00 343 GLU A CA 1
ATOM 2662 C C . GLU A 1 343 ? 70.980 3.557 -108.828 1.00 70.00 343 GLU A C 1
ATOM 2664 O O . GLU A 1 343 ? 72.010 3.354 -109.470 1.00 70.00 343 GLU A O 1
ATOM 2669 N N . TRP A 1 344 ? 70.135 2.563 -108.535 1.00 59.97 344 TRP A N 1
ATOM 2670 C CA . TRP A 1 344 ? 70.306 1.185 -109.008 1.00 59.97 344 TRP A CA 1
ATOM 2671 C C . TRP A 1 344 ? 70.090 1.031 -110.515 1.00 59.97 344 TRP A C 1
ATOM 2673 O O . TRP A 1 344 ? 70.796 0.249 -111.151 1.00 59.97 344 TRP A O 1
ATOM 2683 N N . LYS A 1 345 ? 69.135 1.765 -111.095 1.00 57.91 345 LYS A N 1
ATOM 2684 C CA . LYS A 1 345 ? 68.874 1.765 -112.541 1.00 57.91 345 LYS A CA 1
ATOM 2685 C C . LYS A 1 345 ? 70.077 2.290 -113.333 1.00 57.91 345 LYS A C 1
ATOM 2687 O O . LYS A 1 345 ? 70.354 1.773 -114.413 1.00 57.91 345 LYS A O 1
ATOM 2692 N N . ASP A 1 346 ? 70.809 3.248 -112.770 1.00 58.31 346 ASP A N 1
ATOM 2693 C CA . ASP A 1 346 ? 71.987 3.859 -113.394 1.00 58.31 346 ASP A CA 1
ATOM 2694 C C . ASP A 1 346 ? 73.295 3.080 -113.126 1.00 58.31 346 ASP A C 1
ATOM 2696 O O . ASP A 1 346 ? 74.309 3.304 -113.784 1.00 58.31 346 ASP A O 1
ATOM 2700 N N . ALA A 1 347 ? 73.284 2.093 -112.222 1.00 56.28 347 ALA A N 1
ATOM 2701 C CA . ALA A 1 347 ? 74.424 1.222 -111.911 1.00 56.28 347 ALA A CA 1
ATOM 2702 C C . ALA A 1 347 ? 74.499 -0.051 -112.792 1.00 56.28 347 ALA A C 1
ATOM 2704 O O . ALA A 1 347 ? 75.008 -1.088 -112.354 1.00 56.28 347 ALA A O 1
ATOM 2705 N N . ASN A 1 348 ? 74.012 0.015 -114.038 1.00 51.62 348 ASN A N 1
ATOM 2706 C CA . ASN A 1 348 ? 73.913 -1.124 -114.965 1.00 51.62 348 ASN A CA 1
ATOM 2707 C C . ASN A 1 348 ? 75.276 -1.755 -115.351 1.00 51.62 348 ASN A C 1
ATOM 2709 O O . ASN A 1 348 ? 75.319 -2.901 -115.789 1.00 51.62 348 ASN A O 1
ATOM 2713 N N . ASP A 1 349 ? 76.397 -1.068 -115.104 1.00 58.75 349 ASP A N 1
ATOM 2714 C CA . ASP A 1 349 ? 77.758 -1.570 -115.376 1.00 58.75 349 ASP A CA 1
ATOM 2715 C C . ASP A 1 349 ? 78.394 -2.344 -114.201 1.00 58.75 349 ASP A C 1
ATOM 2717 O O . ASP A 1 349 ? 79.542 -2.784 -114.279 1.00 58.75 349 ASP A O 1
ATOM 2721 N N . LYS A 1 350 ? 77.660 -2.542 -113.096 1.00 57.75 350 LYS A N 1
ATOM 2722 C CA . LYS A 1 350 ? 78.102 -3.327 -111.923 1.00 57.75 350 LYS A CA 1
ATOM 2723 C C . LYS A 1 350 ? 77.252 -4.580 -111.698 1.00 57.75 350 LYS A C 1
ATOM 2725 O O . LYS A 1 350 ? 77.184 -5.101 -110.584 1.00 57.75 350 LYS A O 1
ATOM 2730 N N . VAL A 1 351 ? 76.582 -5.067 -112.744 1.00 58.84 351 VAL A N 1
ATOM 2731 C CA . VAL A 1 351 ? 75.762 -6.279 -112.670 1.00 58.84 351 VAL A CA 1
ATOM 2732 C C . VAL A 1 351 ? 76.680 -7.500 -112.640 1.00 58.84 351 VAL A C 1
ATOM 2734 O O . VAL A 1 351 ? 77.294 -7.882 -113.634 1.00 58.84 351 VAL A O 1
ATOM 2737 N N . MET A 1 352 ? 76.775 -8.113 -111.464 1.00 62.97 352 MET A N 1
ATOM 2738 C CA . MET A 1 352 ? 77.494 -9.364 -111.256 1.00 62.97 352 MET A CA 1
ATOM 2739 C C . MET A 1 352 ? 76.886 -10.478 -112.137 1.00 62.97 352 MET A C 1
ATOM 2741 O O . MET A 1 352 ? 75.658 -10.616 -112.163 1.00 62.97 352 MET A O 1
ATOM 2745 N N . PRO A 1 353 ? 77.691 -11.285 -112.858 1.00 69.12 353 PRO A N 1
ATOM 2746 C CA . PRO A 1 353 ? 77.185 -12.332 -113.744 1.00 69.12 353 PRO A CA 1
ATOM 2747 C C . PRO A 1 353 ? 76.172 -13.251 -113.045 1.00 69.12 353 PRO A C 1
ATOM 2749 O O . PRO A 1 353 ? 76.437 -13.761 -111.959 1.00 69.12 353 PRO A O 1
ATOM 2752 N N . VAL A 1 354 ? 75.028 -13.521 -113.688 1.00 67.81 354 VAL A N 1
ATOM 2753 C CA . VAL A 1 354 ? 73.887 -14.284 -113.123 1.00 67.81 354 VAL A CA 1
ATOM 2754 C C . VAL A 1 354 ? 74.302 -15.618 -112.489 1.00 67.81 354 VAL A C 1
ATOM 2756 O O . VAL A 1 354 ? 73.713 -16.052 -111.501 1.00 67.81 354 VAL A O 1
ATOM 2759 N N . LYS A 1 355 ? 75.340 -16.270 -113.025 1.00 68.12 355 LYS A N 1
ATOM 2760 C CA . LYS A 1 355 ? 75.879 -17.527 -112.490 1.00 68.12 355 LYS A CA 1
ATOM 2761 C C . LYS A 1 355 ? 76.536 -17.337 -111.114 1.00 68.12 355 LYS A C 1
ATOM 2763 O O . LYS A 1 355 ? 76.233 -18.085 -110.190 1.00 68.12 355 LYS A O 1
ATOM 2768 N N . GLN A 1 356 ? 77.335 -16.280 -110.973 1.00 72.50 356 GLN A N 1
ATOM 2769 C CA . GLN A 1 356 ? 77.982 -15.872 -109.726 1.00 72.50 356 GLN A CA 1
ATOM 2770 C C . GLN A 1 356 ? 76.942 -15.382 -108.707 1.00 72.50 356 GLN A C 1
ATOM 2772 O O . GLN A 1 356 ? 76.984 -15.767 -107.543 1.00 72.50 356 GLN A O 1
ATOM 2777 N N . TRP A 1 357 ? 75.917 -14.660 -109.171 1.00 75.25 357 TRP A N 1
ATOM 2778 C CA . TRP A 1 357 ? 74.789 -14.244 -108.336 1.00 75.25 357 TRP A CA 1
ATOM 2779 C C . TRP A 1 357 ? 73.961 -15.425 -107.815 1.00 75.25 357 TRP A C 1
ATOM 2781 O O . TRP A 1 357 ? 73.529 -15.414 -106.667 1.00 75.25 357 TRP A O 1
ATOM 2791 N N . LEU A 1 358 ? 73.732 -16.468 -108.621 1.00 75.88 358 LEU A N 1
ATOM 2792 C CA . LEU A 1 358 ? 73.027 -17.674 -108.171 1.00 75.88 358 LEU A CA 1
ATOM 2793 C C . LEU A 1 358 ? 73.838 -18.461 -107.134 1.00 75.88 358 LEU A C 1
ATOM 2795 O O . LEU A 1 358 ? 73.251 -19.006 -106.197 1.00 75.88 358 LEU A O 1
ATOM 2799 N N . GLU A 1 359 ? 75.161 -18.519 -107.282 1.00 78.56 359 GLU A N 1
ATOM 2800 C CA . GLU A 1 359 ? 76.067 -19.155 -106.319 1.00 78.56 359 GLU A CA 1
ATOM 2801 C C . GLU A 1 359 ? 76.140 -18.367 -105.006 1.00 78.56 359 GLU A C 1
ATOM 2803 O O . GLU A 1 359 ? 75.922 -18.950 -103.942 1.00 78.56 359 GLU A O 1
ATOM 2808 N N . GLU A 1 360 ? 76.305 -17.045 -105.061 1.00 80.38 360 GLU A N 1
ATOM 2809 C CA . GLU A 1 360 ? 76.239 -16.180 -103.878 1.00 80.38 360 GLU A CA 1
ATOM 2810 C C . GLU A 1 360 ? 74.857 -16.181 -103.228 1.00 80.38 360 GLU A C 1
ATOM 2812 O O . GLU A 1 360 ? 74.748 -16.237 -102.007 1.00 80.38 360 GLU A O 1
ATOM 2817 N N . ARG A 1 361 ? 73.772 -16.206 -104.005 1.00 81.19 361 ARG A N 1
ATOM 2818 C CA . ARG A 1 361 ? 72.409 -16.307 -103.469 1.00 81.19 361 ARG A CA 1
ATOM 2819 C C . ARG A 1 361 ? 72.161 -17.657 -102.807 1.00 81.19 361 ARG A C 1
ATOM 2821 O O . ARG A 1 361 ? 71.531 -17.690 -101.753 1.00 81.19 361 ARG A O 1
ATOM 2828 N N . ARG A 1 362 ? 72.679 -18.764 -103.356 1.00 81.50 362 ARG A N 1
ATOM 2829 C CA . ARG A 1 362 ? 72.658 -20.080 -102.686 1.00 81.50 362 ARG A CA 1
ATOM 2830 C C . ARG A 1 362 ? 73.494 -20.067 -101.406 1.00 81.50 362 ARG A C 1
ATOM 2832 O O . ARG A 1 362 ? 73.048 -20.618 -100.401 1.00 81.50 362 ARG A O 1
ATOM 2839 N N . PHE A 1 363 ? 74.652 -19.409 -101.417 1.00 82.06 363 PHE A N 1
ATOM 2840 C CA . PHE A 1 363 ? 75.506 -19.244 -100.241 1.00 82.06 363 PHE A CA 1
ATOM 2841 C C . PHE A 1 363 ? 74.824 -18.407 -99.146 1.00 82.06 363 PHE A C 1
ATOM 2843 O O . PHE A 1 363 ? 74.763 -18.834 -97.995 1.00 82.06 363 PHE A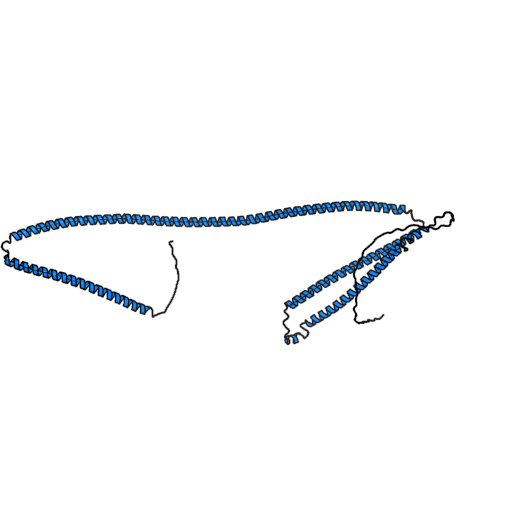 O 1
ATOM 2850 N N . LEU A 1 364 ? 74.204 -17.280 -99.503 1.00 83.44 364 LEU A N 1
ATOM 2851 C CA . LEU A 1 364 ? 73.424 -16.434 -98.597 1.00 83.44 364 LEU A CA 1
ATOM 2852 C C . LEU A 1 364 ? 72.179 -17.146 -98.070 1.00 83.44 364 LEU A C 1
ATOM 2854 O O . LEU A 1 364 ? 71.863 -17.031 -96.892 1.00 83.44 364 LEU A O 1
ATOM 2858 N N . GLN A 1 365 ? 71.488 -17.928 -98.901 1.00 80.12 365 GLN A N 1
ATOM 2859 C CA . GLN A 1 365 ? 70.332 -18.709 -98.463 1.00 80.12 365 GLN A CA 1
ATOM 2860 C C . GLN A 1 365 ? 70.747 -19.839 -97.506 1.00 80.12 365 GLN A C 1
ATOM 2862 O O . GLN A 1 365 ? 70.027 -20.135 -96.551 1.00 80.12 365 GLN A O 1
ATOM 2867 N N . MET A 1 366 ? 71.924 -20.441 -97.717 1.00 86.94 366 MET A N 1
ATOM 2868 C CA . MET A 1 366 ? 72.516 -21.398 -96.781 1.00 86.94 366 MET A CA 1
ATOM 2869 C C . MET A 1 366 ? 72.897 -20.719 -95.460 1.00 86.94 366 MET A C 1
ATOM 2871 O O . MET A 1 366 ? 72.560 -21.243 -94.400 1.00 86.94 366 MET A O 1
ATOM 2875 N N . LEU A 1 367 ? 73.540 -19.547 -95.508 1.00 85.44 367 LEU A N 1
ATOM 2876 C CA . LEU A 1 367 ? 73.875 -18.749 -94.326 1.00 85.44 367 LEU A CA 1
ATOM 2877 C C . LEU A 1 367 ? 72.628 -18.316 -93.557 1.00 85.44 367 LEU A C 1
ATOM 2879 O O . LEU A 1 367 ? 72.589 -18.497 -92.347 1.00 85.44 367 LEU A O 1
ATOM 2883 N N . ALA A 1 368 ? 71.590 -17.827 -94.235 1.00 86.38 368 ALA A N 1
ATOM 2884 C CA . ALA A 1 368 ? 70.331 -17.424 -93.615 1.00 86.38 368 ALA A CA 1
ATOM 2885 C C . ALA A 1 368 ? 69.645 -18.600 -92.910 1.00 86.38 368 ALA A C 1
ATOM 2887 O O . ALA A 1 368 ? 69.241 -18.465 -91.758 1.00 86.38 368 ALA A O 1
ATOM 2888 N N . LYS A 1 369 ? 69.600 -19.785 -93.540 1.00 88.25 369 LYS A N 1
ATOM 2889 C CA . LYS A 1 369 ? 69.115 -21.005 -92.872 1.00 88.25 369 LYS A CA 1
ATOM 2890 C C . LYS A 1 369 ? 69.968 -21.367 -91.656 1.00 88.25 369 LYS A C 1
ATOM 2892 O O . LYS A 1 369 ? 69.428 -21.807 -90.644 1.00 88.25 369 LYS A O 1
ATOM 2897 N N . LYS A 1 370 ? 71.289 -21.175 -91.729 1.00 88.62 370 LYS A N 1
ATOM 2898 C CA . LYS A 1 370 ? 72.209 -21.424 -90.608 1.00 88.62 370 LYS A CA 1
ATOM 2899 C C . LYS A 1 370 ? 71.983 -20.436 -89.464 1.00 88.62 370 LYS A C 1
ATOM 2901 O O . LYS A 1 370 ? 71.916 -20.870 -88.321 1.00 88.62 370 LYS A O 1
ATOM 2906 N N . VAL A 1 371 ? 71.784 -19.153 -89.768 1.00 90.19 371 VAL A N 1
ATOM 2907 C CA . VAL A 1 371 ? 71.419 -18.114 -88.795 1.00 90.19 371 VAL A CA 1
ATOM 2908 C C . VAL A 1 371 ? 70.072 -18.435 -88.164 1.00 90.19 371 VAL A C 1
ATOM 2910 O O . VAL A 1 371 ? 69.997 -18.481 -86.950 1.00 90.19 371 VAL A O 1
ATOM 2913 N N . GLU A 1 372 ? 69.040 -18.762 -88.942 1.00 85.19 372 GLU A N 1
ATOM 2914 C CA . GLU A 1 372 ? 67.725 -19.117 -88.398 1.00 85.19 372 GLU A CA 1
ATOM 2915 C C . GLU A 1 372 ? 67.795 -20.357 -87.490 1.00 85.19 372 GLU A C 1
ATOM 2917 O O . GLU A 1 372 ? 67.175 -20.399 -86.427 1.00 85.19 372 GLU A O 1
ATOM 2922 N N . THR A 1 373 ? 68.601 -21.352 -87.873 1.00 88.06 373 THR A N 1
ATOM 2923 C CA . THR A 1 373 ? 68.847 -22.546 -87.050 1.00 88.06 373 THR A CA 1
ATOM 2924 C C . THR A 1 373 ? 69.572 -22.180 -85.753 1.00 88.06 373 THR A C 1
ATOM 2926 O O . THR A 1 373 ? 69.176 -22.641 -84.684 1.00 88.06 373 THR A O 1
ATOM 2929 N N . LEU A 1 374 ? 70.591 -21.316 -85.817 1.00 90.75 374 LEU A N 1
ATOM 2930 C CA . LEU A 1 374 ? 71.320 -20.832 -84.643 1.00 90.75 374 LEU A CA 1
ATOM 2931 C C . LEU A 1 374 ? 70.454 -19.944 -83.744 1.00 90.75 374 LEU A C 1
ATOM 2933 O O . LEU A 1 374 ? 70.530 -20.077 -82.530 1.00 90.75 374 LEU A O 1
ATOM 2937 N N . THR A 1 375 ? 69.590 -19.095 -84.298 1.00 88.94 375 THR A N 1
ATOM 2938 C CA . THR A 1 375 ? 68.645 -18.274 -83.530 1.00 88.94 375 THR A CA 1
ATOM 2939 C C . THR A 1 375 ? 67.631 -19.153 -82.808 1.00 88.94 375 THR A C 1
ATOM 2941 O O . THR A 1 375 ? 67.398 -18.951 -81.619 1.00 88.94 375 THR A O 1
ATOM 2944 N N . LYS A 1 376 ? 67.088 -20.182 -83.475 1.00 90.06 376 LYS A N 1
ATOM 2945 C CA . LYS A 1 376 ? 66.207 -21.168 -82.827 1.00 90.06 376 LYS A CA 1
ATOM 2946 C C . LYS A 1 376 ? 66.940 -21.936 -81.725 1.00 90.06 376 LYS A C 1
ATOM 2948 O O . LYS A 1 376 ? 66.383 -22.112 -80.646 1.00 90.06 376 LYS A O 1
ATOM 2953 N N . ALA A 1 377 ? 68.190 -22.339 -81.956 1.00 89.19 377 ALA A N 1
ATOM 2954 C CA . ALA A 1 377 ? 69.014 -22.989 -80.938 1.00 89.19 377 ALA A CA 1
ATOM 2955 C C . ALA A 1 377 ? 69.306 -22.057 -79.745 1.00 89.19 377 ALA A C 1
ATOM 2957 O O . ALA A 1 377 ? 69.142 -22.470 -78.601 1.00 89.19 377 ALA A O 1
ATOM 2958 N N . MET A 1 378 ? 69.647 -20.788 -79.993 1.00 88.75 378 MET A N 1
ATOM 2959 C CA . MET A 1 378 ? 69.826 -19.772 -78.950 1.00 88.75 378 MET A CA 1
ATOM 2960 C C . MET A 1 378 ? 68.546 -19.530 -78.156 1.00 88.75 378 MET A C 1
ATOM 2962 O O . MET A 1 378 ? 68.609 -19.365 -76.945 1.00 88.75 378 MET A O 1
ATOM 2966 N N . GLU A 1 379 ? 67.381 -19.507 -78.800 1.00 87.75 379 GLU A N 1
ATOM 2967 C CA . GLU A 1 379 ? 66.115 -19.307 -78.098 1.00 87.75 379 GLU A CA 1
ATOM 2968 C C . GLU A 1 379 ? 65.754 -20.517 -77.222 1.00 87.75 379 GLU A C 1
ATOM 2970 O O . GLU A 1 379 ? 65.232 -20.350 -76.117 1.00 87.75 379 GLU A O 1
ATOM 2975 N N . VAL A 1 380 ? 66.075 -21.734 -77.677 1.00 88.12 380 VAL A N 1
ATOM 2976 C CA . VAL A 1 380 ? 65.952 -22.957 -76.872 1.00 88.12 380 VAL A CA 1
ATOM 2977 C C . VAL A 1 380 ? 66.920 -22.929 -75.689 1.00 88.12 380 VAL A C 1
ATOM 2979 O O . VAL A 1 380 ? 66.481 -23.192 -74.569 1.00 88.12 380 VAL A O 1
ATOM 2982 N N . GLU A 1 381 ? 68.182 -22.540 -75.891 1.00 88.81 381 GLU A N 1
ATOM 2983 C CA . GLU A 1 381 ? 69.175 -22.450 -74.811 1.00 88.81 381 GLU A CA 1
ATOM 2984 C C . GLU A 1 381 ? 68.838 -21.322 -73.824 1.00 88.81 381 GLU A C 1
ATOM 2986 O O . GLU A 1 381 ? 68.895 -21.521 -72.617 1.00 88.81 381 GLU A O 1
ATOM 2991 N N . ALA A 1 382 ? 68.351 -20.170 -74.295 1.00 83.56 382 ALA A N 1
ATOM 2992 C CA . ALA A 1 382 ? 67.862 -19.092 -73.436 1.00 83.56 382 ALA A CA 1
ATOM 2993 C C . ALA A 1 382 ? 66.626 -19.523 -72.629 1.00 83.56 382 ALA A C 1
ATOM 2995 O O . ALA A 1 382 ? 66.505 -19.203 -71.446 1.00 83.56 382 ALA A O 1
ATOM 2996 N N . LYS A 1 383 ? 65.702 -20.285 -73.235 1.00 87.06 383 LYS A N 1
ATOM 2997 C CA . LYS A 1 383 ? 64.557 -20.881 -72.525 1.00 87.06 383 LYS A CA 1
ATOM 2998 C C . LYS A 1 383 ? 65.006 -21.937 -71.515 1.00 87.06 383 LYS A C 1
ATOM 3000 O O . LYS A 1 383 ? 64.395 -22.039 -70.455 1.00 87.06 383 LYS A O 1
ATOM 3005 N N . LYS A 1 384 ? 66.051 -22.709 -71.813 1.00 89.19 384 LYS A N 1
ATOM 3006 C CA . LYS A 1 384 ? 66.652 -23.676 -70.889 1.00 89.19 384 LYS A CA 1
ATOM 3007 C C . LYS A 1 384 ? 67.334 -22.970 -69.713 1.00 89.19 384 LYS A C 1
ATOM 3009 O O . LYS A 1 384 ? 66.962 -23.258 -68.582 1.00 89.19 384 LYS A O 1
ATOM 3014 N N . MET A 1 385 ? 68.174 -21.963 -69.961 1.00 86.50 385 MET A N 1
ATOM 3015 C CA . MET A 1 385 ? 68.763 -21.114 -68.916 1.00 86.50 385 MET A CA 1
ATOM 3016 C C . MET A 1 385 ? 67.693 -20.472 -68.029 1.00 86.50 385 MET A C 1
ATOM 3018 O O . MET A 1 385 ? 67.824 -20.487 -66.814 1.00 86.50 385 MET A O 1
ATOM 3022 N N . ARG A 1 386 ? 66.591 -19.955 -68.593 1.00 86.69 386 ARG A N 1
ATOM 3023 C CA . ARG A 1 386 ? 65.483 -19.413 -67.782 1.00 86.69 386 ARG A CA 1
ATOM 3024 C C . ARG A 1 386 ? 64.843 -20.466 -66.873 1.00 86.69 386 ARG A C 1
ATOM 3026 O O . ARG A 1 386 ? 64.435 -20.130 -65.767 1.00 86.69 386 ARG A O 1
ATOM 3033 N N . ARG A 1 387 ? 64.744 -21.724 -67.319 1.00 86.81 387 ARG A N 1
ATOM 3034 C CA . ARG A 1 387 ? 64.242 -22.826 -66.481 1.00 86.81 387 ARG A CA 1
ATOM 3035 C C . ARG A 1 387 ? 65.245 -23.209 -65.397 1.00 86.81 387 ARG A C 1
ATOM 3037 O O . ARG A 1 387 ? 64.821 -23.407 -64.270 1.00 86.81 387 ARG A O 1
ATOM 3044 N N . GLU A 1 388 ? 66.536 -23.268 -65.710 1.00 84.75 388 GLU A N 1
ATOM 3045 C CA . GLU A 1 388 ? 67.591 -23.531 -64.721 1.00 84.75 388 GLU A CA 1
ATOM 3046 C C . GLU A 1 388 ? 67.669 -22.420 -63.667 1.00 84.75 388 GLU A C 1
ATOM 3048 O O . GLU A 1 388 ? 67.715 -22.722 -62.480 1.00 84.75 388 GLU A O 1
ATOM 3053 N N . VAL A 1 389 ? 67.562 -21.148 -64.067 1.00 81.75 389 VAL A N 1
ATOM 3054 C CA . VAL A 1 389 ? 67.463 -20.014 -63.132 1.00 81.75 389 VAL A CA 1
ATOM 3055 C C . VAL A 1 389 ? 66.209 -20.132 -62.268 1.00 81.75 389 VAL A C 1
ATOM 3057 O O . VAL A 1 389 ? 66.314 -20.001 -61.058 1.00 81.75 389 VAL A O 1
ATOM 3060 N N . ALA A 1 390 ? 65.044 -20.461 -62.836 1.00 79.06 390 ALA A N 1
ATOM 3061 C CA . ALA A 1 390 ? 63.826 -20.666 -62.047 1.00 79.06 390 ALA A CA 1
ATOM 3062 C C . ALA A 1 390 ? 63.923 -21.869 -61.083 1.00 79.06 390 ALA A C 1
ATOM 3064 O O . ALA A 1 390 ? 63.301 -21.860 -60.019 1.00 79.06 390 ALA A O 1
ATOM 3065 N N . VAL A 1 391 ? 64.686 -22.911 -61.437 1.00 82.81 391 VAL A N 1
ATOM 3066 C CA . VAL A 1 391 ? 64.980 -24.050 -60.550 1.00 82.81 391 VAL A CA 1
ATOM 3067 C C . VAL A 1 391 ? 65.937 -23.624 -59.437 1.00 82.81 391 VAL A C 1
ATOM 3069 O O . VAL A 1 391 ? 65.609 -23.834 -58.274 1.00 82.81 391 VAL A O 1
ATOM 3072 N N . MET A 1 392 ? 67.037 -22.936 -59.753 1.00 79.62 392 MET A N 1
ATOM 3073 C CA . MET A 1 392 ? 67.956 -22.392 -58.747 1.00 79.62 392 MET A CA 1
ATOM 3074 C C . MET A 1 392 ? 67.273 -21.367 -57.833 1.00 79.62 392 MET A C 1
ATOM 3076 O O . MET A 1 392 ? 67.520 -21.370 -56.636 1.00 79.62 392 MET A O 1
ATOM 3080 N N . GLU A 1 393 ? 66.384 -20.511 -58.342 1.00 79.00 393 GLU A N 1
ATOM 3081 C CA . GLU A 1 393 ? 65.596 -19.581 -57.522 1.00 79.00 393 GLU A CA 1
ATOM 3082 C C . GLU A 1 393 ? 64.670 -20.330 -56.560 1.00 79.00 393 GLU A C 1
ATOM 3084 O O . GLU A 1 393 ? 64.554 -19.940 -55.397 1.00 79.00 393 GLU A O 1
ATOM 3089 N N . LYS A 1 394 ? 64.055 -21.436 -57.004 1.00 81.06 394 LYS A N 1
ATOM 3090 C CA . LYS A 1 394 ? 63.270 -22.318 -56.129 1.00 81.06 394 LYS A CA 1
ATOM 3091 C C . LYS A 1 394 ? 64.135 -23.040 -55.098 1.00 81.06 394 LYS A C 1
ATOM 3093 O O . LYS A 1 394 ? 63.714 -23.125 -53.950 1.00 81.06 394 LYS A O 1
ATOM 3098 N N . GLU A 1 395 ? 65.324 -23.517 -55.456 1.00 81.06 395 GLU A N 1
ATOM 3099 C CA . GLU A 1 395 ? 66.265 -24.148 -54.518 1.00 81.06 395 GLU A CA 1
ATOM 3100 C C . GLU A 1 395 ? 66.828 -23.140 -53.507 1.00 81.06 395 GLU A C 1
ATOM 3102 O O . GLU A 1 395 ? 66.890 -23.427 -52.316 1.00 81.06 395 GLU A O 1
ATOM 3107 N N . VAL A 1 396 ? 67.161 -21.920 -53.934 1.00 75.06 396 VAL A N 1
ATOM 3108 C CA . VAL A 1 396 ? 67.588 -20.828 -53.045 1.00 75.06 396 VAL A CA 1
ATOM 3109 C C . VAL A 1 396 ? 66.442 -20.393 -52.132 1.00 75.06 396 VAL A C 1
ATOM 3111 O O . VAL A 1 396 ? 66.673 -20.130 -50.951 1.00 75.06 396 VAL A O 1
ATOM 3114 N N . ALA A 1 397 ? 65.206 -20.337 -52.635 1.00 77.00 397 ALA A N 1
ATOM 3115 C CA . ALA A 1 397 ? 64.030 -20.099 -51.804 1.00 77.00 397 ALA A CA 1
ATOM 3116 C C . ALA A 1 397 ? 63.806 -21.245 -50.803 1.00 77.00 397 ALA A C 1
ATOM 3118 O O . ALA A 1 397 ? 63.544 -20.971 -49.635 1.00 77.00 397 ALA A O 1
ATOM 3119 N N . ALA A 1 398 ? 63.985 -22.503 -51.213 1.00 75.56 398 ALA A N 1
ATOM 3120 C CA . ALA A 1 398 ? 63.899 -23.664 -50.330 1.00 75.56 398 ALA A CA 1
ATOM 3121 C C . ALA A 1 398 ? 64.993 -23.645 -49.249 1.00 75.56 398 ALA A C 1
ATOM 3123 O O . ALA A 1 398 ? 64.673 -23.820 -48.080 1.00 75.56 398 ALA A O 1
ATOM 3124 N N . MET A 1 399 ? 66.243 -23.309 -49.590 1.00 73.62 399 MET A N 1
ATOM 3125 C CA . MET A 1 399 ? 67.326 -23.128 -48.614 1.00 73.62 399 MET A CA 1
ATOM 3126 C C . MET A 1 399 ? 67.078 -21.948 -47.667 1.00 73.62 399 MET A C 1
ATOM 3128 O O . MET A 1 399 ? 67.458 -22.010 -46.501 1.00 73.62 399 MET A O 1
ATOM 3132 N N . ARG A 1 400 ? 66.447 -20.856 -48.128 1.00 72.19 400 ARG A N 1
ATOM 3133 C CA . ARG A 1 400 ? 66.031 -19.753 -47.240 1.00 72.19 400 ARG A CA 1
ATOM 3134 C C . ARG A 1 400 ? 64.952 -20.210 -46.263 1.00 72.19 400 ARG A C 1
ATOM 3136 O O . ARG A 1 400 ? 65.066 -19.911 -45.082 1.00 72.19 400 ARG A O 1
ATOM 3143 N N . VAL A 1 401 ? 63.969 -20.976 -46.733 1.00 71.44 401 VAL A N 1
ATOM 3144 C CA . VAL A 1 401 ? 62.916 -21.560 -45.890 1.00 71.44 401 VAL A CA 1
ATOM 3145 C C . VAL A 1 401 ? 63.506 -22.570 -44.896 1.00 71.44 401 VAL A C 1
ATOM 3147 O O . VAL A 1 401 ? 63.191 -22.503 -43.713 1.00 71.44 401 VAL A O 1
ATOM 3150 N N . GLU A 1 402 ? 64.431 -23.435 -45.315 1.00 66.44 402 GLU A N 1
ATOM 3151 C CA . GLU A 1 402 ? 65.139 -24.384 -44.443 1.00 66.44 402 GLU A CA 1
ATOM 3152 C C . GLU A 1 402 ? 66.014 -23.667 -43.397 1.00 66.44 402 GLU A C 1
ATOM 3154 O O . GLU A 1 402 ? 65.942 -23.981 -42.208 1.00 66.44 402 GLU A O 1
ATOM 3159 N N . LYS A 1 403 ? 66.739 -22.612 -43.793 1.00 65.31 403 LYS A N 1
ATOM 3160 C CA . LYS A 1 403 ? 67.503 -21.740 -42.884 1.00 65.31 403 LYS A CA 1
ATOM 3161 C C . LYS A 1 403 ? 66.602 -20.965 -41.916 1.00 65.31 403 LYS A C 1
ATOM 3163 O O . LYS A 1 403 ? 66.983 -20.750 -40.765 1.00 65.31 403 LYS A O 1
ATOM 3168 N N . ASP A 1 404 ? 65.403 -20.568 -42.336 1.00 61.06 404 ASP A N 1
ATOM 3169 C CA . ASP A 1 404 ? 64.401 -19.939 -41.469 1.00 61.06 404 ASP A CA 1
ATOM 3170 C C . ASP A 1 404 ? 63.763 -20.948 -40.505 1.00 61.06 404 ASP A C 1
ATOM 3172 O O . ASP A 1 404 ? 63.494 -20.603 -39.353 1.00 61.06 404 ASP A O 1
ATOM 3176 N N . HIS A 1 405 ? 63.600 -22.212 -40.906 1.00 64.38 405 HIS A N 1
ATOM 3177 C CA . HIS A 1 405 ? 63.218 -23.301 -40.005 1.00 64.38 405 HIS A CA 1
ATOM 3178 C C . HIS A 1 405 ? 64.328 -23.625 -38.993 1.00 64.38 405 HIS A C 1
ATOM 3180 O O . HIS A 1 405 ? 64.025 -23.803 -37.813 1.00 64.38 405 HIS A O 1
ATOM 3186 N N . GLU A 1 406 ? 65.603 -23.592 -39.389 1.00 58.47 406 GLU A N 1
ATOM 3187 C CA . GLU A 1 406 ? 66.747 -23.776 -38.485 1.00 58.47 406 GLU A CA 1
ATOM 3188 C C . GLU A 1 406 ? 66.905 -22.597 -37.500 1.00 58.47 406 GLU A C 1
ATOM 3190 O O . GLU A 1 406 ? 67.133 -22.790 -36.303 1.00 58.47 406 GLU A O 1
ATOM 3195 N N . ASN A 1 407 ? 66.689 -21.361 -37.964 1.00 57.69 407 ASN A N 1
ATOM 3196 C CA . ASN A 1 407 ? 66.674 -20.163 -37.118 1.00 57.69 407 ASN A CA 1
ATOM 3197 C C . ASN A 1 407 ? 65.454 -20.118 -36.182 1.00 57.69 407 ASN A C 1
ATOM 3199 O O . ASN A 1 407 ? 65.552 -19.615 -35.060 1.00 57.69 407 ASN A O 1
ATOM 3203 N N . ARG A 1 408 ? 64.306 -20.659 -36.606 1.00 59.47 408 ARG A N 1
ATOM 3204 C CA . ARG A 1 408 ? 63.104 -20.800 -35.769 1.00 59.47 408 ARG A CA 1
ATOM 3205 C C . ARG A 1 408 ? 63.257 -21.926 -34.743 1.00 59.47 408 ARG A C 1
ATOM 3207 O O . ARG A 1 408 ? 62.813 -21.747 -33.613 1.00 59.47 408 ARG A O 1
ATOM 3214 N N . ALA A 1 409 ? 63.958 -23.012 -35.077 1.00 57.97 409 ALA A N 1
ATOM 3215 C CA . ALA A 1 409 ? 64.332 -24.070 -34.136 1.00 57.97 409 ALA A CA 1
ATOM 3216 C C . ALA A 1 409 ? 65.329 -23.571 -33.069 1.00 57.97 409 ALA A C 1
ATOM 3218 O O . ALA A 1 409 ? 65.188 -23.905 -31.896 1.00 57.97 409 ALA A O 1
ATOM 3219 N N . LYS A 1 410 ? 66.255 -22.670 -33.433 1.00 58.66 410 LYS A N 1
ATOM 3220 C CA . LYS A 1 410 ? 67.184 -22.000 -32.496 1.00 58.66 410 LYS A CA 1
ATOM 3221 C C . LYS A 1 410 ? 66.524 -20.922 -31.612 1.00 58.66 410 LYS A C 1
ATOM 3223 O O . LYS A 1 410 ? 67.081 -20.555 -30.582 1.00 58.66 410 LYS A O 1
ATOM 3228 N N . ARG A 1 411 ? 65.326 -20.426 -31.961 1.00 54.34 411 ARG A N 1
ATOM 3229 C CA . ARG A 1 411 ? 64.557 -19.435 -31.168 1.00 54.34 411 ARG A CA 1
ATOM 3230 C C . ARG A 1 411 ? 63.609 -20.045 -30.125 1.00 54.34 411 ARG A C 1
ATOM 3232 O O . ARG A 1 411 ? 63.124 -19.312 -29.271 1.00 54.34 411 ARG A O 1
ATOM 3239 N N . PHE A 1 412 ? 63.388 -21.362 -30.143 1.00 50.22 412 PHE A N 1
ATOM 3240 C CA . PHE A 1 412 ? 62.646 -22.083 -29.095 1.00 50.22 412 PHE A CA 1
ATOM 3241 C C . PHE A 1 412 ? 63.547 -22.666 -27.988 1.00 50.22 412 PHE A C 1
ATOM 3243 O O . PHE A 1 412 ? 63.037 -23.216 -27.016 1.00 50.22 412 PHE A O 1
ATOM 3250 N N . SER A 1 413 ? 64.873 -22.503 -28.085 1.00 48.50 413 SER A N 1
ATOM 3251 C CA . SER A 1 413 ? 65.855 -23.034 -27.129 1.00 48.50 413 SER A CA 1
ATOM 3252 C C . SER A 1 413 ? 66.621 -21.951 -26.358 1.00 48.50 413 SER A C 1
ATOM 3254 O O . SER A 1 413 ? 67.814 -22.111 -26.121 1.00 48.50 413 SER A O 1
ATOM 3256 N N . ASN A 1 414 ? 65.980 -20.838 -25.985 1.00 43.03 414 ASN A N 1
ATOM 3257 C CA . ASN A 1 414 ? 66.487 -20.003 -24.890 1.00 43.03 414 ASN A CA 1
ATOM 3258 C C . ASN A 1 414 ? 65.377 -19.137 -24.277 1.00 43.03 414 ASN A C 1
ATOM 3260 O O . ASN A 1 414 ? 65.125 -17.996 -24.656 1.00 43.03 414 ASN A O 1
ATOM 3264 N N . SER A 1 415 ? 64.696 -19.731 -23.304 1.00 39.97 415 SER A N 1
ATOM 3265 C CA . SER A 1 415 ? 63.815 -19.077 -22.344 1.00 39.97 415 SER A CA 1
ATOM 3266 C C . SER A 1 415 ? 64.609 -18.218 -21.353 1.00 39.97 415 SER A C 1
ATOM 3268 O O . SER A 1 415 ? 65.515 -18.751 -20.709 1.00 39.97 415 SER A O 1
ATOM 3270 N N . LYS A 1 416 ? 64.212 -16.954 -21.151 1.00 35.38 416 LYS A N 1
ATOM 3271 C CA . LYS A 1 416 ? 63.966 -16.322 -19.832 1.00 35.38 416 LYS A CA 1
ATOM 3272 C C . LYS A 1 416 ? 63.825 -14.802 -19.958 1.00 35.38 416 LYS A C 1
ATOM 3274 O O . LYS A 1 416 ? 64.736 -14.133 -20.426 1.00 35.38 416 LYS A O 1
ATOM 3279 N N . GLY A 1 417 ? 62.747 -14.277 -19.382 1.00 34.69 417 GLY A N 1
ATOM 3280 C CA . GLY A 1 417 ? 62.716 -12.922 -18.825 1.00 34.69 417 GLY A CA 1
ATOM 3281 C C . GLY A 1 417 ? 61.537 -12.073 -19.304 1.00 34.69 417 GLY A C 1
ATOM 3282 O O . GLY A 1 417 ? 61.186 -12.164 -20.472 1.00 34.69 417 GLY A O 1
ATOM 3283 N N . PRO A 1 418 ? 60.885 -11.310 -18.409 1.00 52.53 418 PRO A N 1
ATOM 3284 C CA . PRO A 1 418 ? 59.427 -11.210 -18.369 1.00 52.53 418 PRO A CA 1
ATOM 3285 C C . PRO A 1 418 ? 58.910 -9.781 -18.621 1.00 52.53 418 PRO A C 1
ATOM 3287 O O . PRO A 1 418 ? 59.694 -8.853 -18.787 1.00 52.53 418 PRO A O 1
ATOM 3290 N N . VAL A 1 419 ? 57.582 -9.636 -18.503 1.00 35.47 419 VAL A N 1
ATOM 3291 C CA . VAL A 1 419 ? 56.848 -8.503 -17.891 1.00 35.47 419 VAL A CA 1
ATOM 3292 C C . VAL A 1 419 ? 55.815 -7.834 -18.816 1.00 35.47 419 VAL A C 1
ATOM 3294 O O . VAL A 1 419 ? 56.169 -7.142 -19.758 1.00 35.47 419 VAL A O 1
ATOM 3297 N N . SER A 1 420 ? 54.545 -8.063 -18.432 1.00 32.59 420 SER A N 1
ATOM 3298 C CA . SER A 1 420 ? 53.372 -7.161 -18.362 1.00 32.59 420 SER A CA 1
ATOM 3299 C C . SER A 1 420 ? 52.996 -6.257 -19.541 1.00 32.59 420 SER A C 1
ATOM 3301 O O . SER A 1 420 ? 53.837 -5.642 -20.168 1.00 32.59 420 SER A O 1
ATOM 3303 N N . ALA A 1 421 ? 51.726 -5.960 -19.804 1.00 34.09 421 ALA A N 1
ATOM 3304 C CA . ALA A 1 421 ? 50.435 -6.379 -19.258 1.00 34.09 421 ALA A CA 1
ATOM 3305 C C . ALA A 1 421 ? 49.341 -5.756 -20.152 1.00 34.09 421 ALA A C 1
ATOM 3307 O O . ALA A 1 421 ? 49.619 -4.818 -20.894 1.00 34.09 421 ALA A O 1
ATOM 3308 N N . ALA A 1 422 ? 48.105 -6.228 -19.947 1.00 37.34 422 ALA A N 1
ATOM 3309 C CA . ALA A 1 422 ? 46.833 -5.575 -20.281 1.00 37.34 422 ALA A CA 1
ATOM 3310 C C . ALA A 1 422 ? 46.411 -5.667 -21.7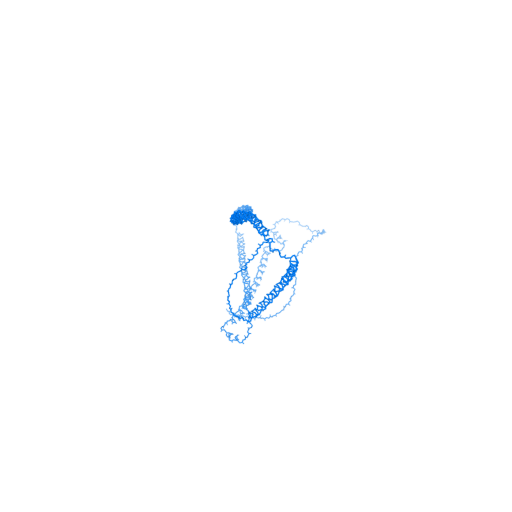72 1.00 37.34 422 ALA A C 1
ATOM 3312 O O . ALA A 1 422 ? 47.076 -5.157 -22.661 1.00 37.34 422 ALA A O 1
ATOM 3313 N N . GLN A 1 423 ? 45.403 -6.498 -22.095 1.00 37.94 423 GLN A N 1
ATOM 3314 C CA . GLN A 1 423 ? 43.961 -6.142 -22.110 1.00 37.94 423 GLN A CA 1
ATOM 3315 C C . GLN A 1 423 ? 43.619 -5.310 -23.368 1.00 37.94 423 GLN A C 1
ATOM 3317 O O . GLN A 1 423 ? 44.281 -4.327 -23.634 1.00 37.94 423 GLN A O 1
ATOM 3322 N N . MET A 1 424 ? 42.626 -5.582 -24.215 1.00 36.06 424 MET A N 1
ATOM 3323 C CA . MET A 1 424 ? 41.394 -6.362 -24.127 1.00 36.06 424 MET A CA 1
ATOM 3324 C C . MET A 1 424 ? 40.873 -6.632 -25.556 1.00 36.06 424 MET A C 1
ATOM 3326 O O . MET A 1 424 ? 40.950 -5.775 -26.430 1.00 36.06 424 MET A O 1
ATOM 3330 N N . LEU A 1 425 ? 40.307 -7.825 -25.755 1.00 42.38 425 LEU A N 1
ATOM 3331 C CA . LEU A 1 425 ? 39.192 -8.115 -26.676 1.00 42.38 425 LEU A CA 1
ATOM 3332 C C . LEU A 1 425 ? 37.987 -7.217 -26.300 1.00 42.38 425 LEU A C 1
ATOM 3334 O O . LEU A 1 425 ? 37.875 -6.927 -25.111 1.00 42.38 425 LEU A O 1
ATOM 3338 N N . PRO A 1 426 ? 37.041 -6.834 -27.185 1.00 48.53 426 PRO A N 1
ATOM 3339 C CA . PRO A 1 426 ? 36.235 -7.794 -27.954 1.00 48.53 426 PRO A CA 1
ATOM 3340 C C . PRO A 1 426 ? 35.834 -7.301 -29.361 1.00 48.53 426 PRO A C 1
ATOM 3342 O O . PRO A 1 426 ? 35.984 -6.141 -29.710 1.00 48.53 426 PRO A O 1
ATOM 3345 N N . GLY A 1 427 ? 35.469 -8.205 -30.268 1.00 40.69 427 GLY A N 1
ATOM 3346 C CA . GLY A 1 427 ? 34.059 -8.537 -30.517 1.00 40.69 427 GLY A CA 1
ATOM 3347 C C . GLY A 1 427 ? 33.588 -7.764 -31.754 1.00 40.69 427 GLY A C 1
ATOM 3348 O O . GLY A 1 427 ? 33.603 -6.545 -31.755 1.00 40.69 427 GLY A O 1
ATOM 3349 N N . ARG A 1 428 ? 33.366 -8.423 -32.900 1.00 47.81 428 ARG A N 1
ATOM 3350 C CA . ARG A 1 428 ? 32.065 -9.021 -33.279 1.00 47.81 428 ARG A CA 1
ATOM 3351 C C . ARG A 1 428 ? 30.941 -7.980 -33.125 1.00 47.81 428 ARG A C 1
ATOM 3353 O O . ARG A 1 428 ? 30.755 -7.454 -32.042 1.00 47.81 428 ARG A O 1
ATOM 3360 N N . TYR A 1 429 ? 30.166 -7.631 -34.141 1.00 40.16 429 TYR A N 1
ATOM 3361 C CA . TYR A 1 429 ? 29.371 -8.495 -35.011 1.00 40.16 429 TYR A CA 1
ATOM 3362 C C . TYR A 1 429 ? 28.952 -7.710 -36.260 1.00 40.16 429 TYR A C 1
ATOM 3364 O O . TYR A 1 429 ? 28.807 -6.496 -36.185 1.00 40.16 429 TYR A O 1
ATOM 3372 N N . LEU A 1 430 ? 28.642 -8.421 -37.344 1.00 40.16 430 LEU A N 1
ATOM 3373 C CA . LEU A 1 430 ? 27.349 -8.234 -38.005 1.00 40.16 430 LEU A CA 1
ATOM 3374 C C . LEU A 1 430 ? 26.796 -9.617 -38.374 1.00 40.16 430 LEU A C 1
ATOM 3376 O O . LEU A 1 430 ? 27.189 -10.221 -39.372 1.00 40.16 430 LEU A O 1
ATOM 3380 N N . LEU A 1 431 ? 25.952 -10.130 -37.477 1.00 41.28 431 LEU A N 1
ATOM 3381 C CA . LEU A 1 431 ? 24.552 -10.423 -37.774 1.00 41.28 431 LEU A CA 1
ATOM 3382 C C . LEU A 1 431 ? 23.722 -9.561 -36.823 1.00 41.28 431 LEU A C 1
ATOM 3384 O O . LEU A 1 431 ? 24.142 -9.485 -35.643 1.00 41.28 431 LEU A O 1
#